Protein AF-A0A857GWU5-F1 (afdb_monomer)

Organism: Hydra vulgaris (NCBI:txid6087)

Foldseek 3Di:
DDWAAALQLLDRATQCDADPVRHGWDKDQAAPDPVLVVLQCVQLVGPPRPNVGHMHTQLQAPVSDDPDSSDHRNRNHGPVSLVVVCLQCVLVLVCLVVLVLLVVLLVLLLVLLVQLVVQAVVLLVVDDQDDPWQDPSQLRNQLSLQLSLQLNLQSLLLSLVCLLVVLPDSPPPVPDDSVVVSVVSNVVSNVRSNVLSCVQVVVLWHFIQDPSSSGTYTPLADPDPSVLVSLVCCLVSSPVVSLVSNVVSLVSSVVSLVSSLVSCCVPVNPPDPSSVVSCVSVCLSSVLSVQLSVLSCQLQVLVSVSSCCNNPHPDDDDVVSVVSNVVSSVCNSVRSVVSCCVRVPVNVVVVVVVVVVVVVVVVVVVVVVVVPDDDPDD

pLDDT: mean 78.93, std 12.95, range [39.91, 95.94]

Structure (mmCIF, N/CA/C/O backbone):
data_AF-A0A857GWU5-F1
#
_entry.id   AF-A0A857GWU5-F1
#
loop_
_atom_site.group_PDB
_atom_site.id
_atom_site.type_symbol
_atom_site.label_atom_id
_atom_site.label_alt_id
_atom_site.label_comp_id
_atom_site.label_asym_id
_atom_site.label_entity_id
_atom_site.label_seq_id
_atom_site.pdbx_PDB_ins_code
_atom_site.Cartn_x
_atom_site.Cartn_y
_atom_site.Cartn_z
_atom_site.occupancy
_atom_site.B_iso_or_equiv
_atom_site.auth_seq_id
_atom_site.auth_comp_id
_atom_site.auth_asym_id
_atom_site.auth_atom_id
_atom_site.pdbx_PDB_model_num
ATOM 1 N N . MET A 1 1 ? 3.744 -25.701 36.319 1.00 59.50 1 MET A N 1
ATOM 2 C CA . MET A 1 1 ? 2.898 -24.493 36.485 1.00 59.50 1 MET A CA 1
ATOM 3 C C . MET A 1 1 ? 2.040 -24.361 35.231 1.00 59.50 1 MET A C 1
ATOM 5 O O . MET A 1 1 ? 2.598 -24.448 34.147 1.00 59.50 1 MET A O 1
ATOM 9 N N . VAL A 1 2 ? 0.711 -24.251 35.338 1.00 73.50 2 VAL A N 1
ATOM 10 C CA . VAL A 1 2 ? -0.165 -24.189 34.150 1.00 73.50 2 VAL A CA 1
ATOM 11 C C . VAL A 1 2 ? -0.084 -22.792 33.533 1.00 73.50 2 VAL A C 1
ATOM 13 O O . VAL A 1 2 ? -0.443 -21.807 34.176 1.00 73.50 2 VAL A O 1
ATOM 16 N N . HIS A 1 3 ? 0.396 -22.701 32.292 1.00 84.56 3 HIS A N 1
ATOM 17 C CA . HIS A 1 3 ? 0.357 -21.465 31.516 1.00 84.56 3 HIS A CA 1
ATOM 18 C C . HIS A 1 3 ? -1.055 -21.269 30.961 1.00 84.56 3 HIS A C 1
ATOM 20 O O . HIS A 1 3 ? -1.522 -22.063 30.147 1.00 84.56 3 HIS A O 1
ATOM 26 N N . TRP A 1 4 ? -1.744 -20.222 31.412 1.00 86.75 4 TRP A N 1
ATOM 27 C CA . TRP A 1 4 ? -3.113 -19.920 31.003 1.00 86.75 4 TRP A CA 1
ATOM 28 C C . TRP A 1 4 ? -3.270 -18.449 30.616 1.00 86.75 4 TRP A C 1
ATOM 30 O O . TRP A 1 4 ? -2.542 -17.574 31.096 1.00 86.75 4 TRP A O 1
ATOM 40 N N . PHE A 1 5 ? -4.257 -18.203 29.760 1.00 88.75 5 PHE A N 1
ATOM 41 C CA . PHE A 1 5 ? -4.732 -16.885 29.354 1.00 88.75 5 PHE A CA 1
ATOM 42 C C . PHE A 1 5 ? -6.249 -16.869 29.509 1.00 88.75 5 PHE A C 1
ATOM 44 O O . PHE A 1 5 ? -6.903 -17.880 29.234 1.00 88.75 5 PHE A O 1
ATOM 51 N N . CYS A 1 6 ? -6.806 -15.754 29.977 1.00 87.50 6 CYS A N 1
ATOM 52 C CA . CYS A 1 6 ? -8.250 -15.612 30.063 1.00 87.50 6 CYS A CA 1
ATOM 53 C C . CYS A 1 6 ? -8.861 -15.688 28.657 1.00 87.50 6 CYS A C 1
ATOM 55 O O . CYS A 1 6 ? -8.428 -14.992 27.743 1.00 87.50 6 CYS A O 1
ATOM 57 N N . SER A 1 7 ? -9.877 -16.531 28.488 1.00 86.94 7 SER A N 1
ATOM 58 C CA . SER A 1 7 ? -10.548 -16.734 27.199 1.00 86.94 7 SER A CA 1
ATOM 59 C C . SER A 1 7 ? -11.520 -15.603 26.852 1.00 86.94 7 SER A C 1
ATOM 61 O O . SER A 1 7 ? -12.014 -15.560 25.729 1.00 86.94 7 SER A O 1
ATOM 63 N N . ALA A 1 8 ? -11.802 -14.690 27.787 1.00 83.69 8 ALA A N 1
ATOM 64 C CA . ALA A 1 8 ? -12.622 -13.515 27.528 1.00 83.69 8 ALA A CA 1
ATOM 65 C C . ALA A 1 8 ? -11.836 -12.488 26.696 1.00 83.69 8 ALA A C 1
ATOM 67 O O . ALA A 1 8 ? -10.753 -12.054 27.083 1.00 83.69 8 ALA A O 1
ATOM 68 N N . SER A 1 9 ? -12.407 -12.056 25.570 1.00 71.62 9 SER A N 1
ATOM 69 C CA . SER A 1 9 ? -11.743 -11.198 24.571 1.00 71.62 9 SER A CA 1
ATOM 70 C C . SER A 1 9 ? -11.226 -9.845 25.081 1.00 71.62 9 SER A C 1
ATOM 72 O O . SER A 1 9 ? -10.395 -9.226 24.417 1.00 71.62 9 SER A O 1
ATOM 74 N N . LEU A 1 10 ? -11.706 -9.379 26.234 1.00 71.75 10 LEU A N 1
ATOM 75 C CA . LEU A 1 10 ? -11.347 -8.092 26.838 1.00 71.75 10 LEU A CA 1
ATOM 76 C C . LEU A 1 10 ? -10.667 -8.237 28.203 1.00 71.75 10 LEU A C 1
ATOM 78 O O . LEU A 1 10 ? -10.573 -7.271 28.958 1.00 71.75 10 LEU A O 1
ATOM 82 N N . CYS A 1 11 ? -10.194 -9.440 28.520 1.00 80.56 11 CYS A N 1
ATOM 83 C CA . CYS A 1 11 ? -9.434 -9.707 29.724 1.00 80.56 11 CYS A CA 1
ATOM 84 C C . CYS A 1 11 ? -7.991 -10.047 29.350 1.00 80.56 11 CYS A C 1
ATOM 86 O O . CYS A 1 11 ? -7.730 -11.017 28.644 1.00 80.56 11 CYS A O 1
ATOM 88 N N . PHE A 1 12 ? -7.039 -9.257 29.846 1.00 83.69 12 PHE A N 1
ATOM 89 C CA . PHE A 1 12 ? -5.607 -9.478 29.610 1.00 83.69 12 PHE A CA 1
ATOM 90 C C . PHE A 1 12 ? -4.963 -10.344 30.696 1.00 83.69 12 PHE A C 1
ATOM 92 O O . PHE A 1 12 ? -3.741 -10.535 30.702 1.00 83.69 12 PHE A O 1
ATOM 99 N N . ASN A 1 13 ? -5.777 -10.867 31.619 1.00 87.69 13 ASN A N 1
ATOM 100 C CA . ASN A 1 13 ? -5.285 -11.703 32.695 1.00 87.69 13 ASN A CA 1
ATOM 101 C C . ASN A 1 13 ? -4.708 -13.006 32.153 1.00 87.69 13 ASN A C 1
ATOM 103 O O . ASN A 1 13 ? -5.270 -13.666 31.276 1.00 87.69 13 ASN A O 1
ATOM 107 N N . ASN A 1 14 ? -3.561 -13.365 32.701 1.00 89.19 14 ASN A N 1
ATOM 108 C CA . ASN A 1 14 ? -2.832 -14.574 32.378 1.00 89.19 14 ASN A CA 1
ATOM 109 C C . ASN A 1 14 ? -2.146 -15.104 33.641 1.00 89.19 14 ASN A C 1
ATOM 111 O O . ASN A 1 14 ? -2.245 -14.511 34.714 1.00 89.19 14 ASN A O 1
ATOM 115 N N . PHE A 1 15 ? -1.405 -16.201 33.507 1.00 86.50 15 PHE A N 1
ATOM 116 C CA . PHE A 1 15 ? -0.695 -16.840 34.619 1.00 86.50 15 PHE A CA 1
ATOM 117 C C . PHE A 1 15 ? 0.290 -15.938 35.391 1.00 86.50 15 PHE A C 1
ATOM 119 O O . PHE A 1 15 ? 0.686 -16.300 36.498 1.00 86.50 15 PHE A O 1
ATOM 126 N N . ARG A 1 16 ? 0.703 -14.788 34.835 1.00 88.25 16 ARG A N 1
ATOM 127 C CA . ARG A 1 16 ? 1.562 -13.790 35.501 1.00 88.25 16 ARG A CA 1
ATOM 128 C C . ARG A 1 16 ? 0.781 -12.658 36.166 1.00 88.25 16 ARG A C 1
ATOM 130 O O . ARG A 1 16 ? 1.378 -11.880 36.906 1.00 88.25 16 ARG A O 1
ATOM 137 N N . SER A 1 17 ? -0.512 -12.529 35.889 1.00 86.12 17 SER A N 1
ATOM 138 C CA . SER A 1 17 ? -1.326 -11.432 36.404 1.00 86.12 17 SER A CA 1
ATOM 139 C C . SER A 1 17 ? -1.536 -11.554 37.911 1.00 86.12 17 SER A C 1
ATOM 141 O O . SER A 1 17 ? -1.784 -12.643 38.440 1.00 86.12 17 SER A O 1
ATOM 143 N N . LYS A 1 18 ? -1.444 -10.410 38.591 1.00 86.44 18 LYS A N 1
ATOM 144 C CA . LYS A 1 18 ? -1.617 -10.277 40.036 1.00 86.44 18 LYS A CA 1
ATOM 145 C C . LYS A 1 18 ? -2.701 -9.253 40.360 1.00 86.44 18 LYS A C 1
ATOM 147 O O . LYS A 1 18 ? -2.935 -8.342 39.567 1.00 86.44 18 LYS A O 1
ATOM 152 N N . THR A 1 19 ? -3.341 -9.409 41.511 1.00 81.94 19 THR A N 1
ATOM 153 C CA . THR A 1 19 ? -4.249 -8.410 42.085 1.00 81.94 19 THR A CA 1
ATOM 154 C C . THR A 1 19 ? -3.463 -7.177 42.542 1.00 81.94 19 THR A C 1
ATOM 156 O O . THR A 1 19 ? -2.230 -7.195 42.599 1.00 81.94 19 THR A O 1
ATOM 159 N N . THR A 1 20 ? -4.162 -6.098 42.902 1.00 77.38 20 THR A N 1
ATOM 160 C CA . THR A 1 20 ? -3.553 -4.889 43.495 1.00 77.38 20 THR A CA 1
ATOM 161 C C . THR A 1 20 ? -2.738 -5.191 44.751 1.00 77.38 20 THR A C 1
ATOM 163 O O . THR A 1 20 ? -1.769 -4.496 45.028 1.00 77.38 20 THR A O 1
ATOM 166 N N . ASN A 1 21 ? -3.086 -6.269 45.456 1.00 81.44 21 ASN A N 1
ATOM 167 C CA . ASN A 1 21 ? -2.438 -6.705 46.692 1.00 81.44 21 ASN A CA 1
ATOM 168 C C . ASN A 1 21 ? -1.272 -7.681 46.426 1.00 81.44 21 ASN A C 1
ATOM 170 O O . ASN A 1 21 ? -0.685 -8.221 47.355 1.00 81.44 21 ASN A O 1
ATOM 174 N N . GLY A 1 22 ? -0.929 -7.936 45.156 1.00 82.81 22 GLY A N 1
ATOM 175 C CA . GLY A 1 22 ? 0.192 -8.795 44.762 1.00 82.81 22 GLY A CA 1
ATOM 176 C C . GLY A 1 22 ? -0.117 -10.297 44.700 1.00 82.81 22 GLY A C 1
ATOM 177 O O . GLY A 1 22 ? 0.771 -11.083 44.348 1.00 82.81 22 GLY A O 1
ATOM 178 N N . GLU A 1 23 ? -1.357 -10.704 44.973 1.00 85.50 23 GLU A N 1
ATOM 179 C CA . GLU A 1 23 ? -1.792 -12.104 44.932 1.00 85.50 23 GLU A CA 1
ATOM 180 C C . GLU A 1 23 ? -2.032 -12.587 43.501 1.00 85.50 23 GLU A C 1
ATOM 182 O O . GLU A 1 23 ? -2.379 -11.809 42.613 1.00 85.50 23 GLU A O 1
ATOM 187 N N . ARG A 1 24 ? -1.877 -13.891 43.248 1.00 85.56 24 ARG A N 1
ATOM 188 C CA . ARG A 1 24 ? -2.143 -14.459 41.918 1.00 85.56 24 ARG A CA 1
ATOM 189 C C . ARG A 1 24 ? -3.641 -14.496 41.631 1.00 85.56 24 ARG A C 1
ATOM 191 O O . ARG A 1 24 ? -4.433 -14.940 42.456 1.00 85.56 24 ARG A O 1
ATOM 198 N N . ILE A 1 25 ? -4.014 -14.107 40.415 1.00 87.75 25 ILE A N 1
ATOM 199 C CA . ILE A 1 25 ? -5.405 -14.171 39.962 1.00 87.75 25 ILE A CA 1
ATOM 200 C C . ILE A 1 25 ? -5.846 -15.637 39.844 1.00 87.75 25 ILE A C 1
ATOM 202 O O . ILE A 1 25 ? -5.239 -16.425 39.114 1.00 87.75 25 ILE A O 1
ATOM 206 N N . LYS A 1 26 ? -6.928 -15.994 40.547 1.00 89.75 26 LYS A N 1
ATOM 207 C CA . LYS A 1 26 ? -7.606 -17.291 40.415 1.00 89.75 26 LYS A CA 1
ATOM 208 C C . LYS A 1 26 ? -8.200 -17.465 39.012 1.00 89.75 26 LYS A C 1
ATOM 210 O O . LYS A 1 26 ? -8.689 -16.512 38.397 1.00 89.75 26 LYS A O 1
ATOM 215 N N . PHE A 1 27 ? -8.179 -18.693 38.514 1.00 90.88 27 PHE A N 1
ATOM 216 C CA . PHE A 1 27 ? -8.691 -19.038 37.193 1.00 90.88 27 PHE A CA 1
ATOM 217 C C . PHE A 1 27 ? -9.457 -20.356 37.235 1.00 90.88 27 PHE A C 1
ATOM 219 O O . PHE A 1 27 ? -9.202 -21.208 38.083 1.00 90.88 27 PHE A O 1
ATOM 226 N N . TYR A 1 28 ? -10.369 -20.528 36.285 1.00 90.06 28 TYR A N 1
ATOM 227 C CA . TYR A 1 28 ? -11.232 -21.696 36.178 1.00 90.06 28 TYR A CA 1
ATOM 228 C C . TYR A 1 28 ? -11.232 -22.228 34.748 1.00 90.06 28 TYR A C 1
ATOM 230 O O . TYR A 1 28 ? -11.029 -21.479 33.788 1.00 90.06 28 TYR A O 1
ATOM 238 N N . ARG A 1 29 ? -11.479 -23.530 34.591 1.00 90.00 29 ARG A N 1
ATOM 239 C CA . ARG A 1 29 ? -11.654 -24.150 33.274 1.00 90.00 29 ARG A CA 1
ATOM 240 C C . ARG A 1 29 ? -13.050 -23.842 32.736 1.00 90.00 29 ARG A C 1
ATOM 242 O O . ARG A 1 29 ? -14.025 -23.815 33.495 1.00 90.00 29 ARG A O 1
ATOM 249 N N . LEU A 1 30 ? -13.138 -23.612 31.431 1.00 88.88 30 LEU A N 1
ATOM 250 C CA . LEU A 1 30 ? -14.420 -23.420 30.761 1.00 88.88 30 LEU A CA 1
ATOM 251 C C . LEU A 1 30 ? -15.302 -24.685 30.851 1.00 88.88 30 LEU A C 1
ATOM 253 O O . LEU A 1 30 ? -14.768 -25.799 30.884 1.00 88.88 30 LEU A O 1
ATOM 257 N N . PRO A 1 31 ? -16.640 -24.532 30.895 1.00 89.00 31 PRO A N 1
ATOM 258 C CA . PRO A 1 31 ? -17.559 -25.660 30.985 1.00 89.00 31 PRO A CA 1
ATOM 259 C C . PRO A 1 31 ? -17.573 -26.490 29.693 1.00 89.00 31 PRO A C 1
ATOM 261 O O . PRO A 1 31 ? -17.489 -25.966 28.579 1.00 89.00 31 PRO A O 1
ATOM 264 N N . LYS A 1 32 ? -17.719 -27.810 29.847 1.00 88.00 32 LYS A N 1
ATOM 265 C CA . LYS A 1 32 ? -17.881 -28.745 28.720 1.00 88.00 32 LYS A CA 1
ATOM 266 C C . LYS A 1 32 ? -19.326 -28.826 28.215 1.00 88.00 32 LYS A C 1
ATOM 268 O O . LYS A 1 32 ? -19.531 -29.216 27.072 1.00 88.00 32 LYS A O 1
ATOM 273 N N . ASP A 1 33 ? -20.291 -28.449 29.048 1.00 90.38 33 ASP A N 1
ATOM 274 C CA . ASP A 1 33 ? -21.717 -28.471 28.726 1.00 90.38 33 ASP A CA 1
ATOM 275 C C . ASP A 1 33 ? -22.078 -27.408 27.677 1.00 90.38 33 ASP A C 1
ATOM 277 O O . ASP A 1 33 ? -21.822 -26.220 27.866 1.00 90.38 33 ASP A O 1
ATOM 281 N N . VAL A 1 34 ? -22.708 -27.831 26.581 1.00 88.56 34 VAL A N 1
ATOM 282 C CA . VAL A 1 34 ? -23.045 -26.983 25.427 1.00 88.56 34 VAL A CA 1
ATOM 283 C C . VAL A 1 34 ? -24.024 -25.852 25.776 1.00 88.56 34 VAL A C 1
ATOM 285 O O . VAL A 1 34 ? -23.937 -24.770 25.190 1.00 88.56 34 VAL A O 1
ATOM 288 N N . SER A 1 35 ? -24.946 -26.064 26.718 1.00 87.50 35 SER A N 1
ATOM 289 C CA . SER A 1 35 ? -25.901 -25.038 27.155 1.00 87.50 35 SER A CA 1
ATOM 290 C C . SER A 1 35 ? -25.183 -23.897 27.884 1.00 87.50 35 SER A C 1
ATOM 292 O O . SER A 1 35 ? -25.338 -22.730 27.517 1.00 87.50 35 SER A O 1
ATOM 294 N N . LEU A 1 36 ? -24.276 -24.240 28.803 1.00 88.62 36 LEU A N 1
ATOM 295 C CA . LEU A 1 36 ? -23.415 -23.290 29.508 1.00 88.62 36 LEU A CA 1
ATOM 296 C C . LEU A 1 36 ? -22.449 -22.582 28.553 1.00 88.62 36 LEU A C 1
ATOM 298 O O . LEU A 1 36 ? -22.227 -21.380 28.678 1.00 88.62 36 LEU A O 1
ATOM 302 N N . GLN A 1 37 ? -21.912 -23.279 27.548 1.00 89.38 37 GLN A N 1
ATOM 303 C CA . GLN A 1 37 ? -21.046 -22.660 26.537 1.00 89.38 37 GLN A CA 1
ATOM 304 C C . GLN A 1 37 ? -21.744 -21.524 25.785 1.00 89.38 37 GLN A C 1
ATOM 306 O O . GLN A 1 37 ? -21.130 -20.479 25.553 1.00 89.38 37 GLN A O 1
ATOM 311 N N . LYS A 1 38 ? -23.023 -21.701 25.419 1.00 87.81 38 LYS A N 1
ATOM 312 C CA . LYS A 1 38 ? -23.810 -20.649 24.755 1.00 87.81 38 LYS A CA 1
ATOM 313 C C . LYS A 1 38 ? -23.941 -19.418 25.644 1.00 87.81 38 LYS A C 1
ATOM 315 O O . LYS A 1 38 ? -23.743 -18.308 25.153 1.00 87.81 38 LYS A O 1
ATOM 320 N N . GLU A 1 39 ? -24.194 -19.613 26.933 1.00 88.31 39 GLU A N 1
ATOM 321 C CA . GLU A 1 39 ? -24.368 -18.504 27.868 1.00 88.31 39 GLU A CA 1
ATOM 322 C C . GLU A 1 39 ? -23.047 -17.781 28.166 1.00 88.31 39 GLU A C 1
ATOM 324 O O . GLU A 1 39 ? -22.985 -16.553 28.133 1.00 88.31 39 GLU A O 1
ATOM 329 N N . TYR A 1 40 ? -21.942 -18.523 28.287 1.00 88.19 40 TYR A N 1
ATOM 330 C CA . TYR A 1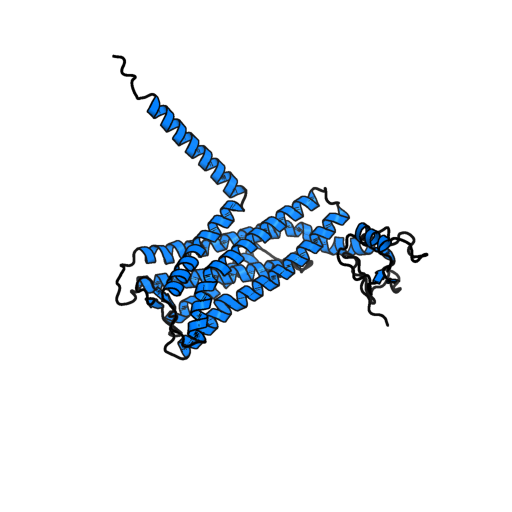 40 ? -20.596 -17.948 28.361 1.00 88.19 40 TYR A CA 1
ATOM 331 C C . TYR A 1 40 ? -20.260 -17.102 27.125 1.00 88.19 40 TYR A C 1
ATOM 333 O O . TYR A 1 40 ? -19.722 -16.002 27.255 1.00 88.19 40 TYR A O 1
ATOM 341 N N . ILE A 1 41 ? -20.576 -17.578 25.912 1.00 85.81 41 ILE A N 1
ATOM 342 C CA . ILE A 1 41 ? -20.394 -16.792 24.677 1.00 85.81 41 ILE A CA 1
ATOM 343 C C . ILE A 1 41 ? -21.278 -15.544 24.699 1.00 85.81 41 ILE A C 1
ATOM 345 O O . ILE A 1 41 ? -20.832 -14.483 24.249 1.00 85.81 41 ILE A O 1
ATOM 349 N N . ARG A 1 42 ? -22.516 -15.668 25.196 1.00 84.62 42 ARG A N 1
ATOM 350 C CA . ARG A 1 42 ? -23.486 -14.573 25.269 1.00 84.62 42 ARG A CA 1
ATOM 351 C C . ARG A 1 42 ? -22.982 -13.454 26.171 1.00 84.62 42 ARG A C 1
ATOM 353 O O . ARG A 1 42 ? -22.961 -12.312 25.722 1.00 84.62 42 ARG A O 1
ATOM 360 N N . ILE A 1 43 ? -22.531 -13.787 27.379 1.00 84.00 43 ILE A N 1
ATOM 361 C CA . ILE A 1 43 ? -22.141 -12.801 28.393 1.00 84.00 43 ILE A CA 1
ATOM 362 C C . ILE A 1 43 ? -20.739 -12.253 28.133 1.00 84.00 43 ILE A C 1
ATOM 364 O O . ILE A 1 43 ? -20.545 -11.042 28.091 1.00 84.00 43 ILE A O 1
ATOM 368 N N . LEU A 1 44 ? -19.753 -13.112 27.855 1.00 81.06 44 LEU A N 1
ATOM 369 C CA . LEU A 1 44 ? -18.379 -12.665 27.583 1.00 81.06 44 LEU A CA 1
ATOM 370 C C . LEU A 1 44 ? -18.205 -12.082 26.171 1.00 81.06 44 LEU A C 1
ATOM 372 O O . LEU A 1 44 ? -17.096 -11.688 25.799 1.00 81.06 44 LEU A O 1
ATOM 376 N N . HIS A 1 45 ? -19.259 -12.093 25.347 1.00 74.94 45 HIS A N 1
ATOM 377 C CA . HIS A 1 45 ? -19.277 -11.624 23.957 1.00 74.94 45 HIS A CA 1
ATOM 378 C C . HIS A 1 45 ? -18.115 -12.149 23.087 1.00 74.94 45 HIS A C 1
ATOM 380 O O . HIS A 1 45 ? -17.702 -11.511 22.113 1.00 74.94 45 HIS A O 1
ATOM 386 N N . THR A 1 46 ? -17.578 -13.328 23.412 1.00 74.00 46 THR A N 1
ATOM 387 C CA . THR A 1 46 ? -16.382 -13.879 22.765 1.00 74.00 46 THR A CA 1
ATOM 388 C C . THR A 1 46 ? -16.752 -15.081 21.905 1.00 74.00 46 THR A C 1
ATOM 390 O O . THR A 1 46 ? -17.114 -16.141 22.407 1.00 74.00 46 THR A O 1
ATOM 393 N N . LYS A 1 47 ? -16.667 -14.922 20.579 1.00 73.25 47 LYS A N 1
ATOM 394 C CA . LYS A 1 47 ? -16.911 -16.014 19.624 1.00 73.25 47 LYS A CA 1
ATOM 395 C C . LYS A 1 47 ? -15.669 -16.897 19.488 1.00 73.25 47 LYS A C 1
ATOM 397 O O . LYS A 1 47 ? -14.565 -16.370 19.398 1.00 73.25 47 LYS A O 1
ATOM 402 N N . GLY A 1 48 ? -15.865 -18.214 19.399 1.00 73.56 48 GLY A N 1
ATOM 403 C CA . GLY A 1 48 ? -14.784 -19.172 19.127 1.00 73.56 48 GLY A CA 1
ATOM 404 C C . GLY A 1 48 ? -13.885 -19.485 20.326 1.00 73.56 48 GLY A C 1
ATOM 405 O O . GLY A 1 48 ? -12.709 -19.783 20.138 1.00 73.56 48 GLY A O 1
ATOM 406 N N . MET A 1 49 ? -14.408 -19.401 21.554 1.00 80.81 49 MET A N 1
ATOM 407 C CA . MET A 1 49 ? -13.661 -19.821 22.743 1.00 80.81 49 MET A CA 1
ATOM 408 C C . MET A 1 49 ? -13.288 -21.307 22.656 1.00 80.81 49 MET A C 1
ATOM 410 O O . MET A 1 49 ? -14.094 -22.149 22.260 1.00 80.81 49 MET A O 1
ATOM 414 N N . ASN A 1 50 ? -12.056 -21.637 23.045 1.00 83.75 50 ASN A N 1
ATOM 415 C CA . ASN A 1 50 ? -11.602 -23.021 23.095 1.00 83.75 50 ASN A CA 1
ATOM 416 C C . ASN A 1 50 ? -12.149 -23.700 24.357 1.00 83.75 50 ASN A C 1
ATOM 418 O O . ASN A 1 50 ? -11.484 -23.733 25.386 1.00 83.75 50 ASN A O 1
ATOM 422 N N . PHE A 1 51 ? -13.346 -24.273 24.286 1.00 85.44 51 PHE A N 1
ATOM 423 C CA . PHE A 1 51 ? -13.969 -24.944 25.432 1.00 85.44 51 PHE A CA 1
ATOM 424 C C . PHE A 1 51 ? -13.305 -26.268 25.842 1.00 85.44 51 PHE A C 1
ATOM 426 O O . PHE A 1 51 ? -13.583 -26.774 26.925 1.00 85.44 51 PHE A O 1
ATOM 433 N N . LYS A 1 52 ? -12.391 -26.828 25.031 1.00 82.94 52 LYS A N 1
ATOM 434 C CA . LYS A 1 52 ? -11.653 -28.047 25.409 1.00 82.94 52 LYS A CA 1
ATOM 435 C C . LYS A 1 52 ? -10.615 -27.758 26.501 1.00 82.94 52 LYS A C 1
ATOM 437 O O . LYS A 1 52 ? -10.551 -28.472 27.501 1.00 82.94 52 LYS A O 1
ATOM 442 N N . ASN A 1 53 ? -9.816 -26.704 26.318 1.00 83.19 53 ASN A N 1
ATOM 443 C CA . ASN A 1 53 ? -8.662 -26.389 27.179 1.00 83.19 53 ASN A CA 1
ATOM 444 C C . ASN A 1 53 ? -8.590 -24.923 27.634 1.00 83.19 53 ASN A C 1
ATOM 446 O O . ASN A 1 53 ? -7.595 -24.504 28.223 1.00 83.19 53 ASN A O 1
ATOM 450 N N . GLY A 1 54 ? -9.613 -24.126 27.346 1.00 85.25 54 GLY A N 1
ATOM 451 C CA . GLY A 1 54 ? -9.657 -22.716 27.701 1.00 85.25 54 GLY A CA 1
ATOM 452 C C . GLY A 1 54 ? -9.893 -22.497 29.189 1.00 85.25 54 GLY A C 1
ATOM 453 O O . GLY A 1 54 ? -10.572 -23.271 29.871 1.00 85.25 54 GLY A O 1
ATOM 454 N N . HIS A 1 55 ? -9.324 -21.399 29.671 1.00 89.88 55 HIS A N 1
ATOM 455 C CA . HIS A 1 55 ? -9.441 -20.941 31.047 1.00 89.88 55 HIS A CA 1
ATOM 456 C C . HIS A 1 55 ? -10.013 -19.527 31.072 1.00 89.88 55 HIS A C 1
ATOM 458 O O . HIS A 1 55 ? -9.938 -18.805 30.077 1.00 89.88 55 HIS A O 1
ATOM 464 N N . PHE A 1 56 ? -10.566 -19.107 32.200 1.00 89.88 56 PHE A N 1
ATOM 465 C CA . PHE A 1 56 ? -11.026 -17.738 32.410 1.00 89.88 56 PHE A CA 1
ATOM 466 C C . PHE A 1 56 ? -10.777 -17.303 33.858 1.00 89.88 56 PHE A C 1
ATOM 468 O O . PHE A 1 56 ? -10.623 -18.147 34.739 1.00 89.88 56 PHE A O 1
ATOM 475 N N . CYS A 1 57 ? -10.662 -15.996 34.092 1.00 90.62 57 CYS A N 1
ATOM 476 C CA . CYS A 1 57 ? -10.309 -15.456 35.406 1.00 90.62 57 CYS A CA 1
ATOM 477 C C . CYS A 1 57 ? -11.536 -15.190 36.289 1.00 90.62 57 CYS A C 1
ATOM 479 O O . CYS A 1 57 ? -12.641 -15.001 35.781 1.00 90.62 57 CYS A O 1
ATOM 481 N N . TRP A 1 58 ? -11.323 -15.151 37.607 1.00 89.12 58 TRP A N 1
ATOM 482 C CA . TRP A 1 58 ? -12.390 -14.948 38.591 1.00 89.12 58 TRP A CA 1
ATOM 483 C C . TRP A 1 58 ? -13.062 -13.575 38.531 1.00 89.12 58 TRP A C 1
ATOM 485 O O . TRP A 1 58 ? -14.218 -13.473 38.915 1.00 89.12 58 TRP A O 1
ATOM 495 N N . GLU A 1 59 ? -12.390 -12.545 38.004 1.00 89.31 59 GLU A N 1
ATOM 496 C CA . GLU A 1 59 ? -12.935 -11.178 37.940 1.00 89.31 59 GLU A CA 1
ATOM 497 C C . GLU A 1 59 ? -14.211 -11.059 37.072 1.00 89.31 59 GLU A C 1
ATOM 499 O O . GLU A 1 59 ? -14.820 -9.994 36.998 1.00 89.31 59 GLU A O 1
ATOM 504 N N . HIS A 1 60 ? -14.595 -12.137 36.383 1.00 89.06 60 HIS A N 1
ATOM 505 C CA . HIS A 1 60 ? -15.845 -12.253 35.637 1.00 89.06 60 HIS A CA 1
ATOM 506 C C . HIS A 1 60 ? -17.054 -12.671 36.498 1.00 89.06 60 HIS A C 1
ATOM 508 O O . HIS A 1 60 ? -18.151 -12.768 35.953 1.00 89.06 60 HIS A O 1
ATOM 514 N N . PHE A 1 61 ? -16.858 -12.908 37.801 1.00 89.38 61 PHE A N 1
ATOM 515 C CA . PHE A 1 61 ? -17.912 -13.163 38.785 1.00 89.38 61 PHE A CA 1
ATOM 516 C C . PHE A 1 61 ? -17.993 -12.013 39.792 1.00 89.38 61 PHE A C 1
ATOM 518 O O . PHE A 1 61 ? -16.985 -11.693 40.427 1.00 89.38 61 PHE A O 1
ATOM 525 N N . SER A 1 62 ? -19.171 -11.421 39.989 1.00 84.50 62 SER A N 1
ATOM 526 C CA . SER A 1 62 ? -19.384 -10.382 41.014 1.00 84.50 62 SER A CA 1
ATOM 527 C C . SER A 1 62 ? -19.133 -10.872 42.439 1.00 84.50 62 SER A C 1
ATOM 529 O O . SER A 1 62 ? -18.620 -10.111 43.256 1.00 84.50 62 SER A O 1
ATOM 531 N N . SER A 1 63 ? -19.412 -12.148 42.717 1.00 82.62 63 SER A N 1
ATOM 532 C CA . SER A 1 63 ? -19.112 -12.821 43.992 1.00 82.62 63 SER A CA 1
ATOM 533 C C . SER A 1 63 ? -17.612 -12.972 44.263 1.00 82.62 63 SER A C 1
ATOM 535 O O . SER A 1 63 ? -17.190 -13.251 45.382 1.00 82.62 63 SER A O 1
ATOM 537 N N . GLY A 1 64 ? -16.782 -12.820 43.234 1.00 81.44 64 GLY A N 1
ATOM 538 C CA . GLY A 1 64 ? -15.337 -12.955 43.318 1.00 81.44 64 GLY A CA 1
ATOM 539 C C . GLY A 1 64 ? -14.806 -14.396 43.278 1.00 81.44 64 GLY A C 1
ATOM 540 O O . GLY A 1 64 ? -13.596 -14.631 43.200 1.00 81.44 64 GLY A O 1
ATOM 541 N N . ILE A 1 65 ? -15.695 -15.385 43.285 1.00 82.94 65 ILE A N 1
ATOM 542 C CA . ILE A 1 65 ? -15.366 -16.807 43.217 1.00 82.94 65 ILE A CA 1
ATOM 543 C C . ILE A 1 65 ? -16.407 -17.555 42.390 1.00 82.94 65 ILE A C 1
ATOM 545 O O . ILE A 1 65 ? -17.542 -17.117 42.245 1.00 82.94 65 ILE A O 1
ATOM 549 N N . ARG A 1 66 ? -16.002 -18.699 41.843 1.00 86.38 66 ARG A N 1
ATOM 550 C CA . ARG A 1 66 ? -16.923 -19.654 41.233 1.00 86.38 66 ARG A CA 1
ATOM 551 C C . ARG A 1 66 ? -17.203 -20.740 42.261 1.00 86.38 66 ARG A C 1
ATOM 553 O O . ARG A 1 66 ? -16.266 -21.452 42.623 1.00 86.38 66 ARG A O 1
ATOM 560 N N . GLU A 1 67 ? -18.441 -20.853 42.714 1.00 83.00 67 GLU A N 1
ATOM 561 C CA . GLU A 1 67 ? -18.826 -21.825 43.740 1.00 83.00 67 GLU A CA 1
ATOM 562 C C . GLU A 1 67 ? -19.162 -23.168 43.092 1.00 83.00 67 GLU A C 1
ATOM 564 O O . GLU A 1 67 ? -18.653 -24.212 43.500 1.00 83.00 67 GLU A O 1
ATOM 569 N N . LEU A 1 68 ? -19.936 -23.134 42.006 1.00 84.62 68 LEU A N 1
ATOM 570 C CA . LEU A 1 68 ? -20.374 -24.308 41.265 1.00 84.62 68 LEU A CA 1
ATOM 571 C C . LEU A 1 68 ? -19.816 -24.328 39.841 1.00 84.62 68 LEU A C 1
ATOM 573 O O . LEU A 1 68 ? -19.626 -23.322 39.153 1.00 84.62 68 LEU A O 1
ATOM 577 N N . CYS A 1 69 ? -19.614 -25.539 39.323 1.00 80.69 69 CYS A N 1
ATOM 578 C CA . CYS A 1 69 ? -19.226 -25.729 37.925 1.00 80.69 69 CYS A CA 1
ATOM 579 C C . CYS A 1 69 ? -20.339 -25.329 36.932 1.00 80.69 69 CYS A C 1
ATOM 581 O O . CYS A 1 69 ? -20.071 -25.203 35.737 1.00 80.69 69 CYS A O 1
ATOM 583 N N . THR A 1 70 ? -21.557 -25.093 37.406 1.00 84.19 70 THR A N 1
ATOM 584 C CA . THR A 1 70 ? -22.688 -24.572 36.629 1.00 84.19 70 THR A CA 1
ATOM 585 C C . THR A 1 70 ? -22.808 -23.053 36.682 1.00 84.19 70 THR A C 1
ATOM 587 O O . THR A 1 70 ? -23.592 -22.502 35.917 1.00 84.19 70 THR A O 1
ATOM 590 N N . ASP A 1 71 ? -22.037 -22.375 37.537 1.00 85.38 71 ASP A N 1
ATOM 591 C CA . ASP A 1 71 ? -22.104 -20.921 37.648 1.00 85.38 71 ASP A CA 1
ATOM 592 C C . ASP A 1 71 ? -21.673 -20.254 36.351 1.00 85.38 71 ASP A C 1
ATOM 594 O O . ASP A 1 71 ? -20.714 -20.662 35.682 1.00 85.38 71 ASP A O 1
ATOM 598 N N . ILE A 1 72 ? -22.391 -19.188 36.029 1.00 87.75 72 ILE A N 1
ATOM 599 C CA . ILE A 1 72 ? -22.228 -18.420 34.809 1.00 87.75 72 ILE A CA 1
ATOM 600 C C . ILE A 1 72 ? -21.608 -17.070 35.193 1.00 87.75 72 ILE A C 1
ATOM 602 O O . ILE A 1 72 ? -22.056 -16.458 36.161 1.00 87.75 72 ILE A O 1
ATOM 606 N N . PRO A 1 73 ? -20.579 -16.593 34.472 1.00 88.31 73 PRO A N 1
ATOM 607 C CA . PRO A 1 73 ? -20.017 -15.271 34.713 1.00 88.31 73 PRO A CA 1
ATOM 608 C C . PRO A 1 73 ? -21.077 -14.206 34.450 1.00 88.31 73 PRO A C 1
ATOM 610 O O . PRO A 1 73 ? -21.797 -14.295 33.463 1.00 88.31 73 PRO A O 1
ATOM 613 N N . ASP A 1 74 ? -21.126 -13.175 35.277 1.00 87.38 74 ASP A N 1
ATOM 614 C CA . ASP A 1 74 ? -22.066 -12.057 35.182 1.00 87.38 74 ASP A CA 1
ATOM 615 C C . ASP A 1 74 ? -21.374 -10.745 34.775 1.00 87.38 74 ASP A C 1
ATOM 617 O O . ASP A 1 74 ? -22.007 -9.826 34.253 1.00 87.38 74 ASP A O 1
ATOM 621 N N . ILE A 1 75 ? -20.046 -10.677 34.913 1.00 85.50 75 ILE A N 1
ATOM 622 C CA . ILE A 1 75 ? -19.240 -9.528 34.506 1.00 85.50 75 ILE A CA 1
ATOM 623 C C . ILE A 1 75 ? -18.544 -9.831 33.180 1.00 85.50 75 ILE A C 1
ATOM 625 O O . ILE A 1 75 ? -17.576 -10.586 33.098 1.00 85.50 75 ILE A O 1
ATOM 629 N N . ALA A 1 76 ? -18.983 -9.175 32.109 1.00 81.31 76 ALA A N 1
ATOM 630 C CA . ALA A 1 76 ? -18.386 -9.356 30.788 1.00 81.31 76 ALA A CA 1
ATOM 631 C C . ALA A 1 76 ? -16.976 -8.741 30.661 1.00 81.31 76 ALA A C 1
ATOM 633 O O . ALA A 1 76 ? -16.090 -9.311 30.021 1.00 81.31 76 ALA A O 1
ATOM 634 N N . ALA A 1 77 ? -16.757 -7.577 31.279 1.00 80.44 77 ALA A N 1
ATOM 635 C CA . ALA A 1 77 ? -15.483 -6.864 31.296 1.00 80.44 77 ALA A CA 1
ATOM 636 C C . ALA A 1 77 ? -15.203 -6.360 32.723 1.00 80.44 77 ALA A C 1
ATOM 638 O O . ALA A 1 77 ? -15.900 -5.455 33.181 1.00 80.44 77 ALA A O 1
ATOM 639 N N . PRO A 1 78 ? -14.211 -6.920 33.434 1.00 84.69 78 PRO A N 1
ATOM 640 C CA . PRO A 1 78 ? -13.947 -6.533 34.813 1.00 84.69 78 PRO A CA 1
ATOM 641 C C . PRO A 1 78 ? -13.521 -5.067 34.958 1.00 84.69 78 PRO A C 1
ATOM 643 O O . PRO A 1 78 ? -12.795 -4.573 34.090 1.00 84.69 78 PRO A O 1
ATOM 646 N N . PRO A 1 79 ? -13.873 -4.367 36.054 1.00 81.25 79 PRO A N 1
ATOM 647 C CA . PRO A 1 79 ? -13.506 -2.963 36.266 1.00 81.25 79 PRO A CA 1
ATOM 648 C C . PRO A 1 79 ? -11.998 -2.681 36.174 1.00 81.25 79 PRO A C 1
ATOM 650 O O . PRO A 1 79 ? -11.594 -1.667 35.602 1.00 81.25 79 PRO A O 1
ATOM 653 N N . SER A 1 80 ? -11.155 -3.596 36.666 1.00 79.69 80 SER A N 1
ATOM 654 C CA . SER A 1 80 ? -9.689 -3.524 36.561 1.00 79.69 80 SER A CA 1
ATOM 655 C C . SER A 1 80 ? -9.229 -3.523 35.095 1.00 79.69 80 SER A C 1
ATOM 657 O O . SER A 1 80 ? -8.438 -2.673 34.674 1.00 79.69 80 SER A O 1
ATOM 659 N N . GLN A 1 81 ? -9.800 -4.412 34.278 1.00 82.69 81 GLN A N 1
ATOM 660 C CA . GLN A 1 81 ? -9.554 -4.474 32.838 1.00 82.69 81 GLN A CA 1
ATOM 661 C C . GLN A 1 81 ? -10.113 -3.239 32.132 1.00 82.69 81 GLN A C 1
ATOM 663 O O . GLN A 1 81 ? -9.447 -2.681 31.263 1.00 82.69 81 GLN A O 1
ATOM 668 N N . ILE A 1 82 ? -11.301 -2.766 32.524 1.00 76.31 82 ILE A N 1
ATOM 669 C CA . ILE A 1 82 ? -11.896 -1.529 32.010 1.00 76.31 82 ILE A CA 1
ATOM 670 C C . ILE A 1 82 ? -10.983 -0.340 32.290 1.00 76.31 82 ILE A C 1
ATOM 672 O O . ILE A 1 82 ? -10.787 0.461 31.387 1.00 76.31 82 ILE A O 1
ATOM 676 N N . ALA A 1 83 ? -10.377 -0.223 33.471 1.00 76.31 83 ALA A N 1
ATOM 677 C CA . ALA A 1 83 ? -9.449 0.861 33.784 1.00 76.31 83 ALA A CA 1
ATOM 678 C C . ALA A 1 83 ? -8.186 0.808 32.905 1.00 76.31 83 ALA A C 1
ATOM 680 O O . ALA A 1 83 ? -7.795 1.823 32.319 1.00 76.31 83 ALA A O 1
ATOM 681 N N . ILE A 1 84 ? -7.591 -0.380 32.734 1.00 74.44 84 ILE A N 1
ATOM 682 C CA . ILE A 1 84 ? -6.442 -0.603 31.836 1.00 74.44 84 ILE A CA 1
ATOM 683 C C . ILE A 1 84 ? -6.813 -0.237 30.394 1.00 74.44 84 ILE A C 1
ATOM 685 O O . ILE A 1 84 ? -6.085 0.490 29.712 1.00 74.44 84 ILE A O 1
ATOM 689 N N . MET A 1 85 ? -7.973 -0.700 29.932 1.00 72.25 85 MET A N 1
ATOM 690 C CA . MET A 1 85 ? -8.497 -0.417 28.603 1.00 72.25 85 MET A CA 1
ATOM 691 C C . MET A 1 85 ? -8.828 1.063 28.426 1.00 72.25 85 MET A C 1
ATOM 693 O O . MET A 1 85 ? -8.431 1.650 27.430 1.00 72.25 85 MET A O 1
ATOM 697 N N . LYS A 1 86 ? -9.474 1.711 29.394 1.00 69.81 86 LYS A N 1
ATOM 698 C CA . LYS A 1 86 ? -9.805 3.138 29.369 1.00 69.81 86 LYS A CA 1
ATOM 699 C C . LYS A 1 86 ? -8.535 3.971 29.306 1.00 69.81 86 LYS A C 1
ATOM 701 O O . LYS A 1 86 ? -8.453 4.864 28.468 1.00 69.81 86 LYS A O 1
ATOM 706 N N . ARG A 1 87 ? -7.489 3.624 30.059 1.00 67.94 87 ARG A N 1
ATOM 707 C CA . ARG A 1 87 ? -6.169 4.262 29.931 1.00 67.94 87 ARG A CA 1
ATOM 708 C C . ARG A 1 87 ? -5.562 4.059 28.535 1.00 67.94 87 ARG A C 1
ATOM 710 O O . ARG A 1 87 ? -5.000 4.991 27.968 1.00 67.94 87 ARG A O 1
ATOM 717 N N . LYS A 1 88 ? -5.724 2.872 27.944 1.00 64.06 88 LYS A N 1
ATOM 718 C CA . LYS A 1 88 ? -5.233 2.539 26.594 1.00 64.06 88 LYS A CA 1
ATOM 719 C C . LYS A 1 88 ? -6.039 3.215 25.467 1.00 64.06 88 LYS A C 1
ATOM 721 O O . LYS A 1 88 ? -5.464 3.608 24.456 1.00 64.06 88 LYS A O 1
ATOM 726 N N . TYR A 1 89 ? -7.352 3.382 25.631 1.00 62.94 89 TYR A N 1
ATOM 727 C CA . TYR A 1 89 ? -8.288 3.763 24.565 1.00 62.94 89 TYR A CA 1
ATOM 728 C C . TYR A 1 89 ? -8.878 5.174 24.686 1.00 62.94 89 TYR A C 1
ATOM 730 O O . TYR A 1 89 ? -9.305 5.721 23.672 1.00 62.94 89 TYR A O 1
ATOM 738 N N . THR A 1 90 ? -8.842 5.827 25.851 1.00 58.03 90 THR A N 1
ATOM 739 C CA . THR A 1 90 ? -9.158 7.271 25.953 1.00 58.03 90 THR A CA 1
ATOM 740 C C . THR A 1 90 ? -8.141 8.078 25.141 1.00 58.03 90 THR A C 1
ATOM 742 O O . THR A 1 90 ? -8.516 8.952 24.367 1.00 58.03 90 THR A O 1
ATOM 745 N N . ASN A 1 91 ? -6.875 7.646 25.159 1.00 52.03 91 ASN A N 1
ATOM 746 C CA . ASN A 1 91 ? -5.823 8.137 24.264 1.00 52.03 91 ASN A CA 1
ATOM 747 C C . ASN A 1 91 ? -6.068 7.797 22.785 1.00 52.03 91 ASN A C 1
ATOM 749 O O . ASN A 1 91 ? -5.384 8.342 21.927 1.00 52.03 91 ASN A O 1
ATOM 753 N N . ALA A 1 92 ? -6.987 6.874 22.470 1.00 49.84 92 ALA A N 1
ATOM 754 C CA . ALA A 1 92 ? -7.365 6.505 21.107 1.00 49.84 92 ALA A CA 1
ATOM 755 C C . ALA A 1 92 ? -8.537 7.331 20.556 1.00 49.84 92 ALA A C 1
ATOM 757 O O . ALA A 1 92 ? -8.611 7.523 19.348 1.00 49.84 92 ALA A O 1
ATOM 758 N N . LEU A 1 93 ? -9.411 7.881 21.405 1.00 49.59 93 LEU A N 1
ATOM 759 C CA . LEU A 1 93 ? -10.500 8.757 20.957 1.00 49.59 93 LEU A CA 1
ATOM 760 C C . LEU A 1 93 ? -9.953 10.084 20.393 1.00 49.59 93 LEU A C 1
ATOM 762 O O . LEU A 1 93 ? -10.399 10.547 19.344 1.00 49.59 93 LEU A O 1
ATOM 766 N N . THR A 1 94 ? -8.887 10.617 21.000 1.00 50.12 94 THR A N 1
ATOM 767 C CA . THR A 1 94 ? -8.087 11.730 20.459 1.00 50.12 94 THR A CA 1
ATOM 768 C C . THR A 1 94 ? -7.420 11.388 19.119 1.00 50.12 94 THR A C 1
ATOM 770 O O . THR A 1 94 ? -7.107 12.302 18.366 1.00 50.12 94 THR A O 1
ATOM 773 N N . LYS A 1 95 ? -7.256 10.099 18.765 1.00 49.03 95 LYS A N 1
ATOM 774 C CA . LYS A 1 95 ? -6.689 9.630 17.479 1.00 49.03 95 LYS A CA 1
ATOM 775 C C . LYS A 1 95 ? -7.68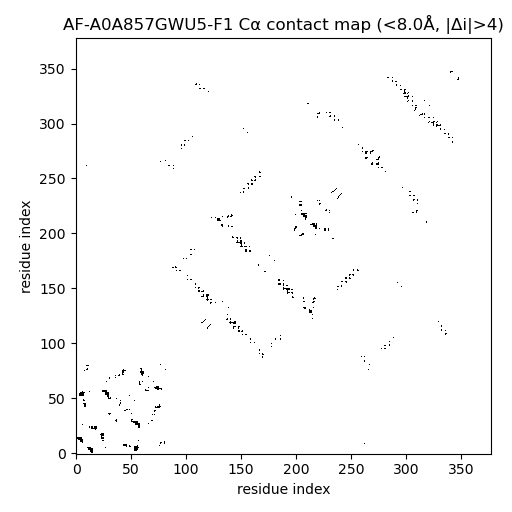0 9.673 16.309 1.00 49.03 95 LYS A C 1
ATOM 777 O O . LYS A 1 95 ? -7.267 9.464 15.172 1.00 49.03 95 LYS A O 1
ATOM 782 N N . MET A 1 96 ? -8.965 9.986 16.518 1.00 45.69 96 MET A N 1
ATOM 783 C CA . MET A 1 96 ? -9.912 10.158 15.398 1.00 45.69 96 MET A CA 1
ATOM 784 C C . MET A 1 96 ? -9.516 11.302 14.446 1.00 45.69 96 MET A C 1
ATOM 786 O O . MET A 1 96 ? -9.821 11.251 13.253 1.00 45.69 96 MET A O 1
ATOM 790 N N . THR A 1 97 ? -8.810 12.326 14.936 1.00 50.66 97 THR A N 1
ATOM 791 C CA . THR A 1 97 ? -8.225 13.385 14.092 1.00 50.66 97 THR A CA 1
ATOM 792 C C . THR A 1 97 ? -7.086 12.862 13.213 1.00 50.66 97 THR A C 1
ATOM 794 O O . THR A 1 97 ? -6.832 13.408 12.139 1.00 50.66 97 THR A O 1
ATOM 797 N N . THR A 1 98 ? -6.422 11.770 13.596 1.00 51.50 98 THR A N 1
ATOM 798 C CA . THR A 1 98 ? -5.357 11.130 12.813 1.00 51.50 98 THR A CA 1
ATOM 799 C C . THR A 1 98 ? -5.886 10.500 11.531 1.00 51.50 98 THR A C 1
ATOM 801 O O . THR A 1 98 ? -5.260 10.628 10.482 1.00 51.50 98 THR A O 1
ATOM 804 N N . SER A 1 99 ? -7.069 9.880 11.577 1.00 53.34 99 SER A N 1
ATOM 805 C CA . SER A 1 99 ? -7.714 9.329 10.381 1.00 53.34 99 SER A CA 1
ATOM 806 C C . SER A 1 99 ? -8.090 10.426 9.369 1.00 53.34 99 SER A C 1
ATOM 808 O O . SER A 1 99 ? -7.982 10.218 8.158 1.00 53.34 99 SER A O 1
ATOM 810 N N . GLN A 1 100 ? -8.453 11.627 9.839 1.00 57.28 100 GLN A N 1
ATOM 811 C CA . GLN A 1 100 ? -8.650 12.792 8.965 1.00 57.28 100 GLN A CA 1
ATOM 812 C C . GLN A 1 100 ? -7.336 13.230 8.297 1.00 57.28 100 GLN A C 1
ATOM 814 O O . GLN A 1 100 ? -7.311 13.440 7.088 1.00 57.28 100 GLN A O 1
ATOM 819 N N . LYS A 1 101 ? -6.222 13.273 9.036 1.00 62.16 101 LYS A N 1
ATOM 820 C CA . LYS A 1 101 ? -4.902 13.633 8.479 1.00 62.16 101 LYS A CA 1
ATOM 821 C C . LYS A 1 101 ? -4.328 12.561 7.544 1.00 62.16 101 LYS A C 1
ATOM 823 O O . LYS A 1 101 ? -3.662 12.886 6.568 1.00 62.16 101 LYS A O 1
ATOM 828 N N . ALA A 1 102 ? -4.647 11.287 7.773 1.00 57.31 102 ALA A N 1
ATOM 829 C CA . ALA A 1 102 ? -4.339 10.219 6.824 1.00 57.31 102 ALA A CA 1
ATOM 830 C C . ALA A 1 102 ? -5.110 10.393 5.502 1.00 57.31 102 ALA A C 1
ATOM 832 O O . ALA A 1 102 ? -4.553 10.145 4.439 1.00 57.31 102 ALA A O 1
ATOM 833 N N . THR A 1 103 ? -6.341 10.917 5.551 1.00 62.94 103 THR A N 1
ATOM 834 C CA . THR A 1 103 ? -7.106 11.280 4.343 1.00 62.94 103 THR A CA 1
ATOM 835 C C . THR A 1 103 ? -6.433 12.434 3.578 1.00 62.94 103 THR A C 1
ATOM 837 O O . THR A 1 103 ? -6.445 12.462 2.352 1.00 62.94 103 THR A O 1
ATOM 840 N N . GLU A 1 104 ? -5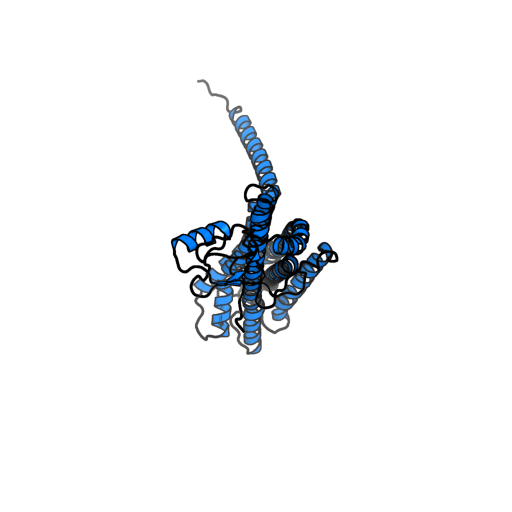.789 13.384 4.268 1.00 65.88 104 GLU A N 1
ATOM 841 C CA . GLU A 1 104 ? -4.981 14.432 3.616 1.00 65.88 104 GLU A CA 1
ATOM 842 C C . GLU A 1 104 ? -3.709 13.876 2.963 1.00 65.88 104 GLU A C 1
ATOM 844 O O . GLU A 1 104 ? -3.319 14.327 1.887 1.00 65.88 104 GLU A O 1
ATOM 849 N N . ALA A 1 105 ? -3.057 12.892 3.587 1.00 63.16 105 ALA A N 1
ATOM 850 C CA . ALA A 1 105 ? -1.904 12.211 3.001 1.00 63.16 105 ALA A CA 1
ATOM 851 C C . ALA A 1 105 ? -2.297 11.410 1.756 1.00 63.16 105 ALA A C 1
ATOM 853 O O . ALA A 1 105 ? -1.609 11.470 0.741 1.00 63.16 105 ALA A O 1
ATOM 854 N N . GLU A 1 106 ? -3.450 10.744 1.799 1.00 68.69 106 GLU A N 1
ATOM 855 C CA . GLU A 1 106 ? -4.064 10.126 0.629 1.00 68.69 106 GLU A CA 1
ATOM 856 C C . GLU A 1 106 ? -4.288 11.179 -0.480 1.00 68.69 106 GLU A C 1
ATOM 858 O O . GLU A 1 106 ? -3.836 10.983 -1.603 1.00 68.69 106 GLU A O 1
ATOM 863 N N . LYS A 1 107 ? -4.810 12.378 -0.176 1.00 67.38 107 LYS A N 1
ATOM 864 C CA . LYS A 1 107 ? -4.911 13.475 -1.168 1.00 67.38 107 LYS A CA 1
ATOM 865 C C . LYS A 1 107 ? -3.562 13.901 -1.773 1.00 67.38 107 LYS A C 1
ATOM 867 O O . LYS A 1 107 ? -3.550 14.451 -2.870 1.00 67.38 107 LYS A O 1
ATOM 872 N N . LYS A 1 108 ? -2.419 13.654 -1.121 1.00 70.88 108 LYS A N 1
ATOM 873 C CA . LYS A 1 108 ? -1.100 13.894 -1.737 1.00 70.88 108 LYS A CA 1
ATOM 874 C C . LYS A 1 108 ? -0.754 12.858 -2.812 1.00 70.88 108 LYS A C 1
ATOM 876 O O . LYS A 1 108 ? -0.061 13.232 -3.753 1.00 70.88 108 LYS A O 1
ATOM 881 N N . ASN A 1 109 ? -1.270 11.627 -2.734 1.00 68.56 109 ASN A N 1
ATOM 882 C CA . ASN A 1 109 ? -1.146 10.638 -3.819 1.00 68.56 109 ASN A CA 1
ATOM 883 C C . ASN A 1 109 ? -1.831 11.109 -5.099 1.00 68.56 109 ASN A C 1
ATOM 885 O O . ASN A 1 109 ? -1.323 10.890 -6.191 1.00 68.56 109 ASN A O 1
ATOM 889 N N . LEU A 1 110 ? -2.917 11.875 -4.977 1.00 73.38 110 LEU A N 1
ATOM 890 C CA . LEU A 1 110 ? -3.556 12.483 -6.142 1.00 73.38 110 LEU A CA 1
ATOM 891 C C . LEU A 1 110 ? -2.593 13.387 -6.935 1.00 73.38 110 LEU A C 1
ATOM 893 O O . LEU A 1 110 ? -2.726 13.499 -8.149 1.00 73.38 110 LEU A O 1
ATOM 897 N N . LYS A 1 111 ? -1.600 14.012 -6.281 1.00 75.25 111 LYS A N 1
ATOM 898 C CA . LYS A 1 111 ? -0.602 14.843 -6.972 1.00 75.25 111 LYS A CA 1
ATOM 899 C C . LYS A 1 111 ? 0.370 14.011 -7.812 1.00 75.25 111 LYS A C 1
ATOM 901 O O . LYS A 1 111 ? 0.700 14.441 -8.913 1.00 75.25 111 LYS A O 1
ATOM 906 N N . SER A 1 112 ? 0.816 12.844 -7.330 1.00 75.31 112 SER A N 1
ATOM 907 C CA . SER A 1 112 ? 1.659 11.949 -8.139 1.00 75.31 112 SER A CA 1
ATOM 908 C C . SER A 1 112 ? 0.872 11.357 -9.309 1.00 75.31 112 SER A C 1
ATOM 910 O O . SER A 1 112 ? 1.401 11.274 -10.414 1.00 75.31 112 SER A O 1
ATOM 912 N N . ASP A 1 113 ? -0.409 11.034 -9.113 1.00 76.06 113 ASP A N 1
ATOM 913 C CA . ASP A 1 113 ? -1.288 10.565 -10.193 1.00 76.06 113 ASP A CA 1
ATOM 914 C C . ASP A 1 113 ? -1.589 11.646 -11.240 1.00 76.06 113 ASP A C 1
ATOM 916 O O . ASP A 1 113 ? -1.656 11.357 -12.439 1.00 76.06 113 ASP A O 1
ATOM 920 N N . LEU A 1 114 ? -1.736 12.900 -10.807 1.00 77.69 114 LEU A N 1
ATOM 921 C CA . LEU A 1 114 ? -1.891 14.036 -11.711 1.00 77.69 114 LEU A CA 1
ATOM 922 C C . LEU A 1 114 ? -0.625 14.236 -12.549 1.00 77.69 114 LEU A C 1
ATOM 924 O O . LEU A 1 114 ? -0.718 14.379 -13.766 1.00 77.69 114 LEU A O 1
ATOM 928 N N . LEU A 1 115 ? 0.551 14.172 -11.915 1.00 76.75 115 LEU A N 1
ATOM 929 C CA . LEU A 1 115 ? 1.831 14.235 -12.618 1.00 76.75 115 LEU A CA 1
ATOM 930 C C . LEU A 1 115 ? 1.961 13.098 -13.641 1.00 76.75 115 LEU A C 1
ATOM 932 O O . LEU A 1 115 ? 2.336 13.348 -14.782 1.00 76.75 115 LEU A O 1
ATOM 936 N N . ARG A 1 116 ? 1.581 11.869 -13.268 1.00 74.31 116 ARG A N 1
ATOM 937 C CA . ARG A 1 116 ? 1.550 10.714 -14.179 1.00 74.31 116 ARG A CA 1
ATOM 938 C C . ARG A 1 116 ? 0.683 10.962 -15.406 1.00 74.31 116 ARG A C 1
ATOM 940 O O . ARG A 1 116 ? 1.066 10.621 -16.521 1.00 74.31 116 ARG A O 1
ATOM 947 N N . SER A 1 117 ? -0.493 11.538 -15.193 1.00 74.12 117 SER A N 1
ATOM 948 C CA . SER A 1 117 ? -1.454 11.786 -16.263 1.00 74.12 117 SER A CA 1
ATOM 949 C C . SER A 1 117 ? -0.948 12.880 -17.203 1.00 74.12 117 SER A C 1
ATOM 951 O O . SER A 1 117 ? -0.900 12.661 -18.409 1.00 74.12 117 SER A O 1
ATOM 953 N N . ILE A 1 118 ? -0.496 14.015 -16.655 1.00 76.00 118 ILE A N 1
ATOM 954 C CA . ILE A 1 118 ? -0.086 15.190 -17.436 1.00 76.00 118 ILE A CA 1
ATOM 955 C C . ILE A 1 118 ? 1.277 15.004 -18.105 1.00 76.00 118 ILE A C 1
ATOM 957 O O . ILE A 1 118 ? 1.416 15.310 -19.280 1.00 76.00 118 ILE A O 1
ATOM 961 N N . ALA A 1 119 ? 2.283 14.519 -17.379 1.00 74.19 119 ALA A N 1
ATOM 962 C CA . ALA A 1 119 ? 3.657 14.424 -17.881 1.00 74.19 119 ALA A CA 1
ATOM 963 C C . ALA A 1 119 ? 4.006 13.032 -18.440 1.00 74.19 119 ALA A C 1
ATOM 965 O O . ALA A 1 119 ? 4.991 12.883 -19.156 1.00 74.19 119 ALA A O 1
ATOM 966 N N . GLY A 1 120 ? 3.207 12.010 -18.120 1.00 74.19 120 GLY A N 1
ATOM 967 C CA . GLY A 1 120 ? 3.377 10.647 -18.619 1.00 74.19 120 GLY A CA 1
ATOM 968 C C . GLY A 1 120 ? 2.441 10.339 -19.784 1.00 74.19 120 GLY A C 1
ATOM 969 O O . GLY A 1 120 ? 2.882 10.240 -20.929 1.00 74.19 120 GLY A O 1
ATOM 970 N N . TYR A 1 121 ? 1.143 10.182 -19.502 1.00 73.94 121 TYR A N 1
ATOM 971 C CA . TYR A 1 121 ? 0.184 9.668 -20.487 1.00 73.94 121 TYR A CA 1
ATOM 972 C C . TYR A 1 121 ? -0.195 10.658 -21.586 1.00 73.94 121 TYR A C 1
ATOM 974 O O . TYR A 1 121 ? -0.313 10.227 -22.727 1.00 73.94 121 TYR A O 1
ATOM 982 N N . ILE A 1 122 ? -0.359 11.953 -21.290 1.00 73.94 122 ILE A N 1
ATOM 983 C CA . ILE A 1 122 ? -0.698 12.946 -22.324 1.00 73.94 122 ILE A CA 1
ATOM 984 C C . ILE A 1 122 ? 0.386 12.997 -23.418 1.00 73.94 122 ILE A C 1
ATOM 986 O O . ILE A 1 122 ? 0.037 12.788 -24.577 1.00 73.94 122 ILE A O 1
ATOM 990 N N . PRO A 1 123 ? 1.691 13.144 -23.106 1.00 70.31 123 PRO A N 1
ATOM 991 C CA . PRO A 1 123 ? 2.743 13.055 -24.117 1.00 70.31 123 PRO A CA 1
ATOM 992 C C . PRO A 1 123 ? 2.756 11.720 -24.864 1.00 70.31 123 PRO A C 1
ATOM 994 O O . PRO A 1 123 ? 3.047 11.704 -26.053 1.00 70.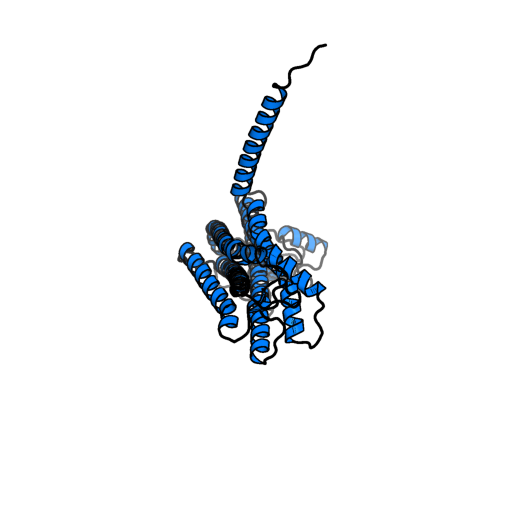31 123 PRO A O 1
ATOM 997 N N . ALA A 1 124 ? 2.397 10.612 -24.202 1.00 65.38 124 ALA A N 1
ATOM 998 C CA . ALA A 1 124 ? 2.323 9.300 -24.843 1.00 65.38 124 ALA A CA 1
ATOM 999 C C . ALA A 1 124 ? 1.192 9.176 -25.880 1.00 65.38 124 ALA A C 1
ATOM 1001 O O . ALA A 1 124 ? 1.291 8.330 -26.763 1.00 65.38 124 ALA A O 1
ATOM 1002 N N . LEU A 1 125 ? 0.125 9.979 -25.773 1.00 65.25 125 LEU A N 1
ATOM 1003 C CA . LEU A 1 125 ? -0.975 10.012 -26.748 1.00 65.25 125 LEU A CA 1
ATOM 1004 C C . LEU A 1 125 ? -0.607 10.779 -28.023 1.00 65.25 125 LEU A C 1
ATOM 1006 O O . LEU A 1 125 ? -1.173 10.504 -29.073 1.00 65.25 125 LEU A O 1
ATOM 1010 N N . PHE A 1 126 ? 0.335 11.720 -27.924 1.00 65.00 126 PHE A N 1
ATOM 1011 C CA . PHE A 1 126 ? 0.836 12.511 -29.051 1.00 65.00 126 PHE A CA 1
ATOM 1012 C C . PHE A 1 126 ? 2.077 11.896 -29.715 1.00 65.00 126 PHE A C 1
ATOM 1014 O O . PHE A 1 126 ? 2.672 12.512 -30.595 1.00 65.00 126 PHE A O 1
ATOM 1021 N N . LEU A 1 127 ? 2.492 10.695 -29.297 1.00 65.12 127 LEU A N 1
ATOM 1022 C CA . LEU A 1 127 ? 3.532 9.945 -29.995 1.00 65.12 127 LEU A CA 1
ATOM 1023 C C . LEU A 1 127 ? 2.943 9.328 -31.265 1.00 65.12 127 LEU A C 1
ATOM 1025 O O . LEU A 1 127 ? 1.949 8.606 -31.204 1.00 65.12 127 LEU A O 1
ATOM 1029 N N . GLU A 1 128 ? 3.586 9.579 -32.401 1.00 54.06 128 GLU A N 1
ATOM 1030 C CA . GLU A 1 128 ? 3.255 8.919 -33.662 1.00 54.06 128 GLU A CA 1
ATOM 1031 C C . GLU A 1 128 ? 3.392 7.395 -33.523 1.00 54.06 128 GLU A C 1
ATOM 1033 O O . GLU A 1 128 ? 4.409 6.864 -33.064 1.00 54.06 128 GLU A O 1
ATOM 1038 N N . THR A 1 129 ? 2.349 6.669 -33.919 1.00 56.84 129 THR A N 1
ATOM 1039 C CA . THR A 1 129 ? 2.405 5.216 -34.094 1.00 56.84 129 THR A CA 1
ATOM 1040 C C . THR A 1 129 ? 3.338 4.894 -35.266 1.00 56.84 129 THR A C 1
ATOM 1042 O O . THR A 1 129 ? 3.184 5.507 -36.318 1.00 56.84 129 THR A O 1
ATOM 1045 N N . ASN A 1 130 ? 4.241 3.914 -35.106 1.00 56.44 130 ASN A N 1
ATOM 1046 C CA . ASN A 1 130 ? 5.308 3.505 -36.052 1.00 56.44 130 ASN A CA 1
ATOM 1047 C C . ASN A 1 130 ? 6.679 4.193 -35.892 1.00 56.44 130 ASN A C 1
ATOM 1049 O O . ASN A 1 130 ? 7.418 4.370 -36.859 1.00 56.44 130 ASN A O 1
ATOM 1053 N N . LEU A 1 131 ? 7.082 4.524 -34.665 1.00 62.53 131 LEU A N 1
ATOM 1054 C CA . LEU A 1 131 ? 8.479 4.871 -34.387 1.00 62.53 131 LEU A CA 1
ATOM 1055 C C . LEU A 1 131 ? 9.371 3.615 -34.436 1.00 62.53 131 LEU A C 1
ATOM 1057 O O . LEU A 1 131 ? 9.206 2.703 -33.632 1.00 62.53 131 LEU A O 1
ATOM 1061 N N . ASN A 1 132 ? 10.376 3.607 -35.319 1.00 65.25 132 ASN A N 1
ATOM 1062 C CA . ASN A 1 132 ? 11.419 2.565 -35.361 1.00 65.25 132 ASN A CA 1
ATOM 1063 C C . ASN A 1 132 ? 12.424 2.670 -34.192 1.00 65.25 132 ASN A C 1
ATOM 1065 O O . ASN A 1 132 ? 13.206 1.752 -33.950 1.00 65.25 132 ASN A O 1
ATOM 1069 N N . ARG A 1 133 ? 12.441 3.799 -33.467 1.00 72.44 133 ARG A N 1
ATOM 1070 C CA . ARG A 1 133 ? 13.344 4.052 -32.333 1.00 72.44 133 ARG A CA 1
ATOM 1071 C C . ARG A 1 133 ? 12.682 4.943 -31.284 1.00 72.44 133 ARG A C 1
ATOM 1073 O O . ARG A 1 133 ? 11.952 5.868 -31.618 1.00 72.44 133 ARG A O 1
ATOM 1080 N N . ALA A 1 134 ? 12.973 4.692 -30.007 1.00 78.44 134 ALA A N 1
ATOM 1081 C CA . ALA A 1 134 ? 12.412 5.458 -28.897 1.00 78.44 134 ALA A CA 1
ATOM 1082 C C . ALA A 1 134 ? 12.913 6.914 -28.920 1.00 78.44 134 ALA A C 1
ATOM 1084 O O . ALA A 1 134 ? 14.098 7.166 -28.673 1.00 78.44 134 ALA A O 1
ATOM 1085 N N . SER A 1 135 ? 12.008 7.860 -29.186 1.00 83.62 135 SER A N 1
ATOM 1086 C CA . SER A 1 135 ? 12.290 9.299 -29.141 1.00 83.62 135 SER A CA 1
ATOM 1087 C C . SER A 1 135 ? 12.562 9.779 -27.710 1.00 83.62 135 SER A C 1
ATOM 1089 O O . SER A 1 135 ? 12.160 9.143 -26.731 1.00 83.62 135 SER A O 1
ATOM 1091 N N . THR A 1 136 ? 13.224 10.929 -27.561 1.00 84.50 136 THR A N 1
ATOM 1092 C CA . THR A 1 136 ? 13.492 11.533 -26.243 1.00 84.50 136 THR A CA 1
ATOM 1093 C C . THR A 1 136 ? 12.200 11.782 -25.461 1.00 84.50 136 THR A C 1
ATOM 1095 O O . THR A 1 136 ? 12.128 11.460 -24.277 1.00 84.50 136 THR A O 1
ATOM 1098 N N . LEU A 1 137 ? 11.149 12.261 -26.134 1.00 83.06 137 LEU A N 1
ATOM 1099 C CA . LEU A 1 137 ? 9.824 12.461 -25.536 1.00 83.06 137 LEU A CA 1
ATOM 1100 C C . LEU A 1 137 ? 9.207 11.144 -25.044 1.00 83.06 137 LEU A C 1
ATOM 1102 O O . LEU A 1 137 ? 8.643 11.097 -23.954 1.00 83.06 137 LEU A O 1
ATOM 1106 N N . CYS A 1 138 ? 9.375 10.059 -25.801 1.00 85.31 138 CYS A N 1
ATOM 1107 C CA . CYS A 1 138 ? 8.892 8.730 -25.430 1.00 85.31 138 CYS A CA 1
ATOM 1108 C C . CYS A 1 138 ? 9.597 8.206 -24.167 1.00 85.31 138 CYS A C 1
ATOM 1110 O O . CYS A 1 138 ? 8.946 7.738 -23.232 1.00 85.31 138 CYS A O 1
ATOM 1112 N N . LYS A 1 139 ? 10.923 8.368 -24.081 1.00 88.69 139 LYS A N 1
ATOM 1113 C CA . LYS A 1 139 ? 11.701 7.991 -22.889 1.00 88.69 139 LYS A CA 1
ATOM 1114 C C . LYS A 1 139 ? 11.333 8.828 -21.661 1.00 88.69 139 LYS A C 1
ATOM 1116 O O . LYS A 1 139 ? 11.191 8.274 -20.574 1.00 88.69 139 LYS A O 1
ATOM 1121 N N . LEU A 1 140 ? 11.141 10.139 -21.824 1.00 88.56 140 LEU A N 1
ATOM 1122 C CA . LEU A 1 140 ? 10.705 11.026 -20.738 1.00 88.56 140 LEU A CA 1
ATOM 1123 C C . LEU A 1 140 ? 9.289 10.686 -20.254 1.00 88.56 140 LEU A C 1
ATOM 1125 O O . LEU A 1 140 ? 9.046 10.647 -19.051 1.00 88.56 140 LEU A O 1
ATOM 1129 N N . SER A 1 141 ? 8.370 10.369 -21.168 1.00 87.12 141 SER A N 1
ATOM 1130 C CA . SER A 1 141 ? 7.029 9.889 -20.819 1.00 87.12 141 SER A CA 1
ATOM 1131 C C . SER A 1 141 ? 7.093 8.605 -19.982 1.00 87.12 141 SER A C 1
ATOM 1133 O O . SER A 1 141 ? 6.490 8.537 -18.907 1.00 87.12 141 SER A O 1
ATOM 1135 N N . ALA A 1 142 ? 7.886 7.618 -20.417 1.00 88.81 142 ALA A N 1
ATOM 1136 C CA . ALA A 1 142 ? 8.092 6.374 -19.678 1.00 88.81 142 ALA A CA 1
ATOM 1137 C C . ALA A 1 142 ? 8.686 6.623 -18.282 1.00 88.81 142 ALA A C 1
ATOM 1139 O O . ALA A 1 142 ? 8.230 6.028 -17.303 1.00 88.81 142 ALA A O 1
ATOM 1140 N N . PHE A 1 143 ? 9.628 7.564 -18.170 1.00 91.88 143 PHE A N 1
ATOM 1141 C CA . PHE A 1 143 ? 10.171 8.008 -16.891 1.00 91.88 143 PHE A CA 1
ATOM 1142 C C . PHE A 1 143 ? 9.095 8.572 -15.961 1.00 91.88 143 PHE A C 1
ATOM 1144 O O . PHE A 1 143 ? 9.000 8.131 -14.819 1.00 91.88 143 PHE A O 1
ATOM 1151 N N . PHE A 1 144 ? 8.252 9.502 -16.420 1.00 89.19 144 PHE A N 1
ATOM 1152 C CA . PHE A 1 144 ? 7.206 10.080 -15.567 1.00 89.19 144 PHE A CA 1
ATOM 1153 C C . PHE A 1 144 ? 6.162 9.043 -15.138 1.00 89.19 144 PHE A C 1
ATOM 1155 O O . PHE A 1 144 ? 5.667 9.099 -14.007 1.00 89.19 144 PHE A O 1
ATOM 1162 N N . ILE A 1 145 ? 5.859 8.065 -15.999 1.00 87.62 145 ILE A N 1
ATOM 1163 C CA . ILE A 1 145 ? 4.991 6.931 -15.657 1.00 87.62 145 ILE A CA 1
ATOM 1164 C C . ILE A 1 145 ? 5.641 6.062 -14.574 1.00 87.62 145 ILE A C 1
ATOM 1166 O O . ILE A 1 145 ? 4.992 5.763 -13.570 1.00 87.62 145 ILE A O 1
ATOM 1170 N N . ALA A 1 146 ? 6.911 5.685 -14.732 1.00 90.81 146 ALA A N 1
ATOM 1171 C CA . ALA A 1 146 ? 7.635 4.879 -13.750 1.00 90.81 146 ALA A CA 1
ATOM 1172 C C . ALA A 1 146 ? 7.787 5.620 -12.411 1.00 90.81 146 ALA A C 1
ATOM 1174 O O . ALA A 1 146 ? 7.415 5.096 -11.361 1.00 90.81 146 ALA A O 1
ATOM 1175 N N . PHE A 1 147 ? 8.244 6.873 -12.461 1.00 91.69 147 PHE A N 1
ATOM 1176 C CA . PHE A 1 147 ? 8.460 7.749 -11.312 1.00 91.69 147 PHE A CA 1
ATOM 1177 C C . PHE A 1 147 ? 7.222 7.844 -10.426 1.00 91.69 147 PHE A C 1
ATOM 1179 O O . PHE A 1 147 ? 7.252 7.495 -9.245 1.00 91.69 147 PHE A O 1
ATOM 1186 N N . SER A 1 148 ? 6.110 8.267 -11.019 1.00 88.75 148 SER A N 1
ATOM 1187 C CA . SER A 1 148 ? 4.846 8.418 -10.304 1.00 88.75 148 SER A CA 1
ATOM 1188 C C . SER A 1 148 ? 4.340 7.096 -9.726 1.00 88.75 148 SER A C 1
ATOM 1190 O O . SER A 1 148 ? 3.820 7.081 -8.611 1.00 88.75 148 SER A O 1
ATOM 1192 N N . SER A 1 149 ? 4.533 5.982 -10.433 1.00 89.19 149 SER A N 1
ATOM 1193 C CA . SER A 1 149 ? 4.088 4.660 -9.983 1.00 89.19 149 SER A CA 1
ATOM 1194 C C . SER A 1 149 ? 4.883 4.179 -8.767 1.00 89.19 149 SER A C 1
ATOM 1196 O O . SER A 1 149 ? 4.279 3.756 -7.777 1.00 89.19 149 SER A O 1
ATOM 1198 N N . PHE A 1 150 ? 6.212 4.341 -8.780 1.00 92.88 150 PHE A N 1
ATOM 1199 C CA . PHE A 1 150 ? 7.065 4.047 -7.623 1.00 92.88 150 PHE A CA 1
ATOM 1200 C C . PHE A 1 150 ? 6.791 4.980 -6.437 1.00 92.88 150 PHE A C 1
ATOM 1202 O O . PHE A 1 150 ? 6.755 4.534 -5.289 1.00 92.88 150 PHE A O 1
ATOM 1209 N N . THR A 1 151 ? 6.532 6.265 -6.686 1.00 91.69 151 THR A N 1
ATOM 1210 C CA . THR A 1 151 ? 6.137 7.202 -5.626 1.00 91.69 151 THR A CA 1
ATOM 1211 C C . THR A 1 151 ? 4.796 6.820 -4.999 1.00 91.69 151 THR A C 1
ATOM 1213 O O . THR A 1 151 ? 4.666 6.858 -3.773 1.00 91.69 151 THR A O 1
ATOM 1216 N N . THR A 1 152 ? 3.809 6.408 -5.800 1.00 89.94 152 THR A N 1
ATOM 1217 C CA . THR A 1 152 ? 2.488 6.001 -5.297 1.00 89.94 152 THR A CA 1
ATOM 1218 C C . THR A 1 152 ? 2.583 4.769 -4.394 1.00 89.94 152 THR A C 1
ATOM 1220 O O . THR A 1 152 ? 2.019 4.780 -3.297 1.00 89.94 152 THR A O 1
ATOM 1223 N N . ILE A 1 153 ? 3.330 3.728 -4.783 1.00 92.00 153 ILE A N 1
ATOM 1224 C CA . ILE A 1 153 ? 3.487 2.534 -3.934 1.00 92.00 153 ILE A CA 1
ATOM 1225 C C . ILE A 1 153 ? 4.293 2.818 -2.660 1.00 92.00 153 ILE A C 1
ATOM 1227 O O . ILE A 1 153 ? 3.935 2.328 -1.583 1.00 92.00 153 ILE A O 1
ATOM 1231 N N . ALA A 1 154 ? 5.319 3.670 -2.737 1.00 94.00 154 ALA A N 1
ATOM 1232 C CA . ALA A 1 154 ? 6.075 4.106 -1.567 1.00 94.00 154 ALA A CA 1
ATOM 1233 C C . ALA A 1 154 ? 5.186 4.861 -0.570 1.00 94.00 154 ALA A C 1
ATOM 1235 O O . ALA A 1 154 ? 5.200 4.556 0.626 1.00 94.00 154 ALA A O 1
ATOM 1236 N N . MET A 1 155 ? 4.337 5.774 -1.052 1.00 90.19 155 MET A N 1
ATOM 1237 C CA . MET A 1 155 ? 3.426 6.497 -0.170 1.00 90.19 155 MET A CA 1
ATOM 1238 C C . MET A 1 155 ? 2.362 5.572 0.429 1.00 90.19 155 MET A C 1
ATOM 1240 O O . MET A 1 155 ? 2.091 5.662 1.625 1.00 90.19 155 MET A O 1
ATOM 1244 N N . LEU A 1 156 ? 1.772 4.662 -0.355 1.00 90.69 156 LEU A N 1
ATOM 1245 C CA . LEU A 1 156 ? 0.826 3.668 0.171 1.00 90.69 156 LEU A CA 1
ATOM 1246 C C . LEU A 1 156 ? 1.458 2.833 1.292 1.00 90.69 156 LEU A C 1
ATOM 1248 O O . LEU A 1 156 ? 0.841 2.644 2.343 1.00 90.69 156 LEU A O 1
ATOM 1252 N N . THR A 1 157 ? 2.710 2.412 1.108 1.00 93.62 157 THR A N 1
ATOM 1253 C CA . THR A 1 157 ? 3.479 1.664 2.113 1.00 93.62 157 THR A CA 1
ATOM 1254 C C . THR A 1 157 ? 3.711 2.490 3.372 1.00 93.62 157 THR A C 1
ATOM 1256 O O . THR A 1 157 ? 3.417 2.041 4.481 1.00 93.62 157 THR A O 1
ATOM 1259 N N . ALA A 1 158 ? 4.168 3.732 3.220 1.00 90.88 158 ALA A N 1
ATOM 1260 C CA . ALA A 1 158 ? 4.418 4.622 4.344 1.00 90.88 158 ALA A CA 1
ATOM 1261 C C . ALA A 1 158 ? 3.132 4.981 5.110 1.00 90.88 158 ALA A C 1
ATOM 1263 O O . ALA A 1 158 ? 3.138 5.044 6.340 1.00 90.88 158 ALA A O 1
ATOM 1264 N N . ILE A 1 159 ? 2.006 5.163 4.411 1.00 86.62 159 ILE A N 1
ATOM 1265 C CA . ILE A 1 159 ? 0.695 5.387 5.033 1.00 86.62 159 ILE A CA 1
ATOM 1266 C C . ILE A 1 159 ? 0.271 4.146 5.827 1.00 86.62 159 ILE A C 1
ATOM 1268 O O . ILE A 1 159 ? -0.134 4.300 6.982 1.00 86.62 159 ILE A O 1
ATOM 1272 N N . ALA A 1 160 ? 0.418 2.937 5.272 1.00 89.19 160 ALA A N 1
ATOM 1273 C CA . ALA A 1 160 ? 0.113 1.686 5.974 1.00 89.19 160 ALA A CA 1
ATOM 1274 C C . ALA A 1 160 ? 0.921 1.557 7.274 1.00 89.19 160 ALA A C 1
ATOM 1276 O O . ALA A 1 160 ? 0.347 1.350 8.345 1.00 89.19 160 ALA A O 1
ATOM 1277 N N . LEU A 1 161 ? 2.238 1.775 7.196 1.00 88.88 161 LEU A N 1
ATOM 1278 C CA . LEU A 1 161 ? 3.136 1.738 8.350 1.00 88.88 161 LEU A CA 1
ATOM 1279 C C . LEU A 1 161 ? 2.794 2.818 9.379 1.00 88.88 161 LEU A C 1
ATOM 1281 O O . LEU A 1 161 ? 2.729 2.532 10.574 1.00 88.88 161 LEU A O 1
ATOM 1285 N N . SER A 1 162 ? 2.506 4.047 8.939 1.00 83.81 162 SER A N 1
ATOM 1286 C CA . SER A 1 162 ? 2.106 5.117 9.856 1.00 83.81 162 SER A CA 1
ATOM 1287 C C . SER A 1 162 ? 0.819 4.757 10.598 1.00 83.81 162 SER A C 1
ATOM 1289 O O . SER A 1 162 ? 0.747 4.930 11.812 1.00 83.81 162 SER A O 1
ATOM 1291 N N . ARG A 1 163 ? -0.179 4.181 9.909 1.00 80.31 163 ARG A N 1
ATOM 1292 C CA . ARG A 1 163 ? -1.441 3.752 10.524 1.00 80.31 163 ARG A CA 1
ATOM 1293 C C . ARG A 1 163 ? -1.183 2.637 11.529 1.00 80.31 163 ARG A C 1
ATOM 1295 O O . ARG A 1 163 ? -1.720 2.693 12.632 1.00 80.31 163 ARG A O 1
ATOM 1302 N N . MET A 1 164 ? -0.331 1.672 11.188 1.00 83.62 164 MET A N 1
ATOM 1303 C CA . MET A 1 164 ? 0.069 0.596 12.092 1.00 83.62 164 MET A CA 1
ATOM 1304 C C . MET A 1 164 ? 0.707 1.147 13.375 1.00 83.62 164 MET A C 1
ATOM 1306 O O . MET A 1 164 ? 0.231 0.832 14.464 1.00 83.62 164 MET A O 1
ATOM 1310 N N . VAL A 1 165 ? 1.727 2.006 13.265 1.00 80.56 165 VAL A N 1
ATOM 1311 C CA . VAL A 1 165 ? 2.467 2.563 14.414 1.00 80.56 165 VAL A CA 1
ATOM 1312 C C . VAL A 1 165 ? 1.601 3.498 15.262 1.00 80.56 165 VAL A C 1
ATOM 1314 O O . VAL A 1 165 ? 1.602 3.411 16.491 1.00 80.56 165 VAL A O 1
ATOM 1317 N N . LEU A 1 166 ? 0.834 4.387 14.632 1.00 75.38 166 LEU A N 1
ATOM 1318 C CA . LEU A 1 166 ? 0.016 5.380 15.337 1.00 75.38 166 LEU A CA 1
ATOM 1319 C C . LEU A 1 166 ? -1.181 4.739 16.057 1.00 75.38 166 LEU A C 1
ATOM 1321 O O . LEU A 1 166 ? -1.569 5.169 17.149 1.00 75.38 166 LEU A O 1
ATOM 1325 N N . LEU A 1 167 ? -1.766 3.685 15.478 1.00 73.19 167 LEU A N 1
ATOM 1326 C CA . LEU A 1 167 ? -2.856 2.951 16.122 1.00 73.19 167 LEU A CA 1
ATOM 1327 C C . LEU A 1 167 ? -2.341 2.005 17.213 1.00 73.19 167 LEU A C 1
ATOM 1329 O O . LEU A 1 167 ? -3.009 1.876 18.242 1.00 73.19 167 LEU A O 1
ATOM 1333 N N . SER A 1 168 ? -1.159 1.400 17.033 1.00 68.44 168 SER A N 1
ATOM 1334 C CA . SER A 1 168 ? -0.556 0.479 18.005 1.00 68.44 168 SER A CA 1
ATOM 1335 C C . SER A 1 168 ? -0.033 1.185 19.254 1.00 68.44 168 SER A C 1
ATOM 1337 O O . SER A 1 168 ? -0.270 0.730 20.375 1.00 68.44 168 SER A O 1
ATOM 1339 N N . THR A 1 169 ? 0.643 2.319 19.085 1.00 63.34 169 THR A N 1
ATOM 1340 C CA . THR A 1 169 ? 1.281 3.028 20.193 1.00 63.34 169 THR A CA 1
ATOM 1341 C C . THR A 1 169 ? 0.297 4.009 20.831 1.00 63.34 169 THR A C 1
ATOM 1343 O O . THR A 1 169 ? -0.275 4.892 20.195 1.00 63.34 169 THR A O 1
ATOM 1346 N N . CYS A 1 170 ? 0.022 3.825 22.124 1.00 51.56 170 CYS A N 1
ATOM 1347 C CA . CYS A 1 170 ? -0.862 4.714 22.892 1.00 51.56 170 CYS A CA 1
ATOM 1348 C C . CYS A 1 170 ? -0.138 5.933 23.479 1.00 51.56 170 CYS A C 1
ATOM 1350 O O . CYS A 1 170 ? -0.810 6.858 23.921 1.00 51.56 170 CYS A O 1
ATOM 1352 N N . PHE A 1 171 ? 1.200 5.936 23.464 1.00 39.91 171 PHE A N 1
ATOM 1353 C CA . PHE A 1 171 ? 2.030 6.909 24.180 1.00 39.91 171 PHE A CA 1
ATOM 1354 C C . PHE A 1 171 ? 2.792 7.888 23.280 1.00 39.91 171 PHE A C 1
ATOM 1356 O O . PHE A 1 171 ? 3.042 9.010 23.700 1.00 39.91 171 PHE A O 1
ATOM 1363 N N . LEU A 1 172 ? 3.112 7.531 22.033 1.00 44.25 172 LEU A N 1
ATOM 1364 C CA . LEU A 1 172 ? 3.958 8.380 21.180 1.00 44.25 172 LEU A CA 1
ATOM 1365 C C . LEU A 1 172 ? 3.220 9.571 20.559 1.00 44.25 172 LEU A C 1
ATOM 1367 O O . LEU A 1 172 ? 3.848 10.437 19.964 1.00 44.25 172 LEU A O 1
ATOM 1371 N N . HIS A 1 173 ? 1.892 9.642 20.665 1.00 48.59 173 HIS A N 1
ATOM 1372 C CA . HIS A 1 173 ? 1.143 10.610 19.878 1.00 48.59 173 HIS A CA 1
ATOM 1373 C C . HIS A 1 173 ? 1.202 12.052 20.435 1.00 48.59 173 HIS A C 1
ATOM 1375 O O . HIS A 1 173 ? 1.219 12.985 19.630 1.00 48.59 173 HIS A O 1
ATOM 1381 N N . SER A 1 174 ? 1.315 12.279 21.753 1.00 47.53 174 SER A N 1
ATOM 1382 C CA . SER A 1 174 ? 1.273 13.657 22.293 1.00 47.53 174 SER A CA 1
ATOM 1383 C C . SER A 1 174 ? 2.423 14.563 21.820 1.00 47.53 174 SER A C 1
ATOM 1385 O O . SER A 1 174 ? 2.335 15.774 21.980 1.00 47.53 174 SER A O 1
ATOM 1387 N N . GLN A 1 175 ? 3.448 13.997 21.171 1.00 55.50 175 GLN A N 1
ATOM 1388 C CA . GLN A 1 175 ? 4.629 14.702 20.660 1.00 55.50 175 GLN A CA 1
ATOM 1389 C C . GLN A 1 175 ? 4.732 14.712 19.118 1.00 55.50 175 GLN A C 1
ATOM 1391 O O . GLN A 1 175 ? 5.632 15.334 18.555 1.00 55.50 175 GLN A O 1
ATOM 1396 N N . VAL A 1 176 ? 3.846 14.017 18.387 1.00 63.19 176 VAL A N 1
ATOM 1397 C CA . VAL A 1 176 ? 4.002 13.844 16.928 1.00 63.19 176 VAL A CA 1
ATOM 1398 C C . VAL A 1 176 ? 3.281 14.943 16.153 1.00 63.19 176 VAL A C 1
ATOM 1400 O O . VAL A 1 176 ? 2.053 14.960 16.028 1.00 63.19 176 VAL A O 1
ATOM 1403 N N . ASN A 1 177 ? 4.065 15.823 15.527 1.00 74.00 177 ASN A N 1
ATOM 1404 C CA . ASN A 1 177 ? 3.558 16.772 14.544 1.00 74.00 177 ASN A CA 1
ATOM 1405 C C . ASN A 1 177 ? 3.234 16.058 13.221 1.00 74.00 177 ASN A C 1
ATOM 1407 O O . ASN A 1 177 ? 4.096 15.827 12.371 1.00 74.00 177 ASN A O 1
ATOM 1411 N N . TYR A 1 178 ? 1.957 15.731 13.029 1.00 70.38 178 TYR A N 1
ATOM 1412 C CA . TYR A 1 178 ? 1.483 15.046 11.827 1.00 70.38 178 TYR A CA 1
ATOM 1413 C C . TYR A 1 178 ? 1.710 15.797 10.523 1.00 70.38 178 TYR A C 1
ATOM 1415 O O . TYR A 1 178 ? 1.926 15.153 9.499 1.00 70.38 178 TYR A O 1
ATOM 1423 N N . LYS A 1 179 ? 1.654 17.135 10.533 1.00 72.19 179 LYS A N 1
ATOM 1424 C CA . LYS A 1 179 ? 1.917 17.907 9.312 1.00 72.19 179 LYS A CA 1
ATOM 1425 C C . LYS A 1 179 ? 3.342 17.622 8.848 1.00 72.19 179 LYS A C 1
ATOM 1427 O O . LYS A 1 179 ? 3.544 17.217 7.706 1.00 72.19 179 LYS A O 1
ATOM 1432 N N . THR A 1 180 ? 4.299 17.715 9.770 1.00 79.00 180 THR A N 1
ATOM 1433 C CA . THR A 1 180 ? 5.707 17.394 9.519 1.00 79.00 180 THR A CA 1
ATOM 1434 C C . THR A 1 180 ? 5.899 15.929 9.129 1.00 79.00 180 THR A C 1
ATOM 1436 O O . THR A 1 180 ? 6.601 15.652 8.161 1.00 79.00 180 THR A O 1
ATOM 1439 N N . LEU A 1 181 ? 5.239 14.986 9.813 1.00 80.00 181 LEU A N 1
ATOM 1440 C CA . LEU A 1 181 ? 5.315 13.558 9.485 1.00 80.00 181 LEU A CA 1
ATOM 1441 C C . LEU A 1 181 ? 4.865 13.277 8.043 1.00 80.00 181 LEU A C 1
ATOM 1443 O O . LEU A 1 181 ? 5.598 12.653 7.282 1.00 80.00 181 LEU A O 1
ATOM 1447 N N . PHE A 1 182 ? 3.694 13.771 7.635 1.00 78.19 182 PHE A N 1
ATOM 1448 C CA . PHE A 1 182 ? 3.177 13.545 6.283 1.00 78.19 182 PHE A CA 1
ATOM 1449 C C . PHE A 1 182 ? 3.910 14.350 5.206 1.00 78.19 182 PHE A C 1
ATOM 1451 O O . PHE A 1 182 ? 3.814 14.020 4.025 1.00 78.19 182 PHE A O 1
ATOM 1458 N N . ILE A 1 183 ? 4.602 15.437 5.559 1.00 79.94 183 ILE A N 1
ATOM 1459 C CA . ILE A 1 183 ? 5.537 16.110 4.644 1.00 79.94 183 ILE A CA 1
ATOM 1460 C C . ILE A 1 183 ? 6.761 15.222 4.424 1.00 79.94 183 ILE A C 1
ATOM 1462 O O . ILE A 1 183 ? 7.087 14.940 3.275 1.00 79.94 183 ILE A O 1
ATOM 1466 N N . LYS A 1 184 ? 7.370 14.707 5.499 1.00 84.44 184 LYS A N 1
ATOM 1467 C CA . LYS A 1 184 ? 8.521 13.795 5.421 1.00 84.44 184 LYS A CA 1
ATOM 1468 C C . LYS A 1 184 ? 8.195 12.524 4.637 1.00 84.44 184 LYS A C 1
ATOM 1470 O O . LYS A 1 184 ? 8.945 12.172 3.738 1.00 84.44 184 LYS A O 1
ATOM 1475 N N . ILE A 1 185 ? 7.057 11.885 4.921 1.00 86.62 185 ILE A N 1
ATOM 1476 C CA . ILE A 1 185 ? 6.587 10.706 4.177 1.00 86.62 185 ILE A CA 1
ATOM 1477 C C . ILE A 1 185 ? 6.464 11.019 2.680 1.00 86.62 185 ILE A C 1
ATOM 1479 O O . ILE A 1 185 ? 6.942 10.245 1.852 1.00 86.62 185 ILE A O 1
ATOM 1483 N N . GLY A 1 186 ? 5.869 12.166 2.333 1.00 85.44 186 GLY A N 1
ATOM 1484 C CA . GLY A 1 186 ? 5.758 12.606 0.944 1.00 85.44 186 GLY A CA 1
ATOM 1485 C C . GLY A 1 186 ? 7.124 12.779 0.286 1.00 85.44 186 GLY A C 1
ATOM 1486 O O . GLY A 1 186 ? 7.379 12.162 -0.740 1.00 85.44 186 GLY A O 1
ATOM 1487 N N . LEU A 1 187 ? 8.023 13.550 0.900 1.00 89.69 187 LEU A N 1
ATOM 1488 C CA . LEU A 1 187 ? 9.364 13.803 0.364 1.00 89.69 187 LEU A CA 1
ATOM 1489 C C . LEU A 1 187 ? 10.168 12.512 0.174 1.00 89.69 187 LEU A C 1
ATOM 1491 O O . LEU A 1 187 ? 10.724 12.297 -0.898 1.00 89.69 187 LEU A O 1
ATOM 1495 N N . LEU A 1 188 ? 10.175 11.620 1.168 1.00 92.19 188 LEU A N 1
ATOM 1496 C CA . LEU A 1 188 ? 10.877 10.337 1.075 1.00 92.19 188 LEU A CA 1
ATOM 1497 C C . LEU A 1 188 ? 10.298 9.440 -0.027 1.00 92.19 188 LEU A C 1
ATOM 1499 O O . LEU A 1 188 ? 11.054 8.783 -0.733 1.00 92.19 188 LEU A O 1
ATOM 1503 N N . SER A 1 189 ? 8.975 9.450 -0.219 1.00 93.31 189 SER A N 1
ATOM 1504 C CA . SER A 1 189 ? 8.323 8.682 -1.293 1.00 93.31 189 SER A CA 1
ATOM 1505 C C . SER A 1 189 ? 8.653 9.236 -2.685 1.00 93.31 189 SER A C 1
ATOM 1507 O O . SER A 1 189 ? 8.780 8.476 -3.646 1.00 93.31 189 SER A O 1
ATOM 1509 N N . TRP A 1 190 ? 8.809 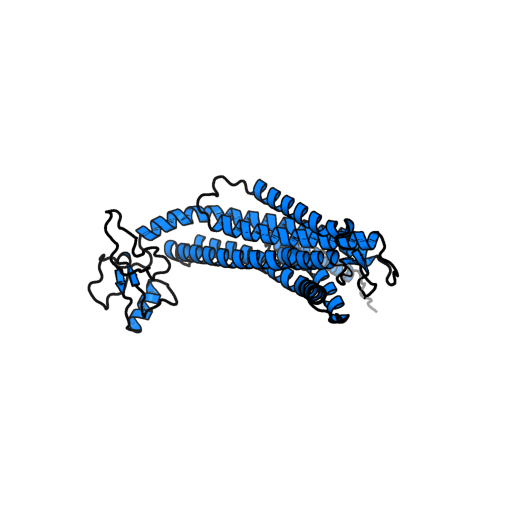10.557 -2.807 1.00 92.38 190 TRP A N 1
ATOM 1510 C CA . TRP A 1 190 ? 9.255 11.205 -4.043 1.00 92.38 190 TRP A CA 1
ATOM 1511 C C . TRP A 1 190 ? 10.716 10.876 -4.342 1.00 92.38 190 TRP A C 1
ATOM 1513 O O . TRP A 1 190 ? 11.016 10.448 -5.449 1.00 92.38 190 TRP A O 1
ATOM 1523 N N . ILE A 1 191 ? 11.606 10.985 -3.353 1.00 95.44 191 ILE A N 1
ATOM 1524 C CA . ILE A 1 191 ? 13.017 10.601 -3.511 1.00 95.44 191 ILE A CA 1
ATOM 1525 C C . ILE A 1 191 ? 13.113 9.133 -3.935 1.00 95.44 191 ILE A C 1
ATOM 1527 O O . ILE A 1 191 ? 13.757 8.831 -4.933 1.00 95.44 191 ILE A O 1
ATOM 1531 N N . TYR A 1 192 ? 12.396 8.241 -3.246 1.00 95.75 192 TYR A N 1
ATOM 1532 C CA . TYR A 1 192 ? 12.349 6.821 -3.580 1.00 95.75 192 TYR A CA 1
ATOM 1533 C C . TYR A 1 192 ? 11.931 6.583 -5.036 1.00 95.75 192 TYR A C 1
ATOM 1535 O O . TYR A 1 192 ? 12.632 5.895 -5.778 1.00 95.75 192 TYR A O 1
ATOM 1543 N N . GLY A 1 193 ? 10.808 7.169 -5.466 1.00 94.88 193 GLY A N 1
ATOM 1544 C CA . GLY A 1 193 ? 10.334 6.986 -6.835 1.00 94.88 193 GLY A CA 1
ATOM 1545 C C . GLY A 1 193 ? 11.308 7.542 -7.868 1.00 94.88 193 GLY A C 1
ATOM 1546 O O . GLY A 1 193 ? 11.530 6.915 -8.903 1.00 94.88 193 GLY A O 1
ATOM 1547 N N . PHE A 1 194 ? 11.908 8.700 -7.581 1.00 95.56 194 PHE A N 1
ATOM 1548 C CA . PHE A 1 194 ? 12.856 9.355 -8.475 1.00 95.56 194 PHE A CA 1
ATOM 1549 C C . PHE A 1 194 ? 14.112 8.505 -8.654 1.00 95.56 194 PHE A C 1
ATOM 1551 O O . PHE A 1 194 ? 14.553 8.302 -9.784 1.00 95.56 194 PHE A O 1
ATOM 1558 N N . THR A 1 195 ? 14.644 7.946 -7.562 1.00 95.38 195 THR A N 1
ATOM 1559 C CA . THR A 1 195 ? 15.791 7.035 -7.601 1.00 95.38 195 THR A CA 1
ATOM 1560 C C . THR A 1 195 ? 15.517 5.865 -8.541 1.00 95.38 195 THR A C 1
ATOM 1562 O O . THR A 1 195 ? 16.246 5.695 -9.514 1.00 95.38 195 THR A O 1
ATOM 1565 N N . TRP A 1 196 ? 14.436 5.107 -8.329 1.00 95.38 196 TRP A N 1
ATOM 1566 C CA . TRP A 1 196 ? 14.149 3.917 -9.143 1.00 95.38 196 TRP A CA 1
ATOM 1567 C C . TRP A 1 196 ? 13.858 4.230 -10.610 1.00 95.38 196 TRP A C 1
ATOM 1569 O O . TRP A 1 196 ? 14.305 3.487 -11.485 1.00 95.38 196 TRP A O 1
ATOM 1579 N N . ALA A 1 197 ? 13.161 5.334 -10.889 1.00 95.00 197 ALA A N 1
ATOM 1580 C CA . ALA A 1 197 ? 12.850 5.749 -12.253 1.00 95.00 197 ALA A CA 1
ATOM 1581 C C . ALA A 1 197 ? 14.063 6.308 -13.013 1.00 95.00 197 ALA A C 1
ATOM 1583 O O . ALA A 1 197 ? 14.077 6.253 -14.240 1.00 95.00 197 ALA A O 1
ATOM 1584 N N . THR A 1 198 ? 15.080 6.827 -12.318 1.00 95.81 198 THR A N 1
ATOM 1585 C CA . THR A 1 198 ? 16.286 7.394 -12.951 1.00 95.81 198 THR A CA 1
ATOM 1586 C C . THR A 1 198 ? 17.320 6.324 -13.306 1.00 95.81 198 THR A C 1
ATOM 1588 O O . THR A 1 198 ? 18.078 6.500 -14.255 1.00 95.81 198 THR A O 1
ATOM 1591 N N . MET A 1 199 ? 17.332 5.183 -12.610 1.00 94.38 199 MET A N 1
ATOM 1592 C CA . MET A 1 199 ? 18.296 4.092 -12.838 1.00 94.38 199 MET A CA 1
ATOM 1593 C C . MET A 1 199 ? 18.433 3.631 -14.309 1.00 94.38 199 MET A C 1
ATOM 1595 O O . MET A 1 199 ? 19.568 3.415 -14.737 1.00 94.38 199 MET A O 1
ATOM 1599 N N . PRO A 1 200 ? 17.362 3.533 -15.129 1.00 93.56 200 PRO A N 1
ATOM 1600 C CA . PRO A 1 200 ? 17.491 3.212 -16.554 1.00 93.56 200 PRO A CA 1
ATOM 1601 C C . PRO A 1 200 ? 18.233 4.278 -17.375 1.00 93.56 200 PRO A C 1
ATOM 1603 O O . PRO A 1 200 ? 18.815 3.965 -18.403 1.00 93.56 200 PRO A O 1
ATOM 1606 N N . PHE A 1 201 ? 18.253 5.543 -16.948 1.00 93.06 201 PHE A N 1
ATOM 1607 C CA . PHE A 1 201 ? 19.085 6.560 -17.603 1.00 93.06 201 PHE A CA 1
ATOM 1608 C C . PHE A 1 201 ? 20.561 6.454 -17.211 1.00 93.06 201 PHE A C 1
ATOM 1610 O O . PHE A 1 201 ? 21.422 6.866 -17.980 1.00 93.06 201 PHE A O 1
ATOM 1617 N N . LEU A 1 202 ? 20.854 5.871 -16.045 1.00 93.62 202 LEU A N 1
ATOM 1618 C CA . LEU A 1 202 ? 22.214 5.658 -15.540 1.00 93.62 202 LEU A CA 1
ATOM 1619 C C . LEU A 1 202 ? 22.862 4.364 -16.068 1.00 93.62 202 LEU A C 1
ATOM 1621 O O . LEU A 1 202 ? 23.969 4.030 -15.659 1.00 93.62 202 LEU A O 1
ATOM 1625 N N . GLY A 1 203 ? 22.184 3.622 -16.951 1.00 90.81 203 GLY A N 1
ATOM 1626 C CA . GLY A 1 203 ? 22.723 2.412 -17.582 1.00 90.81 203 GLY A CA 1
ATOM 1627 C C . GLY A 1 203 ? 22.479 1.104 -16.821 1.00 90.81 203 GLY A C 1
ATOM 1628 O O . GLY A 1 203 ? 22.970 0.062 -17.244 1.00 90.81 203 GLY A O 1
ATOM 1629 N N . PHE A 1 204 ? 21.695 1.112 -15.734 1.00 92.31 204 PHE A N 1
ATOM 1630 C CA . PHE A 1 204 ? 21.255 -0.134 -15.078 1.00 92.31 204 PHE A CA 1
ATOM 1631 C C . PHE A 1 204 ? 20.163 -0.867 -15.869 1.00 92.31 204 PHE A C 1
ATOM 1633 O O . PHE A 1 204 ? 19.951 -2.062 -15.683 1.00 92.31 204 PHE A O 1
ATOM 1640 N N . SER A 1 205 ? 19.452 -0.133 -16.722 1.00 93.81 205 SER A N 1
ATOM 1641 C CA . SER A 1 205 ? 18.467 -0.630 -17.679 1.00 93.81 205 SER A CA 1
ATOM 1642 C C . SER A 1 205 ? 18.344 0.382 -18.818 1.00 93.81 205 SER A C 1
ATOM 1644 O O . SER A 1 205 ? 19.207 1.245 -18.959 1.00 93.81 205 SER A O 1
ATOM 1646 N N . SER A 1 206 ? 17.290 0.309 -19.626 1.00 91.69 206 SER A N 1
ATOM 1647 C CA . SER A 1 206 ? 17.003 1.303 -20.650 1.00 91.69 206 SER A CA 1
ATOM 1648 C C . SER A 1 206 ? 15.501 1.564 -20.772 1.00 91.69 206 SER A C 1
ATOM 1650 O O . SER A 1 206 ? 14.675 0.688 -20.517 1.00 91.69 206 SER A O 1
ATOM 1652 N N . TYR A 1 207 ? 15.140 2.793 -21.149 1.00 91.44 207 TYR A N 1
ATOM 1653 C CA . TYR A 1 207 ? 13.796 3.096 -21.639 1.00 91.44 207 TYR A CA 1
ATOM 1654 C C . TYR A 1 207 ? 13.762 2.861 -23.147 1.00 91.44 207 TYR A C 1
ATOM 1656 O O . TYR A 1 207 ? 14.454 3.552 -23.906 1.00 91.44 207 TYR A O 1
ATOM 1664 N N . THR A 1 208 ? 12.953 1.898 -23.574 1.00 89.19 208 THR A N 1
ATOM 1665 C CA . THR A 1 208 ? 12.852 1.462 -24.969 1.00 89.19 208 THR A CA 1
ATOM 1666 C C . THR A 1 208 ? 11.395 1.340 -25.403 1.00 89.19 208 THR A C 1
ATOM 1668 O O . THR A 1 208 ? 10.483 1.336 -24.573 1.00 89.19 208 THR A O 1
ATOM 1671 N N . LEU A 1 209 ? 11.174 1.273 -26.716 1.00 85.31 209 LEU A N 1
ATOM 1672 C CA . LEU A 1 209 ? 9.881 0.886 -27.269 1.00 85.31 209 LEU A CA 1
ATOM 1673 C C . LEU A 1 209 ? 9.580 -0.548 -26.841 1.00 85.31 209 LEU A C 1
ATOM 1675 O O . LEU A 1 209 ? 10.413 -1.438 -27.010 1.00 85.31 209 LEU A O 1
ATOM 1679 N N . GLU A 1 210 ? 8.391 -0.768 -26.289 1.00 78.50 210 GLU A N 1
ATOM 1680 C CA . GLU A 1 210 ? 7.896 -2.129 -26.109 1.00 78.50 210 GLU A CA 1
ATOM 1681 C C . GLU A 1 210 ? 7.705 -2.799 -27.479 1.00 78.50 210 GLU A C 1
ATOM 1683 O O . GLU A 1 210 ? 7.411 -2.109 -28.452 1.00 78.50 210 GLU A O 1
ATOM 1688 N N . ASN A 1 211 ? 7.746 -4.136 -27.544 1.00 71.25 211 ASN A N 1
ATOM 1689 C CA . ASN A 1 211 ? 7.621 -4.942 -28.780 1.00 71.25 211 ASN A CA 1
ATOM 1690 C C . ASN A 1 211 ? 6.391 -4.629 -29.658 1.00 71.25 211 ASN A C 1
ATOM 1692 O O . ASN A 1 211 ? 6.309 -5.058 -30.802 1.00 71.25 211 ASN A O 1
ATOM 1696 N N . THR A 1 212 ? 5.422 -3.889 -29.122 1.00 68.75 212 THR A N 1
ATOM 1697 C CA . THR A 1 212 ? 4.222 -3.420 -29.830 1.00 68.75 212 THR A CA 1
ATOM 1698 C C . THR A 1 212 ? 4.445 -2.113 -30.605 1.00 68.75 212 THR A C 1
ATOM 1700 O O . THR A 1 212 ? 3.513 -1.617 -31.228 1.00 68.75 212 THR A O 1
ATOM 1703 N N . ASN A 1 213 ? 5.651 -1.531 -30.537 1.00 71.00 213 ASN A N 1
ATOM 1704 C CA . ASN A 1 213 ? 6.095 -0.285 -31.180 1.00 71.00 213 ASN A CA 1
ATOM 1705 C C . ASN A 1 213 ? 5.166 0.928 -30.985 1.00 71.00 213 ASN A C 1
ATOM 1707 O O . ASN A 1 213 ? 5.214 1.899 -31.737 1.00 71.00 213 ASN A O 1
ATOM 1711 N N . SER A 1 214 ? 4.321 0.892 -29.953 1.00 70.19 214 SER A N 1
ATOM 1712 C CA . SER A 1 214 ? 3.282 1.896 -29.719 1.00 70.19 214 SER A CA 1
ATOM 1713 C C . SER A 1 214 ? 3.537 2.757 -28.478 1.00 70.19 214 SER A C 1
ATOM 1715 O O . SER A 1 214 ? 2.725 3.619 -28.153 1.00 70.19 214 SER A O 1
ATOM 1717 N N . ARG A 1 215 ? 4.566 2.439 -27.683 1.00 77.44 215 ARG A N 1
ATOM 1718 C CA . ARG A 1 215 ? 4.812 3.035 -26.359 1.00 77.44 215 ARG A CA 1
ATOM 1719 C C . ARG A 1 215 ? 6.217 2.737 -25.863 1.00 77.44 215 ARG A C 1
ATOM 1721 O O . ARG A 1 215 ? 6.749 1.666 -26.149 1.00 77.44 215 ARG A O 1
ATOM 1728 N N . CYS A 1 216 ? 6.758 3.646 -25.058 1.00 86.19 216 CYS A N 1
ATOM 1729 C CA . CYS A 1 216 ? 7.979 3.393 -24.306 1.00 86.19 216 CYS A CA 1
ATOM 1730 C C . CYS A 1 216 ? 7.677 2.894 -22.901 1.00 86.19 216 CYS A C 1
ATOM 1732 O O . CYS A 1 216 ? 6.742 3.355 -22.244 1.00 86.19 216 CYS A O 1
ATOM 1734 N N . SER A 1 217 ? 8.526 1.990 -22.436 1.00 88.62 217 SER A N 1
ATOM 1735 C CA . SER A 1 217 ? 8.553 1.526 -21.059 1.00 88.62 217 SER A CA 1
ATOM 1736 C C . SER A 1 217 ? 9.983 1.158 -20.673 1.00 88.62 217 SER A C 1
ATOM 1738 O O . SER A 1 217 ? 10.920 1.333 -21.457 1.00 88.62 217 SER A O 1
ATOM 1740 N N . ILE A 1 218 ? 10.154 0.688 -19.443 1.00 90.50 218 ILE A N 1
ATOM 1741 C CA . ILE A 1 218 ? 11.393 0.036 -19.017 1.00 90.50 218 ILE A CA 1
ATOM 1742 C C . ILE A 1 218 ? 11.584 -1.216 -19.877 1.00 90.50 218 ILE A C 1
ATOM 1744 O O . ILE A 1 218 ? 10.608 -1.893 -20.207 1.00 90.50 218 ILE A O 1
ATOM 1748 N N . ASP A 1 219 ? 12.825 -1.510 -20.255 1.00 88.81 219 ASP A N 1
ATOM 1749 C CA . ASP A 1 219 ? 13.137 -2.720 -21.002 1.00 88.81 219 ASP A CA 1
ATOM 1750 C C . ASP A 1 219 ? 12.849 -3.965 -20.151 1.00 88.81 219 ASP A C 1
ATOM 1752 O O . ASP A 1 219 ? 13.567 -4.294 -19.204 1.00 88.81 219 ASP A O 1
ATOM 1756 N N . PHE A 1 220 ? 11.753 -4.643 -20.492 1.00 87.00 220 PHE A N 1
ATOM 1757 C CA . PHE A 1 220 ? 11.345 -5.906 -19.894 1.00 87.00 220 PHE A CA 1
ATOM 1758 C C . PHE A 1 220 ? 12.007 -7.102 -20.575 1.00 87.00 220 PHE A C 1
ATOM 1760 O O . PHE A 1 220 ? 11.571 -8.214 -20.326 1.00 87.00 220 PHE A O 1
ATOM 1767 N N . PHE A 1 221 ? 13.016 -6.935 -21.426 1.00 87.94 221 PHE A N 1
ATOM 1768 C CA . PHE A 1 221 ? 13.736 -8.035 -22.070 1.00 87.94 221 PHE A CA 1
ATOM 1769 C C . PHE A 1 221 ? 15.247 -7.840 -21.872 1.00 87.94 221 PHE A C 1
ATOM 1771 O O . PHE A 1 221 ? 15.941 -7.381 -22.780 1.00 87.94 221 PHE A O 1
ATOM 1778 N N . PRO A 1 222 ? 15.775 -8.163 -20.675 1.00 86.88 222 PRO A N 1
ATOM 1779 C CA . PRO A 1 222 ? 17.155 -7.873 -20.321 1.00 86.88 222 PRO A CA 1
ATOM 1780 C C . PRO A 1 222 ? 18.122 -8.666 -21.207 1.00 86.88 222 PRO A C 1
ATOM 1782 O O . PRO A 1 222 ? 18.013 -9.884 -21.341 1.00 86.88 222 PRO A O 1
ATOM 1785 N N . LYS A 1 223 ? 19.108 -7.972 -21.771 1.00 88.38 223 LYS A N 1
ATOM 1786 C CA . LYS A 1 223 ? 20.176 -8.527 -22.616 1.00 88.38 223 LYS A CA 1
ATOM 1787 C C . LYS A 1 223 ? 21.450 -8.756 -21.812 1.00 88.38 223 LYS A C 1
ATOM 1789 O O . LYS A 1 223 ? 22.254 -9.625 -22.137 1.00 88.38 223 LYS A O 1
ATOM 1794 N N . THR A 1 224 ? 21.630 -7.985 -20.743 1.00 90.81 224 THR A N 1
ATOM 1795 C CA . THR A 1 224 ? 22.791 -8.057 -19.853 1.00 90.81 224 THR A CA 1
ATOM 1796 C C . THR A 1 224 ? 22.415 -8.566 -18.461 1.00 90.81 224 THR A C 1
ATOM 1798 O O . THR A 1 224 ? 21.268 -8.481 -18.014 1.00 90.81 224 THR A O 1
ATOM 1801 N N . LYS A 1 225 ? 23.411 -9.073 -17.719 1.00 91.69 225 LYS A N 1
ATOM 1802 C CA . LYS A 1 225 ? 23.225 -9.461 -16.309 1.00 91.69 225 LYS A CA 1
ATOM 1803 C C . LYS A 1 225 ? 22.783 -8.272 -15.448 1.00 91.69 225 LYS A C 1
ATOM 1805 O O . LYS A 1 225 ? 21.950 -8.453 -14.566 1.00 91.69 225 LYS A O 1
ATOM 1810 N N . THR A 1 226 ? 23.298 -7.073 -15.723 1.00 93.69 226 THR A N 1
ATOM 1811 C CA . THR A 1 226 ? 22.944 -5.839 -15.006 1.00 93.69 226 THR A CA 1
ATOM 1812 C C . THR A 1 226 ? 21.466 -5.496 -15.175 1.00 93.69 226 THR A C 1
ATOM 1814 O O . THR A 1 226 ? 20.774 -5.308 -14.177 1.00 93.69 226 THR A O 1
ATOM 1817 N N . GLU A 1 227 ? 20.959 -5.516 -16.411 1.00 91.75 227 GLU A N 1
ATOM 1818 C CA . GLU A 1 227 ? 19.537 -5.289 -16.710 1.00 91.75 227 GLU A CA 1
ATOM 1819 C C . GLU A 1 227 ? 18.641 -6.317 -16.016 1.00 91.75 227 GLU A C 1
ATOM 1821 O O . GLU A 1 227 ? 17.610 -5.968 -15.438 1.00 91.75 227 GLU A O 1
ATOM 1826 N N . LYS A 1 228 ? 19.060 -7.589 -16.015 1.00 92.19 228 LYS A N 1
ATOM 1827 C CA . LYS A 1 228 ? 18.331 -8.668 -15.343 1.00 92.19 228 LYS A CA 1
ATOM 1828 C C . LYS A 1 228 ? 18.256 -8.447 -13.831 1.00 92.19 228 LYS A C 1
ATOM 1830 O O . LYS A 1 228 ? 17.182 -8.569 -13.246 1.00 92.19 228 LYS A O 1
ATOM 1835 N N . VAL A 1 229 ? 19.378 -8.104 -13.193 1.00 94.00 229 VAL A N 1
ATOM 1836 C CA . VAL A 1 229 ? 19.427 -7.795 -11.754 1.00 94.00 229 VAL A CA 1
ATOM 1837 C C . VAL A 1 229 ? 18.564 -6.578 -11.435 1.00 94.00 229 VAL A C 1
ATOM 1839 O O . VAL A 1 229 ? 17.795 -6.620 -10.477 1.00 94.00 229 VAL A O 1
ATOM 1842 N N . TYR A 1 230 ? 18.623 -5.525 -12.253 1.00 94.00 230 TYR A N 1
ATOM 1843 C CA . TYR A 1 230 ? 17.762 -4.356 -12.090 1.00 94.00 230 TYR A CA 1
ATOM 1844 C C . TYR A 1 230 ? 16.276 -4.726 -12.155 1.00 94.00 230 TYR A C 1
ATOM 1846 O O . TYR A 1 230 ? 15.512 -4.312 -11.285 1.00 94.00 230 TYR A O 1
ATOM 1854 N N . LEU A 1 231 ? 15.865 -5.554 -13.122 1.00 92.94 231 LEU A N 1
ATOM 1855 C CA . LEU A 1 231 ? 14.476 -5.997 -13.248 1.00 92.94 231 LEU A CA 1
ATOM 1856 C C . LEU A 1 231 ? 14.014 -6.811 -12.025 1.00 92.94 231 LEU A C 1
ATOM 1858 O O . LEU A 1 231 ? 12.916 -6.586 -11.515 1.00 92.94 231 LEU A O 1
ATOM 1862 N N . ILE A 1 232 ? 14.865 -7.700 -11.501 1.00 93.88 232 ILE A N 1
ATOM 1863 C CA . ILE A 1 232 ? 14.590 -8.455 -10.265 1.00 93.88 232 ILE A CA 1
ATOM 1864 C C . ILE A 1 232 ? 14.413 -7.503 -9.075 1.00 93.88 232 ILE A C 1
ATOM 1866 O O . ILE A 1 232 ? 13.453 -7.637 -8.313 1.00 93.88 232 ILE A O 1
ATOM 1870 N N . LEU A 1 233 ? 15.307 -6.522 -8.922 1.00 94.81 233 LEU A N 1
ATOM 1871 C CA . LEU A 1 233 ? 15.213 -5.515 -7.864 1.00 94.81 233 LEU A CA 1
ATOM 1872 C C . LEU A 1 233 ? 13.948 -4.664 -8.006 1.00 94.81 233 LEU A C 1
ATOM 1874 O O . LEU A 1 233 ? 13.297 -4.374 -7.005 1.00 94.81 233 LEU A O 1
ATOM 1878 N N . LEU A 1 234 ? 13.557 -4.319 -9.231 1.00 93.12 234 LEU A N 1
ATOM 1879 C CA . LEU A 1 234 ? 12.341 -3.566 -9.516 1.00 93.12 234 LEU A CA 1
ATOM 1880 C C . LEU A 1 234 ? 11.089 -4.347 -9.103 1.00 93.12 234 LEU A C 1
ATOM 1882 O O . LEU A 1 234 ? 10.199 -3.782 -8.474 1.00 93.12 234 LEU A O 1
ATOM 1886 N N . ILE A 1 235 ? 11.028 -5.651 -9.374 1.00 92.75 235 ILE A N 1
ATOM 1887 C CA . ILE A 1 235 ? 9.922 -6.511 -8.924 1.00 92.75 235 ILE A CA 1
ATOM 1888 C C . ILE A 1 235 ? 9.914 -6.626 -7.395 1.00 92.75 235 ILE A C 1
ATOM 1890 O O . ILE A 1 235 ? 8.864 -6.497 -6.759 1.00 92.75 235 ILE A O 1
ATOM 1894 N N . ALA A 1 236 ? 11.079 -6.844 -6.784 1.00 94.56 236 ALA A N 1
ATOM 1895 C CA . ALA A 1 236 ? 11.198 -7.017 -5.342 1.00 94.56 236 ALA A CA 1
ATOM 1896 C C . ALA A 1 236 ? 10.825 -5.737 -4.578 1.00 94.56 236 ALA A C 1
ATOM 1898 O O . ALA A 1 236 ? 9.929 -5.757 -3.734 1.00 94.56 236 ALA A O 1
ATOM 1899 N N . PHE A 1 237 ? 11.479 -4.618 -4.888 1.00 94.31 237 PHE A N 1
ATOM 1900 C CA . PHE A 1 237 ? 11.317 -3.353 -4.175 1.00 94.31 237 PHE A CA 1
ATOM 1901 C C . PHE A 1 237 ? 10.158 -2.513 -4.702 1.00 94.31 237 PHE A C 1
ATOM 1903 O O . PHE A 1 237 ? 9.521 -1.833 -3.908 1.00 94.31 237 PHE A O 1
ATOM 1910 N N . GLY A 1 238 ? 9.845 -2.576 -5.994 1.00 91.81 238 GLY A N 1
ATOM 1911 C CA . GLY A 1 238 ? 8.753 -1.817 -6.606 1.00 91.81 238 GLY A CA 1
ATOM 1912 C C . GLY A 1 238 ? 7.380 -2.485 -6.506 1.00 91.81 238 GLY A C 1
ATOM 1913 O O . GLY A 1 238 ? 6.374 -1.823 -6.760 1.00 91.81 238 GLY A O 1
ATOM 1914 N N . PHE A 1 239 ? 7.310 -3.768 -6.123 1.00 92.19 239 PHE A N 1
ATOM 1915 C CA . PHE A 1 239 ? 6.042 -4.494 -6.021 1.00 92.19 239 PHE A CA 1
ATOM 1916 C C . PHE A 1 239 ? 5.957 -5.416 -4.794 1.00 92.19 239 PHE A C 1
ATOM 1918 O O . PHE A 1 239 ? 5.177 -5.141 -3.884 1.00 92.19 239 PHE A O 1
ATOM 1925 N N . LEU A 1 240 ? 6.758 -6.483 -4.707 1.00 94.19 240 LEU A N 1
ATOM 1926 C CA . LEU A 1 240 ? 6.556 -7.547 -3.708 1.00 94.19 240 LEU A CA 1
ATOM 1927 C C . LEU A 1 240 ? 6.721 -7.078 -2.254 1.00 94.19 240 LEU A C 1
ATOM 1929 O O . LEU A 1 240 ? 5.809 -7.252 -1.444 1.00 94.19 240 LEU A O 1
ATOM 1933 N N . ILE A 1 241 ? 7.860 -6.468 -1.914 1.00 95.94 241 ILE A N 1
ATOM 1934 C CA . ILE A 1 241 ? 8.156 -5.994 -0.553 1.00 95.94 241 ILE A CA 1
ATOM 1935 C C . ILE A 1 241 ? 7.130 -4.942 -0.098 1.00 95.94 241 ILE A C 1
ATOM 1937 O O . ILE A 1 241 ? 6.578 -5.104 0.999 1.00 95.94 241 ILE A O 1
ATOM 1941 N N . PRO A 1 242 ? 6.804 -3.905 -0.899 1.00 95.12 242 PRO A N 1
ATOM 1942 C CA . PRO A 1 242 ? 5.733 -2.974 -0.562 1.00 95.12 242 PRO A CA 1
ATOM 1943 C C . PRO A 1 242 ? 4.390 -3.653 -0.300 1.00 95.12 242 PRO A C 1
ATOM 1945 O O . PRO A 1 242 ? 3.760 -3.378 0.719 1.00 95.12 242 PRO A O 1
ATOM 1948 N N . ILE A 1 243 ? 3.958 -4.573 -1.169 1.00 94.44 243 ILE A N 1
ATOM 1949 C CA . ILE A 1 243 ? 2.662 -5.244 -1.024 1.00 94.44 243 ILE A CA 1
ATOM 1950 C C . ILE A 1 243 ? 2.613 -6.101 0.242 1.00 94.44 243 ILE A C 1
ATOM 1952 O O . ILE A 1 243 ? 1.654 -5.993 1.008 1.00 94.44 243 ILE A O 1
ATOM 1956 N N . ILE A 1 244 ? 3.656 -6.886 0.524 1.00 95.88 244 ILE A N 1
ATOM 1957 C CA . ILE A 1 244 ? 3.743 -7.680 1.759 1.00 95.88 244 ILE A CA 1
ATOM 1958 C C . ILE A 1 244 ? 3.694 -6.763 2.989 1.00 95.88 244 ILE A C 1
ATOM 1960 O O . ILE A 1 244 ? 2.941 -7.017 3.935 1.00 95.88 244 ILE A O 1
ATOM 1964 N N . THR A 1 245 ? 4.442 -5.658 2.964 1.00 95.62 245 THR A N 1
ATOM 1965 C CA . THR A 1 245 ? 4.475 -4.671 4.054 1.00 95.62 245 THR A CA 1
ATOM 1966 C C . THR A 1 245 ? 3.108 -4.020 4.269 1.00 95.62 245 THR A C 1
ATOM 1968 O O . THR A 1 245 ? 2.652 -3.879 5.406 1.00 95.62 245 THR A O 1
ATOM 1971 N N . ILE A 1 246 ? 2.413 -3.655 3.190 1.00 94.56 246 ILE A N 1
ATOM 1972 C CA . ILE A 1 246 ? 1.075 -3.064 3.254 1.00 94.56 246 ILE A CA 1
ATOM 1973 C C . ILE A 1 246 ? 0.073 -4.070 3.820 1.00 94.56 246 ILE A C 1
ATOM 1975 O O . ILE A 1 246 ? -0.674 -3.719 4.733 1.00 94.56 246 ILE A O 1
ATOM 1979 N N . ILE A 1 247 ? 0.052 -5.310 3.318 1.00 93.81 247 ILE A N 1
ATOM 1980 C CA . ILE A 1 247 ? -0.899 -6.343 3.754 1.00 93.81 247 ILE A CA 1
ATOM 1981 C C . ILE A 1 247 ? -0.706 -6.653 5.240 1.00 93.81 247 ILE A C 1
ATOM 1983 O O . ILE A 1 247 ? -1.669 -6.600 6.006 1.00 93.81 247 ILE A O 1
ATOM 1987 N N . THR A 1 248 ? 0.530 -6.917 5.670 1.00 93.38 248 THR A N 1
ATOM 1988 C CA . THR A 1 248 ? 0.843 -7.207 7.081 1.00 93.38 248 THR A CA 1
ATOM 1989 C C . THR A 1 248 ? 0.457 -6.042 7.997 1.00 93.38 248 THR A C 1
ATOM 1991 O O . THR A 1 248 ? -0.226 -6.251 9.004 1.00 93.38 248 THR A O 1
ATOM 1994 N N . SER A 1 249 ? 0.778 -4.804 7.602 1.00 91.56 249 SER A N 1
ATOM 1995 C CA . SER A 1 249 ? 0.378 -3.592 8.330 1.00 91.56 249 SER A CA 1
ATOM 1996 C C . SER A 1 249 ? -1.144 -3.434 8.402 1.00 91.56 249 SER A C 1
ATOM 1998 O O . SER A 1 249 ? -1.686 -3.120 9.461 1.00 91.56 249 SER A O 1
ATOM 2000 N N . CYS A 1 250 ? -1.862 -3.699 7.305 1.00 90.81 250 CYS A N 1
ATOM 2001 C CA . CYS A 1 250 ? -3.323 -3.621 7.253 1.00 90.81 250 CYS A CA 1
ATOM 2002 C C . CYS A 1 250 ? -3.995 -4.654 8.156 1.00 90.81 250 CYS A C 1
ATOM 2004 O O . CYS A 1 250 ? -4.940 -4.309 8.865 1.00 90.81 250 CYS A O 1
ATOM 2006 N N . LEU A 1 251 ? -3.517 -5.902 8.150 1.00 90.69 251 LEU A N 1
ATOM 2007 C CA . LEU A 1 251 ? -4.035 -6.965 9.015 1.00 90.69 251 LEU A CA 1
ATOM 2008 C C . LEU A 1 251 ? -3.847 -6.606 10.491 1.00 90.69 251 LEU A C 1
ATOM 2010 O O . LEU A 1 251 ? -4.782 -6.718 11.288 1.00 90.69 251 LEU A O 1
ATOM 2014 N N . TYR A 1 252 ? -2.664 -6.099 10.845 1.00 87.56 252 TYR A N 1
ATOM 2015 C CA . TYR A 1 252 ? -2.390 -5.621 12.193 1.00 87.56 252 TYR A CA 1
ATOM 2016 C C . TYR A 1 252 ? -3.320 -4.460 12.579 1.00 87.56 252 TYR A C 1
ATOM 2018 O O . TYR A 1 252 ? -3.979 -4.498 13.622 1.00 87.56 252 TYR A O 1
ATOM 2026 N N . THR A 1 253 ? -3.431 -3.442 11.721 1.00 86.06 253 THR A N 1
ATOM 2027 C CA . THR A 1 253 ? -4.319 -2.294 11.930 1.00 86.06 253 THR A CA 1
ATOM 2028 C C . THR A 1 253 ? -5.777 -2.726 12.102 1.00 86.06 253 THR A C 1
ATOM 2030 O O . THR A 1 253 ? -6.433 -2.270 13.039 1.00 86.06 253 THR A O 1
ATOM 2033 N N . ALA A 1 254 ? -6.278 -3.647 11.277 1.00 87.19 254 ALA A N 1
ATOM 2034 C CA . ALA A 1 254 ? -7.643 -4.158 11.372 1.00 87.19 254 ALA A CA 1
ATOM 2035 C C . ALA A 1 254 ? -7.914 -4.854 12.718 1.00 87.19 254 ALA A C 1
ATOM 2037 O O . ALA A 1 254 ? -8.971 -4.643 13.320 1.00 87.19 254 ALA A O 1
ATOM 2038 N N . ASN A 1 255 ? -6.951 -5.626 13.231 1.00 84.12 255 ASN A N 1
ATOM 2039 C CA . ASN A 1 255 ? -7.053 -6.262 14.546 1.00 84.12 255 ASN A CA 1
ATOM 2040 C C . ASN A 1 255 ? -7.122 -5.229 15.679 1.00 84.12 255 ASN A C 1
ATOM 2042 O O . ASN A 1 255 ? -7.976 -5.335 16.564 1.00 84.12 255 ASN A O 1
ATOM 2046 N N . VAL A 1 256 ? -6.286 -4.187 15.625 1.00 81.19 256 VAL A N 1
ATOM 2047 C CA . VAL A 1 256 ? -6.318 -3.090 16.606 1.00 81.19 256 VAL A CA 1
ATOM 2048 C C . VAL A 1 256 ? -7.650 -2.340 16.555 1.00 81.19 256 VAL A C 1
ATOM 2050 O O . VAL A 1 256 ? -8.261 -2.114 17.601 1.00 81.19 256 VAL A O 1
ATOM 2053 N N . MET A 1 257 ? -8.144 -2.006 15.360 1.00 80.50 257 MET A N 1
ATOM 2054 C CA . MET A 1 257 ? -9.435 -1.330 15.181 1.00 80.50 257 MET A CA 1
ATOM 2055 C C . MET A 1 257 ? -10.601 -2.176 15.707 1.00 80.50 257 MET A C 1
ATOM 2057 O O . MET A 1 257 ? -11.519 -1.653 16.339 1.00 80.50 257 MET A O 1
ATOM 2061 N N . ARG A 1 258 ? -10.565 -3.497 15.493 1.00 82.38 258 ARG A N 1
ATOM 2062 C CA . ARG A 1 258 ? -11.572 -4.426 16.026 1.00 82.38 258 ARG A CA 1
ATOM 2063 C C . ARG A 1 258 ? -11.561 -4.454 17.554 1.00 82.38 258 ARG A C 1
ATOM 2065 O O . ARG A 1 258 ? -12.624 -4.383 18.164 1.00 82.38 258 ARG A O 1
ATOM 2072 N N . SER A 1 259 ? -10.377 -4.513 18.163 1.00 77.50 259 SER A N 1
ATOM 2073 C CA . SER A 1 259 ? -10.212 -4.465 19.622 1.00 77.50 259 SER A CA 1
ATOM 2074 C C . SER A 1 259 ? -10.748 -3.155 20.212 1.00 77.50 259 SER A C 1
ATOM 2076 O O . SER A 1 259 ? -11.492 -3.164 21.190 1.00 77.50 259 SER A O 1
ATOM 2078 N N . GLN A 1 260 ? -10.438 -2.024 19.571 1.00 76.75 260 GLN A N 1
ATOM 2079 C CA . GLN A 1 260 ? -10.946 -0.703 19.953 1.00 76.75 260 GLN A CA 1
ATOM 2080 C C . GLN A 1 260 ? -12.471 -0.610 19.826 1.00 76.75 260 GLN A C 1
ATOM 2082 O O . GLN A 1 260 ? -13.140 -0.127 20.737 1.00 76.75 260 GLN A O 1
ATOM 2087 N N . TYR A 1 261 ? -13.043 -1.111 18.728 1.00 79.12 261 TYR A N 1
ATOM 2088 C CA . TYR A 1 261 ? -14.493 -1.141 18.541 1.00 79.12 261 TYR A CA 1
ATOM 2089 C C . TYR A 1 261 ? -15.203 -1.962 19.623 1.00 79.12 261 TYR A C 1
ATOM 2091 O O . TYR A 1 261 ? -16.209 -1.506 20.166 1.00 79.12 261 TYR A O 1
ATOM 2099 N N . ASN A 1 262 ? -14.676 -3.145 19.953 1.00 76.12 262 ASN A N 1
ATOM 2100 C CA . ASN A 1 262 ? -15.234 -3.995 21.003 1.00 76.12 262 ASN A CA 1
ATOM 2101 C C . ASN A 1 262 ? -15.194 -3.299 22.369 1.00 76.12 262 ASN A C 1
ATOM 2103 O O . ASN A 1 262 ? -16.170 -3.365 23.108 1.00 76.12 262 ASN A O 1
ATOM 2107 N N . TYR A 1 263 ? -14.116 -2.573 22.674 1.00 75.06 263 TYR A N 1
ATOM 2108 C CA . TYR A 1 263 ? -14.054 -1.739 23.872 1.00 75.06 263 TYR A CA 1
ATOM 2109 C C . TYR A 1 263 ? -15.185 -0.697 23.904 1.00 75.06 263 TYR A C 1
ATOM 2111 O O . TYR A 1 263 ? -15.956 -0.663 24.861 1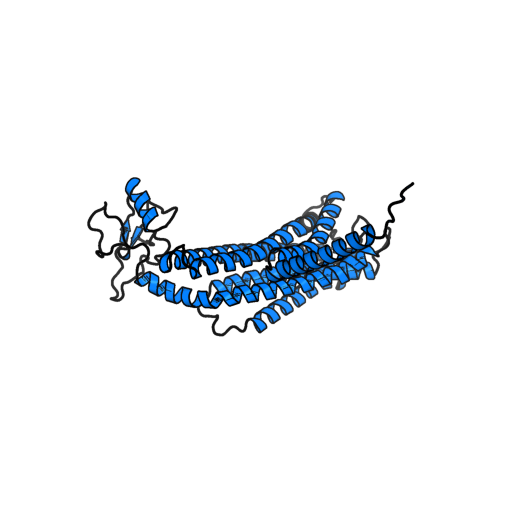.00 75.06 263 TYR A O 1
ATOM 2119 N N . PHE A 1 264 ? -15.348 0.111 22.848 1.00 74.06 264 PHE A N 1
ATOM 2120 C CA . PHE A 1 264 ? -16.406 1.130 22.805 1.00 74.06 264 PHE A CA 1
ATOM 2121 C C . PHE A 1 264 ? -17.808 0.523 22.915 1.00 74.06 264 PHE A C 1
ATOM 2123 O O . PHE A 1 264 ? -18.664 1.053 23.622 1.00 74.06 264 PHE A O 1
ATOM 2130 N N . TYR A 1 265 ? -18.025 -0.612 22.252 1.00 78.69 265 TYR A N 1
ATOM 2131 C CA . TYR A 1 265 ? -19.272 -1.363 22.324 1.00 78.69 265 TYR A CA 1
ATOM 2132 C C . TYR A 1 265 ? -19.613 -1.790 23.754 1.00 78.69 265 TYR A C 1
ATOM 2134 O O . TYR A 1 265 ? -20.769 -1.665 24.141 1.00 78.69 265 TYR A O 1
ATOM 2142 N N . MET A 1 266 ? -18.634 -2.255 24.531 1.00 71.06 266 MET A N 1
ATOM 2143 C CA . MET A 1 266 ? -18.871 -2.744 25.892 1.00 71.06 266 MET A CA 1
ATOM 2144 C C . MET A 1 266 ? -19.033 -1.620 26.914 1.00 71.06 266 MET A C 1
ATOM 2146 O O . MET A 1 266 ? -19.874 -1.730 27.796 1.00 71.06 266 MET A O 1
ATOM 2150 N N . ILE A 1 267 ? -18.259 -0.536 26.796 1.00 72.00 267 ILE A N 1
ATOM 2151 C CA . ILE A 1 267 ? -18.301 0.568 27.770 1.00 72.00 267 ILE A CA 1
ATOM 2152 C C . ILE A 1 267 ? -19.500 1.480 27.556 1.00 72.00 267 ILE A C 1
ATOM 2154 O O . ILE A 1 267 ? -20.172 1.862 28.507 1.00 72.00 267 ILE A O 1
ATOM 2158 N N . TYR A 1 268 ? -19.747 1.870 26.308 1.00 76.94 268 TYR A N 1
ATOM 2159 C CA . TYR A 1 268 ? -20.779 2.855 25.995 1.00 76.94 268 TYR A CA 1
ATOM 2160 C C . TYR A 1 268 ? -22.047 2.206 25.440 1.00 76.94 268 TYR A C 1
ATOM 2162 O O . TYR A 1 268 ? -23.077 2.864 25.327 1.00 76.94 268 TYR A O 1
ATOM 2170 N N . GLY A 1 269 ? -21.991 0.926 25.072 1.00 75.12 269 GLY A N 1
ATOM 2171 C CA . GLY A 1 269 ? -23.076 0.232 24.393 1.00 75.12 269 GLY A CA 1
ATOM 2172 C C . GLY A 1 269 ? -23.032 0.403 22.872 1.00 75.12 269 GLY A C 1
ATOM 2173 O O . GLY A 1 269 ? -22.497 1.370 22.314 1.00 75.12 269 GLY A O 1
ATOM 2174 N N . LYS A 1 270 ? -23.663 -0.541 22.164 1.00 76.00 270 LYS A N 1
ATOM 2175 C CA . LYS A 1 270 ? -23.796 -0.547 20.693 1.00 76.00 270 LYS A CA 1
ATOM 2176 C C . LYS A 1 270 ? -24.433 0.723 20.131 1.00 76.00 270 LYS A C 1
ATOM 2178 O O . LYS A 1 270 ? -24.073 1.175 19.043 1.00 76.00 270 LYS A O 1
ATOM 2183 N N . ASN A 1 271 ? -25.442 1.229 20.838 1.00 79.69 271 ASN A N 1
ATOM 2184 C CA . ASN A 1 271 ? -26.324 2.280 20.345 1.00 79.69 271 ASN A CA 1
ATOM 2185 C C . ASN A 1 271 ? -25.810 3.689 20.634 1.00 79.69 271 ASN A C 1
ATOM 2187 O O . ASN A 1 271 ? -26.355 4.637 20.067 1.00 79.69 271 ASN A O 1
ATOM 2191 N N . ASN A 1 272 ? -24.740 3.808 21.422 1.00 82.00 272 ASN A N 1
ATOM 2192 C CA . ASN A 1 272 ? -24.133 5.078 21.766 1.00 82.00 272 ASN A CA 1
ATOM 2193 C C . ASN A 1 272 ? -23.527 5.781 20.545 1.00 82.00 272 ASN A C 1
ATOM 2195 O O . ASN A 1 272 ? -22.975 5.165 19.625 1.00 82.00 272 ASN A O 1
ATOM 2199 N N . VAL A 1 273 ? -23.657 7.104 20.558 1.00 77.56 273 VAL A N 1
ATOM 2200 C CA . VAL A 1 273 ? -23.229 8.001 19.489 1.00 77.56 273 VAL A CA 1
ATOM 2201 C C . VAL A 1 273 ? -21.723 7.892 19.234 1.00 77.56 273 VAL A C 1
ATOM 2203 O O . VAL A 1 273 ? -21.315 7.815 18.076 1.00 77.56 273 VAL A O 1
ATOM 2206 N N . GLU A 1 274 ? -20.896 7.806 20.275 1.00 70.31 274 GLU A N 1
ATOM 2207 C CA . GLU A 1 274 ? -19.434 7.745 20.155 1.00 70.31 274 GLU A CA 1
ATOM 2208 C C . GLU A 1 274 ? -18.960 6.402 19.581 1.00 70.31 274 GLU A C 1
ATOM 2210 O O . GLU A 1 274 ? -18.145 6.375 18.654 1.00 70.31 274 GLU A O 1
ATOM 2215 N N . THR A 1 275 ? -19.565 5.287 20.008 1.00 72.44 275 THR A N 1
ATOM 2216 C CA . THR A 1 275 ? -19.316 3.950 19.436 1.00 72.44 275 THR A CA 1
ATOM 2217 C C . THR A 1 275 ? -19.650 3.901 17.941 1.00 72.44 275 THR A C 1
ATOM 2219 O O . THR A 1 275 ? -18.882 3.363 17.132 1.00 72.44 275 THR A O 1
ATOM 2222 N N . LYS A 1 276 ? -20.790 4.481 17.541 1.00 74.62 276 LYS A N 1
ATOM 2223 C CA . LYS A 1 276 ? -21.207 4.561 16.131 1.00 74.62 276 LYS A CA 1
ATOM 2224 C C . LYS A 1 276 ? -20.286 5.472 15.319 1.00 74.62 276 LYS A C 1
ATOM 2226 O O . LYS A 1 276 ? -19.844 5.067 14.242 1.00 74.62 276 LYS A O 1
ATOM 2231 N N . LYS A 1 277 ? -19.957 6.662 15.835 1.00 72.25 277 LYS A N 1
ATOM 2232 C CA . LYS A 1 277 ? -19.033 7.613 15.193 1.00 72.25 277 LYS A CA 1
ATOM 2233 C C . LYS A 1 277 ? -17.664 6.980 14.953 1.00 72.25 277 LYS A C 1
ATOM 2235 O O . LYS A 1 277 ? -17.166 7.079 13.832 1.00 72.25 277 LYS A O 1
ATOM 2240 N N . TYR A 1 278 ? -17.096 6.294 15.950 1.00 73.69 278 TYR A N 1
ATOM 2241 C CA . TYR A 1 278 ? -15.827 5.573 15.811 1.00 73.69 278 TYR A CA 1
ATOM 2242 C C . TYR A 1 278 ? -15.894 4.551 14.680 1.00 73.69 278 TYR A C 1
ATOM 2244 O O . TYR A 1 278 ? -15.121 4.626 13.724 1.00 73.69 278 TYR A O 1
ATOM 2252 N N . LYS A 1 279 ? -16.880 3.646 14.737 1.00 75.62 279 LYS A N 1
ATOM 2253 C CA . LYS A 1 279 ? -17.037 2.576 13.748 1.00 75.62 279 LYS A CA 1
ATOM 2254 C C . LYS A 1 279 ? -17.145 3.123 12.329 1.00 75.62 279 LYS A C 1
ATOM 2256 O O . LYS A 1 279 ? -16.499 2.598 11.428 1.00 75.62 279 LYS A O 1
ATOM 2261 N N . VAL A 1 280 ? -17.976 4.142 12.116 1.00 75.50 280 VAL A N 1
ATOM 2262 C CA . VAL A 1 280 ? -18.225 4.694 10.779 1.00 75.50 280 VAL A CA 1
ATOM 2263 C C . VAL A 1 280 ? -16.988 5.410 10.245 1.00 75.50 280 VAL A C 1
ATOM 2265 O O . VAL A 1 280 ? -16.594 5.150 9.110 1.00 75.50 280 VAL A O 1
ATOM 2268 N N . LYS A 1 281 ? -16.354 6.275 11.048 1.00 73.00 281 LYS A N 1
ATOM 2269 C CA . LYS A 1 281 ? -15.197 7.074 10.613 1.00 73.00 281 LYS A CA 1
ATOM 2270 C C . LYS A 1 281 ? -13.996 6.199 10.263 1.00 73.00 281 LYS A C 1
ATOM 2272 O O . LYS A 1 281 ? -13.484 6.281 9.148 1.00 73.00 281 LYS A O 1
ATOM 2277 N N . GLU A 1 282 ? -13.600 5.327 11.182 1.00 74.62 282 GLU A N 1
ATOM 2278 C CA . GLU A 1 282 ? -12.421 4.475 11.027 1.00 74.62 282 GLU A CA 1
ATOM 2279 C C . GLU A 1 282 ? -12.620 3.437 9.915 1.00 74.62 282 GLU A C 1
ATOM 2281 O O . GLU A 1 282 ? -11.763 3.276 9.044 1.00 74.62 282 GLU A O 1
ATOM 2286 N N . LYS A 1 283 ? -13.803 2.804 9.844 1.00 78.69 283 LYS A N 1
ATOM 2287 C CA . LYS A 1 283 ? -14.130 1.885 8.743 1.00 78.69 283 LYS A CA 1
ATOM 2288 C C . LYS A 1 283 ? -14.113 2.596 7.392 1.00 78.69 283 LYS A C 1
ATOM 2290 O O . LYS A 1 283 ? -13.656 2.011 6.414 1.00 78.69 283 LYS A O 1
ATOM 2295 N N . LYS A 1 284 ? -14.609 3.836 7.314 1.00 77.31 284 LYS A N 1
ATOM 2296 C CA . LYS A 1 284 ? -14.641 4.607 6.065 1.00 77.31 284 LYS A CA 1
ATOM 2297 C C . LYS A 1 284 ? -13.231 4.911 5.560 1.00 77.31 284 LYS A C 1
ATOM 2299 O O . LYS A 1 284 ? -12.953 4.635 4.394 1.00 77.31 284 LYS A O 1
ATOM 2304 N N . ALA A 1 285 ? -12.355 5.417 6.426 1.00 74.38 285 ALA A N 1
ATOM 2305 C CA . ALA A 1 285 ? -10.980 5.746 6.061 1.00 74.38 285 ALA A CA 1
ATOM 2306 C C . ALA A 1 285 ? -10.158 4.497 5.714 1.00 74.38 285 ALA A C 1
ATOM 2308 O O . ALA A 1 285 ? -9.532 4.447 4.659 1.00 74.38 285 ALA A O 1
ATOM 2309 N N . PHE A 1 286 ? -10.229 3.450 6.541 1.00 81.38 286 PHE A N 1
ATOM 2310 C CA . PHE A 1 286 ? -9.528 2.193 6.271 1.00 81.38 286 PHE A CA 1
ATOM 2311 C C . PHE A 1 286 ? -10.030 1.506 4.992 1.00 81.38 286 PHE A C 1
ATOM 2313 O O . PHE A 1 286 ? -9.236 1.005 4.204 1.00 81.38 286 PHE A O 1
ATOM 2320 N N . SER A 1 287 ? -11.342 1.539 4.730 1.00 80.69 287 SER A N 1
ATOM 2321 C CA . SER A 1 287 ? -11.917 1.005 3.488 1.00 80.69 287 SER A CA 1
ATOM 2322 C C . SER A 1 287 ? -11.480 1.787 2.248 1.00 80.69 287 SER A C 1
ATOM 2324 O O . SER A 1 287 ? -11.293 1.174 1.203 1.00 80.69 287 SER A O 1
ATOM 2326 N N . SER A 1 288 ? -11.344 3.114 2.343 1.00 79.06 288 SER A N 1
ATOM 2327 C CA . SER A 1 288 ? -10.829 3.945 1.246 1.00 79.06 288 SER A CA 1
ATOM 2328 C C . SER A 1 288 ? -9.388 3.564 0.912 1.00 79.06 288 SER A C 1
ATOM 2330 O O . SER A 1 288 ? -9.080 3.246 -0.233 1.00 79.06 288 SER A O 1
ATOM 2332 N N . PHE A 1 289 ? -8.538 3.493 1.938 1.00 82.88 289 PHE A N 1
ATOM 2333 C CA . PHE A 1 289 ? -7.147 3.078 1.801 1.00 82.88 289 PHE A CA 1
ATOM 2334 C C . PHE A 1 289 ? -7.012 1.674 1.191 1.00 82.88 289 PHE A C 1
ATOM 2336 O O . PHE A 1 289 ? -6.271 1.486 0.229 1.00 82.88 289 PHE A O 1
ATOM 2343 N N . LEU A 1 290 ? -7.775 0.696 1.693 1.00 86.12 290 LEU A N 1
ATOM 2344 C CA . LEU A 1 290 ? -7.742 -0.672 1.172 1.00 86.12 290 LEU A CA 1
ATOM 2345 C C . LEU A 1 290 ? -8.152 -0.732 -0.304 1.00 86.12 290 LEU A C 1
ATOM 2347 O O . LEU A 1 290 ? -7.549 -1.469 -1.076 1.00 86.12 290 LEU A O 1
ATOM 2351 N N . LEU A 1 291 ? -9.142 0.067 -0.710 1.00 86.19 291 LEU A N 1
ATOM 2352 C CA . LEU A 1 291 ? -9.569 0.133 -2.104 1.00 86.19 291 LEU A CA 1
ATOM 2353 C C . LEU A 1 291 ? -8.455 0.675 -3.010 1.00 86.19 291 LEU A C 1
ATOM 2355 O O . LEU A 1 291 ? -8.250 0.133 -4.093 1.00 86.19 291 LEU A O 1
ATOM 2359 N N . MET A 1 292 ? -7.694 1.679 -2.560 1.00 84.75 292 MET A N 1
ATOM 2360 C CA . MET A 1 292 ? -6.533 2.179 -3.308 1.00 84.75 292 MET A CA 1
ATOM 2361 C C . MET A 1 292 ? -5.444 1.111 -3.459 1.00 84.75 292 MET A C 1
ATOM 2363 O O . MET A 1 292 ? -4.911 0.924 -4.549 1.00 84.75 292 MET A O 1
ATOM 2367 N N . VAL A 1 293 ? -5.140 0.383 -2.380 1.00 87.88 293 VAL A N 1
ATOM 2368 C CA . VAL A 1 293 ? -4.146 -0.702 -2.389 1.00 87.88 293 VAL A CA 1
ATOM 2369 C C . VAL A 1 293 ? -4.566 -1.819 -3.342 1.00 87.88 293 VAL A C 1
ATOM 2371 O O . VAL A 1 293 ? -3.775 -2.233 -4.184 1.00 87.88 293 VAL A O 1
ATOM 2374 N N . LEU A 1 294 ? -5.815 -2.283 -3.249 1.00 89.81 294 LEU A N 1
ATOM 2375 C CA . LEU A 1 294 ? -6.345 -3.324 -4.133 1.00 89.81 294 LEU A CA 1
ATOM 2376 C C . LEU A 1 294 ? -6.299 -2.889 -5.597 1.00 89.81 294 LEU A C 1
ATOM 2378 O O . LEU A 1 294 ? -5.902 -3.666 -6.458 1.00 89.81 294 LEU A O 1
ATOM 2382 N N . SER A 1 295 ? -6.643 -1.633 -5.867 1.00 87.94 295 SER A N 1
ATOM 2383 C CA . SER A 1 295 ? -6.593 -1.076 -7.217 1.00 87.94 295 SER A CA 1
ATOM 2384 C C . SER A 1 295 ? -5.171 -1.043 -7.764 1.00 87.94 295 SER A C 1
ATOM 2386 O O . SER A 1 295 ? -4.955 -1.412 -8.916 1.00 87.94 295 SER A O 1
ATOM 2388 N N . PHE A 1 296 ? -4.192 -0.665 -6.936 1.00 87.31 296 PHE A N 1
ATOM 2389 C CA . PHE A 1 296 ? -2.783 -0.724 -7.310 1.00 87.31 296 PHE A CA 1
ATOM 2390 C C . PHE A 1 296 ? -2.358 -2.163 -7.636 1.00 87.31 296 PHE A C 1
ATOM 2392 O O . PHE A 1 296 ? -1.808 -2.402 -8.706 1.00 87.31 296 PHE A O 1
ATOM 2399 N N . ILE A 1 297 ? -2.667 -3.132 -6.768 1.00 91.06 297 ILE A N 1
ATOM 2400 C CA . ILE A 1 297 ? -2.333 -4.547 -6.998 1.00 91.06 297 ILE A CA 1
ATOM 2401 C C . ILE A 1 297 ? -2.932 -5.023 -8.321 1.00 91.06 297 ILE A C 1
ATOM 2403 O O . ILE A 1 297 ? -2.200 -5.519 -9.172 1.00 91.06 297 ILE A O 1
ATOM 2407 N N . VAL A 1 298 ? -4.235 -4.831 -8.533 1.00 91.19 298 VAL A N 1
ATOM 2408 C CA . VAL A 1 298 ? -4.928 -5.281 -9.751 1.00 91.19 298 VAL A CA 1
ATOM 2409 C C . VAL A 1 298 ? -4.319 -4.654 -11.004 1.00 91.19 298 VAL A C 1
ATOM 2411 O O . VAL A 1 298 ? -4.095 -5.352 -11.988 1.00 91.19 298 VAL A O 1
ATOM 2414 N N . CYS A 1 299 ? -4.007 -3.358 -10.968 1.00 90.31 299 CYS A N 1
ATOM 2415 C CA . CYS A 1 299 ? -3.484 -2.665 -12.140 1.00 90.31 299 CYS A CA 1
ATOM 2416 C C . CYS A 1 299 ? -2.030 -3.024 -12.481 1.00 90.31 299 CYS A C 1
ATOM 2418 O O . CYS A 1 299 ? -1.655 -3.008 -13.650 1.00 90.31 299 CYS A O 1
ATOM 2420 N N . TRP A 1 300 ? -1.205 -3.324 -11.476 1.00 90.44 300 TRP A N 1
ATOM 2421 C CA . TRP A 1 300 ? 0.236 -3.528 -11.662 1.00 90.44 300 TRP A CA 1
ATOM 2422 C C . TRP A 1 300 ? 0.660 -4.996 -11.664 1.00 90.44 300 TRP A C 1
ATOM 2424 O O . TRP A 1 300 ? 1.736 -5.302 -12.174 1.00 90.44 300 TRP A O 1
ATOM 2434 N N . THR A 1 301 ? -0.187 -5.912 -11.181 1.00 92.81 301 THR A N 1
ATOM 2435 C CA . THR A 1 301 ? 0.090 -7.360 -11.218 1.00 92.81 301 THR A CA 1
ATOM 2436 C C . THR A 1 301 ? 0.433 -7.848 -12.626 1.00 92.81 301 THR A C 1
ATOM 2438 O O . THR A 1 301 ? 1.455 -8.514 -12.751 1.00 92.81 301 THR A O 1
ATOM 2441 N N . PRO A 1 302 ? -0.301 -7.490 -13.700 1.00 92.56 302 PRO A N 1
ATOM 2442 C CA . PRO A 1 302 ? 0.055 -7.947 -15.044 1.00 92.56 302 PRO A CA 1
ATOM 2443 C C . PRO A 1 302 ? 1.477 -7.550 -15.474 1.00 92.56 302 PRO A C 1
ATOM 2445 O O . PRO A 1 302 ? 2.204 -8.370 -16.030 1.00 92.56 302 PRO A O 1
ATOM 2448 N N . TYR A 1 303 ? 1.907 -6.320 -15.169 1.00 88.69 303 TYR A N 1
ATOM 2449 C CA . TYR A 1 303 ? 3.272 -5.859 -15.452 1.00 88.69 303 TYR A CA 1
ATOM 2450 C C . TYR A 1 303 ? 4.311 -6.571 -14.581 1.00 88.69 303 TYR A C 1
ATOM 2452 O O . TYR A 1 303 ? 5.366 -6.956 -15.081 1.00 88.69 303 TYR A O 1
ATOM 2460 N N . ALA A 1 304 ? 4.011 -6.793 -13.298 1.00 90.94 304 ALA A N 1
ATOM 2461 C CA . ALA A 1 304 ? 4.879 -7.570 -12.417 1.00 90.94 304 ALA A CA 1
ATOM 2462 C C . ALA A 1 304 ? 5.037 -9.014 -12.924 1.00 90.94 304 ALA A C 1
ATOM 2464 O O . ALA A 1 304 ? 6.143 -9.544 -12.922 1.00 90.94 304 ALA A O 1
ATOM 2465 N N . THR A 1 305 ? 3.963 -9.624 -13.432 1.00 91.50 305 THR A N 1
ATOM 2466 C CA . THR A 1 305 ? 3.985 -10.950 -14.056 1.00 91.50 305 THR A CA 1
ATOM 2467 C C . THR A 1 305 ? 4.884 -10.972 -15.291 1.00 91.50 305 THR A C 1
ATOM 2469 O O . THR A 1 305 ? 5.745 -11.843 -15.378 1.00 91.50 305 THR A O 1
ATOM 2472 N N . VAL A 1 306 ? 4.753 -10.000 -16.203 1.00 90.00 306 VAL A N 1
ATOM 2473 C CA . VAL A 1 306 ? 5.653 -9.847 -17.367 1.00 90.00 306 VAL A CA 1
ATOM 2474 C C . VAL A 1 306 ? 7.113 -9.743 -16.921 1.00 90.00 306 VAL A C 1
ATOM 2476 O O . VAL A 1 306 ? 7.965 -10.467 -17.434 1.00 90.00 306 VAL A O 1
ATOM 2479 N N . GLY A 1 307 ? 7.394 -8.900 -15.923 1.00 88.62 307 GLY A N 1
ATOM 2480 C CA . GLY A 1 307 ? 8.731 -8.765 -15.349 1.00 88.62 307 GLY A CA 1
ATOM 2481 C C . GLY A 1 307 ? 9.263 -10.081 -14.778 1.00 88.62 307 GLY A C 1
ATOM 2482 O O . GLY A 1 307 ? 10.408 -10.435 -15.040 1.00 88.62 307 GLY A O 1
ATOM 2483 N N . CYS A 1 308 ? 8.443 -10.836 -14.042 1.00 89.81 308 CYS A N 1
ATOM 2484 C CA . CYS A 1 308 ? 8.828 -12.136 -13.489 1.00 89.81 308 CYS A CA 1
ATOM 2485 C C . CYS A 1 308 ? 9.135 -13.161 -14.585 1.00 89.81 308 CYS A C 1
ATOM 2487 O O . CYS A 1 308 ? 10.156 -13.842 -14.504 1.00 89.81 308 CYS A O 1
ATOM 2489 N N . PHE A 1 309 ? 8.283 -13.265 -15.611 1.00 90.75 309 PHE A N 1
ATOM 2490 C CA . PHE A 1 309 ? 8.538 -14.161 -16.740 1.00 90.75 309 PHE A CA 1
ATOM 2491 C C . PHE A 1 309 ? 9.859 -13.812 -17.416 1.00 90.75 309 PHE A C 1
ATOM 2493 O O . PHE A 1 309 ? 10.688 -14.692 -17.613 1.00 90.75 309 PHE A O 1
ATOM 2500 N N . SER A 1 310 ? 10.096 -12.532 -17.678 1.00 87.00 310 SER A N 1
ATOM 2501 C CA . SER A 1 310 ? 11.347 -12.075 -18.274 1.00 87.00 310 SER A CA 1
ATOM 2502 C C . SER A 1 310 ? 12.582 -12.327 -17.396 1.00 87.00 310 SER A C 1
ATOM 2504 O O . SER A 1 310 ? 13.635 -12.752 -17.872 1.00 87.00 310 SER A O 1
ATOM 2506 N N . ALA A 1 311 ? 12.468 -12.091 -16.089 1.00 86.62 311 ALA A N 1
ATOM 2507 C CA . ALA A 1 311 ? 13.588 -12.218 -15.168 1.00 86.62 311 ALA A CA 1
ATOM 2508 C C . ALA A 1 311 ? 13.939 -13.678 -14.842 1.00 86.62 311 ALA A C 1
ATOM 2510 O O . ALA A 1 311 ? 15.106 -13.990 -14.603 1.00 86.62 311 ALA A O 1
ATOM 2511 N N . PHE A 1 312 ? 12.960 -14.581 -14.800 1.00 87.75 312 PHE A N 1
ATOM 2512 C CA . PHE A 1 312 ? 13.161 -15.938 -14.278 1.00 87.75 312 PHE A CA 1
ATOM 2513 C C . PHE A 1 312 ? 12.950 -17.045 -15.306 1.00 87.75 312 PHE A C 1
ATOM 2515 O O . PHE A 1 312 ? 13.332 -18.182 -15.042 1.00 87.75 312 PHE A O 1
ATOM 2522 N N . THR A 1 313 ? 12.386 -16.739 -16.472 1.00 85.06 313 THR A N 1
ATOM 2523 C CA . THR A 1 313 ? 12.118 -17.731 -17.516 1.00 85.06 313 THR A CA 1
ATOM 2524 C C . THR A 1 313 ? 12.694 -17.286 -18.854 1.00 85.06 313 THR A C 1
ATOM 2526 O O . THR A 1 313 ? 12.965 -16.110 -19.074 1.00 85.06 313 THR A O 1
ATOM 2529 N N . SER A 1 314 ? 12.862 -18.239 -19.764 1.00 79.81 314 SER A N 1
ATOM 2530 C CA . SER A 1 314 ? 13.237 -17.979 -21.160 1.00 79.81 314 SER A CA 1
ATOM 2531 C C . SER A 1 314 ? 12.032 -18.063 -22.103 1.00 79.81 314 SER A C 1
ATOM 2533 O O . SER A 1 314 ? 12.201 -18.201 -23.311 1.00 79.81 314 SER A O 1
ATOM 2535 N N . LEU A 1 315 ? 10.810 -18.043 -21.557 1.00 81.81 315 LEU A N 1
ATOM 2536 C CA . LEU A 1 315 ? 9.586 -18.175 -22.340 1.00 81.81 315 LEU A CA 1
ATOM 2537 C C . LEU A 1 315 ? 9.304 -16.893 -23.124 1.00 81.81 315 LEU A C 1
ATOM 2539 O O . LEU A 1 315 ? 9.472 -15.782 -22.621 1.00 81.81 315 LEU A O 1
ATOM 2543 N N . VAL A 1 316 ? 8.813 -17.059 -24.352 1.00 83.31 316 VAL A N 1
ATOM 2544 C CA . VAL A 1 316 ? 8.354 -15.936 -25.169 1.00 83.31 316 VAL A CA 1
ATOM 2545 C C . VAL A 1 316 ? 7.087 -15.360 -24.542 1.00 83.31 316 VAL A C 1
ATOM 2547 O O . VAL A 1 316 ? 6.074 -16.046 -24.405 1.00 83.31 316 VAL A O 1
ATOM 2550 N N . ILE A 1 317 ? 7.146 -14.087 -24.158 1.00 85.12 317 ILE A N 1
ATOM 2551 C CA . ILE A 1 317 ? 6.009 -13.380 -23.569 1.00 85.12 317 ILE A CA 1
ATOM 2552 C C . ILE A 1 317 ? 5.016 -13.056 -24.690 1.00 85.12 317 ILE A C 1
ATOM 2554 O O . ILE A 1 317 ? 5.385 -12.363 -25.642 1.00 85.12 317 ILE A O 1
ATOM 2558 N N . PRO A 1 318 ? 3.759 -13.519 -24.609 1.00 86.75 318 PRO A N 1
ATOM 2559 C CA . PRO A 1 318 ? 2.804 -13.284 -25.676 1.00 86.75 318 PRO A CA 1
ATOM 2560 C C . PRO A 1 318 ? 2.374 -11.810 -25.718 1.00 86.75 318 PRO A C 1
ATOM 2562 O O . PRO A 1 318 ? 2.129 -11.184 -24.684 1.00 86.75 318 PRO A O 1
ATOM 2565 N N . ASN A 1 319 ? 2.207 -11.263 -26.926 1.00 84.69 319 ASN A N 1
ATOM 2566 C CA . ASN A 1 319 ? 1.866 -9.848 -27.131 1.00 84.69 319 ASN A CA 1
ATOM 2567 C C . ASN A 1 319 ? 0.567 -9.423 -26.424 1.00 84.69 319 ASN A C 1
ATOM 2569 O O . ASN A 1 319 ? 0.479 -8.302 -25.921 1.00 84.69 319 ASN A O 1
ATOM 2573 N N . TRP A 1 320 ? -0.429 -10.312 -26.325 1.00 87.69 320 TRP A N 1
ATOM 2574 C CA . TRP A 1 320 ? -1.686 -10.009 -25.631 1.00 87.69 320 TRP A CA 1
ATOM 2575 C C . TRP A 1 320 ? -1.464 -9.676 -24.148 1.00 87.69 320 TRP A C 1
ATOM 2577 O O . TRP A 1 320 ? -2.118 -8.773 -23.629 1.00 87.69 320 TRP A O 1
ATOM 2587 N N . LEU A 1 321 ? -0.506 -10.331 -23.479 1.00 87.94 321 LEU A N 1
ATOM 2588 C CA . LEU A 1 321 ? -0.197 -10.084 -22.070 1.00 87.94 321 LEU A CA 1
ATOM 2589 C C . LEU A 1 321 ? 0.472 -8.716 -21.887 1.00 87.94 321 LEU A C 1
ATOM 2591 O O . LEU A 1 321 ? 0.148 -7.997 -20.943 1.00 87.94 321 LEU A O 1
ATOM 2595 N N . LEU A 1 322 ? 1.338 -8.315 -22.823 1.00 84.25 322 LEU A N 1
ATOM 2596 C CA . LEU A 1 322 ? 1.949 -6.982 -22.840 1.00 84.25 322 LEU A CA 1
ATOM 2597 C C . LEU A 1 322 ? 0.904 -5.877 -23.041 1.00 84.25 322 LEU A C 1
ATOM 2599 O O . LEU A 1 322 ? 0.972 -4.840 -22.385 1.00 84.25 322 LEU A O 1
ATOM 2603 N N . HIS A 1 323 ? -0.071 -6.074 -23.935 1.00 85.62 323 HIS A N 1
ATOM 2604 C CA . HIS A 1 323 ? -1.178 -5.126 -24.124 1.00 85.62 323 HIS A CA 1
ATOM 2605 C C . HIS A 1 323 ? -2.090 -5.052 -22.900 1.00 85.62 323 HIS A C 1
ATOM 2607 O O . HIS A 1 323 ? -2.448 -3.957 -22.460 1.00 85.62 323 HIS A O 1
ATOM 2613 N N . PHE A 1 324 ? -2.426 -6.209 -22.331 1.00 88.81 324 PHE A N 1
ATOM 2614 C CA . PHE A 1 324 ? -3.233 -6.306 -21.125 1.00 88.81 324 PHE A CA 1
ATOM 2615 C C . PHE A 1 324 ? -2.562 -5.584 -19.950 1.00 88.81 324 PHE A C 1
ATOM 2617 O O . PHE A 1 324 ? -3.198 -4.777 -19.271 1.00 88.81 324 PHE A O 1
ATOM 2624 N N . ALA A 1 325 ? -1.253 -5.785 -19.769 1.00 88.62 325 ALA A N 1
ATOM 2625 C CA . ALA A 1 325 ? -0.482 -5.089 -18.750 1.00 88.62 325 ALA A CA 1
ATOM 2626 C C . ALA A 1 325 ? -0.466 -3.572 -18.956 1.00 88.62 325 ALA A C 1
ATOM 2628 O O . ALA A 1 325 ? -0.768 -2.830 -18.019 1.00 88.62 325 ALA A O 1
ATOM 2629 N N . ALA A 1 326 ? -0.229 -3.107 -20.186 1.00 83.44 326 ALA A N 1
ATOM 2630 C CA . ALA A 1 326 ? -0.305 -1.686 -20.535 1.00 83.44 326 ALA A CA 1
ATOM 2631 C C . ALA A 1 326 ? -1.626 -1.048 -20.143 1.00 83.44 326 ALA A C 1
ATOM 2633 O O . ALA A 1 326 ? -1.657 0.047 -19.578 1.00 83.44 326 ALA A O 1
ATOM 2634 N N . PHE A 1 327 ? -2.717 -1.715 -20.511 1.00 85.19 327 PHE A N 1
ATOM 2635 C CA . PHE A 1 327 ? -4.059 -1.206 -20.315 1.00 85.19 327 PHE A CA 1
ATOM 2636 C C . PHE A 1 327 ? -4.341 -1.016 -18.825 1.00 85.19 327 PHE A C 1
ATOM 2638 O O . PHE A 1 327 ? -4.679 0.086 -18.394 1.00 85.19 327 PHE A O 1
ATOM 2645 N N . PHE A 1 328 ? -4.092 -2.050 -18.021 1.00 87.19 328 PHE A N 1
ATOM 2646 C CA . PHE A 1 328 ? -4.283 -1.991 -16.575 1.00 87.19 328 PHE A CA 1
ATOM 2647 C C . PHE A 1 328 ? -3.347 -0.979 -15.899 1.00 87.19 328 PHE A C 1
ATOM 2649 O O . PHE A 1 328 ? -3.795 -0.201 -15.052 1.00 87.19 328 PHE A O 1
ATOM 2656 N N . GLY A 1 329 ? -2.087 -0.892 -16.337 1.00 81.31 329 GLY A N 1
ATOM 2657 C CA . GLY A 1 329 ? -1.150 0.135 -15.883 1.00 81.31 329 GLY A CA 1
ATOM 2658 C C . GLY A 1 329 ? -1.697 1.550 -16.101 1.00 81.31 329 GLY A C 1
ATOM 2659 O O . GLY A 1 329 ? -1.694 2.355 -15.167 1.00 81.31 329 GLY A O 1
ATOM 2660 N N . LYS A 1 330 ? -2.257 1.830 -17.288 1.00 80.12 330 LYS A N 1
ATOM 2661 C CA . LYS A 1 330 ? -2.913 3.111 -17.621 1.00 80.12 330 LYS A CA 1
ATOM 2662 C C . LYS A 1 330 ? -4.139 3.383 -16.752 1.00 80.12 330 LYS A C 1
ATOM 2664 O O . LYS A 1 330 ? -4.279 4.483 -16.216 1.00 80.12 330 LYS A O 1
ATOM 2669 N N . CYS A 1 331 ? -4.994 2.380 -16.553 1.00 81.44 331 CYS A N 1
ATOM 2670 C CA . CYS A 1 331 ? -6.189 2.512 -15.720 1.00 81.44 331 CYS A CA 1
ATOM 2671 C C . CYS A 1 331 ? -5.862 2.923 -14.279 1.00 81.44 331 CYS A C 1
ATOM 2673 O O . CYS A 1 331 ? -6.642 3.657 -13.674 1.00 81.44 331 CYS A O 1
ATOM 2675 N N . SER A 1 332 ? -4.696 2.541 -13.745 1.00 80.94 332 SER A N 1
ATOM 2676 C CA . SER A 1 332 ? -4.308 2.860 -12.364 1.00 80.94 332 SER A CA 1
ATOM 2677 C C . SER A 1 332 ? -4.307 4.358 -12.025 1.00 80.94 332 SER A C 1
ATOM 2679 O O . SER A 1 332 ? -4.508 4.708 -10.862 1.00 80.94 332 SER A O 1
ATOM 2681 N N . ALA A 1 333 ? -4.122 5.250 -13.009 1.00 71.81 333 ALA A N 1
ATOM 2682 C CA . ALA A 1 333 ? -4.177 6.704 -12.803 1.00 71.81 333 ALA A CA 1
ATOM 2683 C C . ALA A 1 333 ? -5.592 7.250 -12.613 1.00 71.81 333 ALA A C 1
ATOM 2685 O O . ALA A 1 333 ? -5.771 8.286 -11.975 1.00 71.81 333 ALA A O 1
ATOM 2686 N N . LEU A 1 334 ? -6.599 6.539 -13.115 1.00 73.19 334 LEU A N 1
ATOM 2687 C CA . LEU A 1 334 ? -7.997 6.953 -13.027 1.00 73.19 334 LEU A CA 1
ATOM 2688 C C . LEU A 1 334 ? -8.646 6.501 -11.718 1.00 73.19 334 LEU A C 1
ATOM 2690 O O . LEU A 1 334 ? -9.605 7.115 -11.251 1.00 73.19 334 LEU A O 1
ATOM 2694 N N . VAL A 1 335 ? -8.119 5.442 -11.101 1.00 71.88 335 VAL A N 1
ATOM 2695 C CA . VAL A 1 335 ? -8.777 4.808 -9.959 1.00 71.88 335 VAL A CA 1
ATOM 2696 C C . VAL A 1 335 ? -8.727 5.682 -8.704 1.00 71.88 335 VAL A C 1
ATOM 2698 O O . VAL A 1 335 ? -9.747 5.856 -8.039 1.00 71.88 335 VAL A O 1
ATOM 2701 N N . ASN A 1 336 ? -7.584 6.297 -8.394 1.00 71.38 336 ASN A N 1
ATOM 2702 C CA . ASN A 1 336 ? -7.438 7.101 -7.177 1.00 71.38 336 ASN A CA 1
ATOM 2703 C C . ASN A 1 336 ? -8.401 8.315 -7.133 1.00 71.38 336 ASN A C 1
ATOM 2705 O O . ASN A 1 336 ? -9.128 8.439 -6.143 1.00 71.38 336 ASN A O 1
ATOM 2709 N N . PRO A 1 337 ? -8.524 9.157 -8.184 1.00 70.75 337 PRO A N 1
ATOM 2710 C CA . PRO A 1 337 ? -9.546 10.208 -8.249 1.00 70.75 337 PRO A CA 1
ATOM 2711 C C . PRO A 1 337 ? -10.983 9.702 -8.045 1.00 70.75 337 PRO A C 1
ATOM 2713 O O . PRO A 1 337 ? -11.753 10.319 -7.306 1.00 70.75 337 PRO A O 1
ATOM 2716 N N . VAL A 1 338 ? -11.343 8.565 -8.656 1.00 70.94 338 VAL A N 1
ATOM 2717 C CA . VAL A 1 338 ? -12.683 7.966 -8.531 1.00 70.94 338 VAL A CA 1
ATOM 2718 C C . VAL A 1 338 ? -12.945 7.510 -7.096 1.00 70.94 338 VAL A C 1
ATOM 2720 O O . VAL A 1 338 ? -14.005 7.802 -6.540 1.00 70.94 338 VAL A O 1
ATOM 2723 N N . ILE A 1 339 ? -11.971 6.862 -6.453 1.00 70.56 339 ILE A N 1
ATOM 2724 C CA . ILE A 1 339 ? -12.081 6.450 -5.048 1.00 70.56 339 ILE A CA 1
ATOM 2725 C C . ILE A 1 339 ? -12.309 7.669 -4.150 1.00 70.56 339 ILE A C 1
ATOM 2727 O O . ILE A 1 339 ? -13.218 7.651 -3.314 1.00 70.56 339 ILE A O 1
ATOM 2731 N N . TYR A 1 340 ? -11.534 8.743 -4.340 1.00 66.62 340 TYR A N 1
ATOM 2732 C CA . TYR A 1 340 ? -11.696 9.967 -3.553 1.00 66.62 340 TYR A CA 1
ATOM 2733 C C . TYR A 1 340 ? -13.049 10.630 -3.772 1.00 66.62 340 TYR A C 1
ATOM 2735 O O . TYR A 1 340 ? -13.681 11.030 -2.795 1.00 66.62 340 TYR A O 1
ATOM 2743 N N . TYR A 1 341 ? -13.523 10.697 -5.017 1.00 66.88 341 TYR A N 1
ATOM 2744 C CA . TYR A 1 341 ? -14.836 11.244 -5.345 1.00 66.88 341 TYR A CA 1
ATOM 2745 C C . TYR A 1 341 ? -15.969 10.497 -4.627 1.00 66.88 341 TYR A C 1
ATOM 2747 O O . TYR A 1 341 ? -16.842 11.115 -4.021 1.00 66.88 341 TYR A O 1
ATOM 2755 N N . TRP A 1 342 ? -15.939 9.162 -4.643 1.00 66.00 342 TRP A N 1
ATOM 2756 C CA . TRP A 1 342 ? -16.982 8.345 -4.016 1.00 66.00 342 TRP A CA 1
ATOM 2757 C C . TRP A 1 342 ? -16.927 8.392 -2.485 1.00 66.00 342 TRP A C 1
ATOM 2759 O O . TRP A 1 342 ? -17.963 8.302 -1.818 1.00 66.00 342 TRP A O 1
ATOM 2769 N N . LYS A 1 343 ? -15.727 8.506 -1.904 1.00 61.78 343 LYS A N 1
ATOM 2770 C CA . LYS A 1 343 ? -15.519 8.401 -0.453 1.00 61.78 343 LYS A CA 1
ATOM 2771 C C . LYS A 1 343 ? -15.570 9.747 0.266 1.00 61.78 343 LYS A C 1
ATOM 2773 O O . LYS A 1 343 ? -16.080 9.788 1.388 1.00 61.78 343 LYS A O 1
ATOM 2778 N N . ASP A 1 344 ? -15.086 10.842 -0.311 1.00 63.34 344 ASP A N 1
ATOM 2779 C CA . ASP A 1 344 ? -15.159 12.157 0.330 1.00 63.34 344 ASP A CA 1
ATOM 2780 C C . ASP A 1 344 ? -16.585 12.716 0.190 1.00 63.34 344 ASP A C 1
ATOM 2782 O O . ASP A 1 344 ? -17.034 13.107 -0.884 1.00 63.34 344 ASP A O 1
ATOM 2786 N N . SER A 1 345 ? -17.330 12.727 1.300 1.00 55.41 345 SER A N 1
ATOM 2787 C CA . SER A 1 345 ? -18.721 13.191 1.322 1.00 55.41 345 SER A CA 1
ATOM 2788 C C . SER A 1 345 ? -18.844 14.680 1.009 1.00 55.41 345 SER A C 1
ATOM 2790 O O . SER A 1 345 ? -19.898 15.087 0.538 1.00 55.41 345 SER A O 1
ATOM 2792 N N . LEU A 1 346 ? -17.794 15.480 1.237 1.00 51.69 346 LEU A N 1
ATOM 2793 C CA . LEU A 1 346 ? -17.792 16.906 0.904 1.00 51.69 346 LEU A CA 1
ATOM 2794 C C . LEU A 1 346 ? -17.593 17.122 -0.596 1.00 51.69 346 LEU A C 1
ATOM 2796 O O . LEU A 1 346 ? -18.338 17.893 -1.190 1.00 51.69 346 LEU A O 1
ATOM 2800 N N . LEU A 1 347 ? -16.656 16.401 -1.223 1.00 52.28 347 LEU A N 1
ATOM 2801 C CA . LEU A 1 347 ? -16.484 16.429 -2.682 1.00 52.28 347 LEU A CA 1
ATOM 2802 C C . LEU A 1 347 ? -17.728 15.881 -3.383 1.00 52.28 347 LEU A C 1
ATOM 2804 O O . LEU A 1 347 ? -18.253 16.531 -4.282 1.00 52.28 347 LEU A O 1
ATOM 2808 N N . ASN A 1 348 ? -18.255 14.743 -2.932 1.00 54.66 348 ASN A N 1
ATOM 2809 C CA . ASN A 1 348 ? -19.471 14.162 -3.493 1.00 54.66 348 A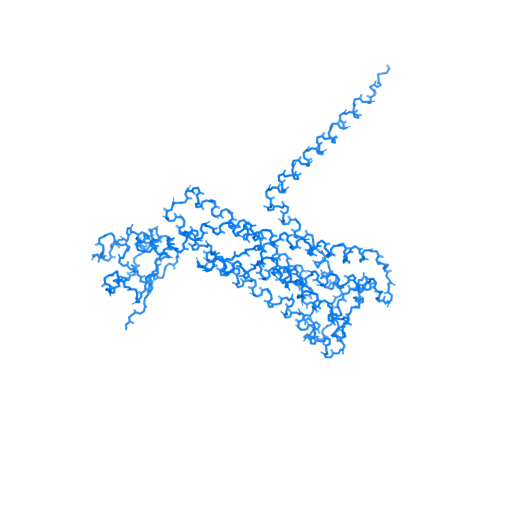SN A CA 1
ATOM 2810 C C . ASN A 1 348 ? -20.664 15.131 -3.370 1.00 54.66 348 ASN A C 1
ATOM 2812 O O . ASN A 1 348 ? -21.363 15.377 -4.349 1.00 54.66 348 ASN A O 1
ATOM 2816 N N . HIS A 1 349 ? -20.852 15.774 -2.211 1.00 57.28 349 HIS A N 1
ATOM 2817 C CA . HIS A 1 349 ? -21.917 16.766 -2.027 1.00 57.28 349 HIS A CA 1
ATOM 2818 C C . HIS A 1 349 ? -21.697 18.036 -2.867 1.00 57.28 349 HIS A C 1
ATOM 2820 O O . HIS A 1 349 ? -22.646 18.545 -3.464 1.00 57.28 349 HIS A O 1
ATOM 2826 N N . TYR A 1 350 ? -20.461 18.535 -2.959 1.00 57.44 350 TYR A N 1
ATOM 2827 C CA . TYR A 1 350 ? -20.106 19.689 -3.789 1.00 57.44 350 TYR A CA 1
ATOM 2828 C C . TYR A 1 350 ? -20.379 19.421 -5.273 1.00 57.44 350 TYR A C 1
ATOM 2830 O O . TYR A 1 350 ? -21.059 20.205 -5.933 1.00 57.44 350 TYR A O 1
ATOM 2838 N N . PHE A 1 351 ? -19.923 18.282 -5.794 1.00 59.41 351 PHE A N 1
ATOM 2839 C CA . PHE A 1 351 ? -20.149 17.898 -7.184 1.00 59.41 351 PHE A CA 1
ATOM 2840 C C . PHE A 1 351 ? -21.607 17.552 -7.472 1.00 59.41 351 PHE A C 1
ATOM 2842 O O . PHE A 1 351 ? -22.099 17.895 -8.541 1.00 59.41 351 PHE A O 1
ATOM 2849 N N . LYS A 1 352 ? -22.327 16.917 -6.540 1.00 61.16 352 LYS A N 1
ATOM 2850 C CA . LYS A 1 352 ? -23.769 16.674 -6.680 1.00 61.16 352 LYS A CA 1
ATOM 2851 C C . LYS A 1 352 ? -24.538 17.997 -6.729 1.00 61.16 352 LYS A C 1
ATOM 2853 O O . LYS A 1 352 ? -25.405 18.151 -7.583 1.00 61.16 352 LYS A O 1
ATOM 2858 N N . SER A 1 353 ? -24.161 18.968 -5.893 1.00 62.84 353 SER A N 1
ATOM 2859 C CA . SER A 1 353 ? -24.709 20.332 -5.902 1.00 62.84 353 SER A CA 1
ATOM 2860 C C . SER A 1 353 ? -24.415 21.069 -7.218 1.00 62.84 353 SER A C 1
ATOM 2862 O O . SER A 1 353 ? -25.336 21.559 -7.868 1.00 62.84 353 SER A O 1
ATOM 2864 N N . LYS A 1 354 ? -23.161 21.057 -7.690 1.00 66.88 354 LYS A N 1
ATOM 2865 C CA . LYS A 1 354 ? -22.757 21.633 -8.987 1.00 66.88 354 LYS A CA 1
ATOM 2866 C C . LYS A 1 354 ? -23.438 20.946 -10.178 1.00 66.88 354 LYS A C 1
ATOM 2868 O O . LYS A 1 354 ? -23.899 21.630 -11.082 1.00 66.88 354 LYS A O 1
ATOM 2873 N N . ARG A 1 355 ? -23.555 19.612 -10.179 1.00 70.00 355 ARG A N 1
ATOM 2874 C CA . ARG A 1 355 ? -24.271 18.845 -11.214 1.00 70.00 355 ARG A CA 1
ATOM 2875 C C . ARG A 1 355 ? -25.753 19.209 -11.242 1.00 70.00 355 ARG A C 1
ATOM 2877 O O . ARG A 1 355 ? -26.296 19.391 -12.322 1.00 70.00 355 ARG A O 1
ATOM 2884 N N . LEU A 1 356 ? -26.391 19.3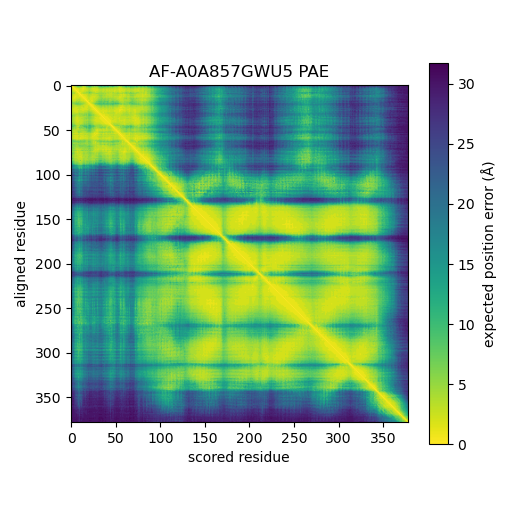56 -10.080 1.00 63.62 356 LEU A N 1
ATOM 2885 C CA . LEU A 1 356 ? -27.772 19.837 -9.975 1.00 63.62 356 LEU A CA 1
ATOM 2886 C C . LEU A 1 356 ? -27.915 21.265 -10.514 1.00 63.62 356 LEU A C 1
ATOM 2888 O O . LEU A 1 356 ? -28.869 21.536 -11.231 1.00 63.62 356 LEU A O 1
ATOM 2892 N N . GLN A 1 357 ? -26.967 22.162 -10.227 1.00 67.56 357 GLN A N 1
ATOM 2893 C CA . GLN A 1 357 ? -26.957 23.517 -10.792 1.00 67.56 357 GLN A CA 1
ATOM 2894 C C . GLN A 1 357 ? -26.801 23.506 -12.319 1.00 67.56 357 GLN A C 1
ATOM 2896 O O . GLN A 1 357 ? -27.561 24.179 -13.004 1.00 67.56 357 GLN A O 1
ATOM 2901 N N . ILE A 1 358 ? -25.874 22.713 -12.862 1.00 70.38 358 ILE A N 1
ATOM 2902 C CA . ILE A 1 358 ? -25.669 22.593 -14.314 1.00 70.38 358 ILE A CA 1
ATOM 2903 C C . ILE A 1 358 ? -26.895 21.971 -14.987 1.00 70.38 358 ILE A C 1
ATOM 2905 O O . ILE A 1 358 ? -27.349 22.493 -15.997 1.00 70.38 358 ILE A O 1
ATOM 2909 N N . MET A 1 359 ? -27.481 20.910 -14.419 1.00 62.94 359 MET A N 1
ATOM 2910 C CA . MET A 1 359 ? -28.721 20.340 -14.954 1.00 62.94 359 MET A CA 1
ATOM 2911 C C . MET A 1 359 ? -29.865 21.353 -14.910 1.00 62.94 359 MET A C 1
ATOM 2913 O O . MET A 1 359 ? -30.582 21.459 -15.891 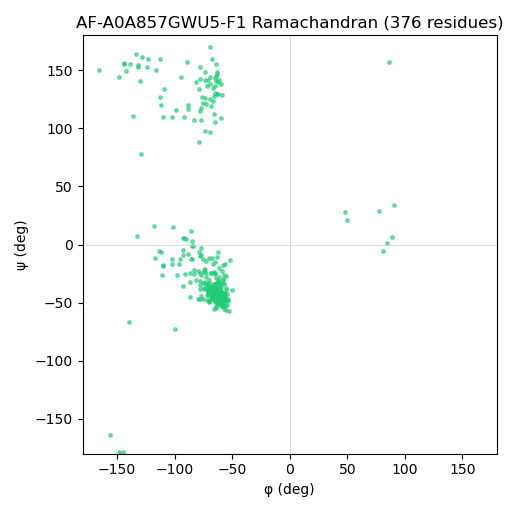1.00 62.94 359 MET A O 1
ATOM 2917 N N . LYS A 1 360 ? -30.002 22.153 -13.845 1.00 68.31 360 LYS A N 1
ATOM 2918 C CA . LYS A 1 360 ? -30.997 23.239 -13.794 1.00 68.31 360 LYS A CA 1
ATOM 2919 C C . LYS A 1 360 ? -30.765 24.297 -14.873 1.00 68.31 360 LYS A C 1
ATOM 2921 O O . LYS A 1 360 ? -31.727 24.754 -15.471 1.00 68.31 360 LYS A O 1
ATOM 2926 N N . LEU A 1 361 ? -29.513 24.668 -15.145 1.00 69.75 361 LEU A N 1
ATOM 2927 C CA . LEU A 1 361 ? -29.176 25.616 -16.212 1.00 69.75 361 LEU A CA 1
ATOM 2928 C C . LEU A 1 361 ? -29.450 25.038 -17.609 1.00 69.75 361 LEU A C 1
ATOM 2930 O O . LEU A 1 361 ? -29.932 25.758 -18.476 1.00 69.75 361 LEU A O 1
ATOM 2934 N N . LEU A 1 362 ? -29.182 23.747 -17.821 1.00 65.88 362 LEU A N 1
ATOM 2935 C CA . LEU A 1 362 ? -29.478 23.055 -19.079 1.00 65.88 362 LEU A CA 1
ATOM 2936 C C . LEU A 1 362 ? -30.985 22.844 -19.286 1.00 65.88 362 LEU A C 1
ATOM 2938 O O . LEU A 1 362 ? -31.461 23.033 -20.398 1.00 65.88 362 LEU A O 1
ATOM 2942 N N . PHE A 1 363 ? -31.736 22.517 -18.229 1.00 63.75 363 PHE A N 1
ATOM 2943 C CA . PHE A 1 363 ? -33.199 22.421 -18.274 1.00 63.75 363 PHE A CA 1
ATOM 2944 C C . PHE A 1 363 ? -33.847 23.784 -18.531 1.00 63.75 363 PHE A C 1
ATOM 2946 O O . PHE A 1 363 ? -34.698 23.878 -19.405 1.00 63.75 363 PHE A O 1
ATOM 2953 N N . ARG A 1 364 ? -33.384 24.852 -17.867 1.00 59.84 364 ARG A N 1
ATOM 2954 C CA . ARG A 1 364 ? -33.876 26.217 -18.110 1.00 59.84 364 ARG A CA 1
ATOM 2955 C C . ARG A 1 364 ? -33.610 26.668 -19.548 1.00 59.84 364 ARG A C 1
ATOM 2957 O O . ARG A 1 364 ? -34.510 27.141 -20.219 1.00 59.84 364 ARG A O 1
ATOM 2964 N N . ARG A 1 365 ? -32.404 26.399 -20.062 1.00 54.31 365 ARG A N 1
ATOM 2965 C CA . ARG A 1 365 ? -32.053 26.652 -21.469 1.00 54.31 365 ARG A CA 1
ATOM 2966 C C . ARG A 1 365 ? -32.876 25.807 -22.453 1.00 54.31 365 ARG A C 1
ATOM 2968 O O . ARG A 1 365 ? -33.082 26.229 -23.583 1.00 54.31 365 ARG A O 1
ATOM 2975 N N . SER A 1 366 ? -33.319 24.615 -22.051 1.00 54.56 366 SER A N 1
ATOM 2976 C CA . SER A 1 366 ? -34.204 23.770 -22.858 1.00 54.56 366 SER A CA 1
ATOM 2977 C C . SER A 1 366 ? -35.644 24.288 -22.880 1.00 54.56 366 SER A C 1
ATOM 2979 O O . SER A 1 366 ? -36.277 24.191 -23.924 1.00 54.56 366 SER A O 1
ATOM 2981 N N . GLU A 1 367 ? -36.156 24.825 -21.769 1.00 58.53 367 GLU A N 1
ATOM 2982 C CA . GLU A 1 367 ? -37.476 25.473 -21.707 1.00 58.53 367 GLU A CA 1
ATOM 2983 C C . GLU A 1 367 ? -37.496 26.773 -22.517 1.00 58.53 367 GLU A C 1
ATOM 2985 O O . GLU A 1 367 ? -38.397 26.955 -23.330 1.00 58.53 367 GLU A O 1
ATOM 2990 N N . ASP A 1 368 ? -36.458 27.608 -22.387 1.00 57.53 368 ASP A N 1
ATOM 2991 C CA . ASP A 1 368 ? -36.315 28.857 -23.151 1.00 57.53 368 ASP A CA 1
ATOM 2992 C C . ASP A 1 368 ? -36.223 28.605 -24.671 1.00 57.53 368 ASP A C 1
ATOM 2994 O O . ASP A 1 368 ? -36.666 29.421 -25.471 1.00 57.53 368 ASP A O 1
ATOM 2998 N N . ASN A 1 369 ? -35.674 27.460 -25.095 1.00 52.06 369 ASN A N 1
ATOM 2999 C CA . ASN A 1 369 ? -35.638 27.069 -26.507 1.00 52.06 369 ASN A CA 1
ATOM 3000 C C . ASN A 1 369 ? -36.971 26.479 -27.008 1.00 52.06 369 ASN A C 1
ATOM 3002 O O . ASN A 1 369 ? -37.215 26.491 -28.213 1.00 52.06 369 ASN A O 1
ATOM 3006 N N . LEU A 1 370 ? -37.825 25.954 -26.119 1.00 51.75 370 LEU A N 1
ATOM 3007 C CA . LEU A 1 370 ? -39.129 25.385 -26.482 1.00 51.75 370 LEU A CA 1
ATOM 3008 C C . LEU A 1 370 ? -40.200 26.473 -26.662 1.00 51.75 370 LEU A C 1
ATOM 3010 O O . LEU A 1 370 ? -41.092 26.314 -27.488 1.00 51.75 370 LEU A O 1
ATOM 3014 N N . THR A 1 371 ? -40.097 27.588 -25.934 1.00 53.16 371 THR A N 1
ATOM 3015 C CA . THR A 1 371 ? -40.989 28.757 -26.059 1.00 53.16 371 THR A CA 1
ATOM 3016 C C . THR A 1 371 ? -40.723 29.619 -27.297 1.00 53.16 371 THR A C 1
ATOM 3018 O O . THR A 1 371 ? -41.557 30.455 -27.632 1.00 53.16 371 THR A O 1
ATOM 3021 N N . ILE A 1 372 ? -39.601 29.420 -28.001 1.00 52.38 372 ILE A N 1
ATOM 3022 C CA . ILE A 1 372 ? -39.233 30.181 -29.213 1.00 52.38 372 ILE A CA 1
ATOM 3023 C C . ILE A 1 372 ? -39.699 29.486 -30.510 1.00 52.38 372 ILE A C 1
ATOM 3025 O O . ILE A 1 372 ? -39.579 30.061 -31.587 1.00 52.38 372 ILE A O 1
ATOM 3029 N N . LEU A 1 373 ? -40.273 28.278 -30.454 1.00 46.28 373 LEU A N 1
ATOM 3030 C CA . LEU A 1 373 ? -40.888 27.661 -31.635 1.00 46.28 373 LEU A CA 1
ATOM 3031 C C . LEU A 1 373 ? -42.320 28.200 -31.809 1.00 46.28 373 LEU A C 1
ATOM 3033 O O . LEU A 1 373 ? -43.194 27.819 -31.029 1.00 46.28 373 LEU A O 1
ATOM 3037 N N . PRO A 1 374 ? -42.602 29.072 -32.799 1.00 44.59 374 PRO A N 1
ATOM 3038 C CA . PRO A 1 374 ? -43.963 29.521 -33.038 1.00 44.59 374 PRO A CA 1
ATOM 3039 C C . PRO A 1 374 ? -44.798 28.330 -33.509 1.00 44.59 374 PRO A C 1
ATOM 3041 O O . PRO A 1 374 ? -44.429 27.620 -34.450 1.00 44.59 374 PRO A O 1
ATOM 3044 N N . ILE A 1 375 ? -45.931 28.119 -32.844 1.00 51.72 375 ILE A N 1
ATOM 3045 C CA . ILE A 1 375 ? -46.992 27.234 -33.312 1.00 51.72 375 ILE A CA 1
ATOM 3046 C C . ILE A 1 375 ? -47.437 27.798 -34.667 1.00 51.72 375 ILE A C 1
ATOM 3048 O O . ILE A 1 375 ? -48.014 28.881 -34.734 1.00 51.72 375 ILE A O 1
ATOM 3052 N N . LYS A 1 376 ? -47.103 27.104 -35.760 1.00 51.72 376 LYS A N 1
ATOM 3053 C CA . LYS A 1 376 ? -47.721 27.352 -37.065 1.00 51.72 376 LYS A CA 1
ATOM 3054 C C . LYS A 1 376 ? -49.173 26.892 -36.962 1.00 51.72 376 LYS A C 1
ATOM 3056 O O . LYS A 1 376 ? -49.442 25.700 -37.084 1.00 51.72 376 LYS A O 1
ATOM 3061 N N . GLU A 1 377 ? -50.079 27.822 -36.693 1.00 43.78 377 GLU A N 1
ATOM 3062 C CA . GLU A 1 377 ? -51.495 27.637 -37.004 1.00 43.78 377 GLU A CA 1
ATOM 3063 C C . GLU A 1 377 ? -51.698 27.907 -38.503 1.00 43.78 377 GLU A C 1
ATOM 3065 O O . GLU A 1 377 ? -51.090 28.825 -39.059 1.00 43.78 377 GLU A O 1
ATOM 3070 N N . ASN A 1 378 ? -52.448 27.004 -39.142 1.00 44.03 378 ASN A N 1
ATOM 3071 C CA . ASN A 1 378 ? -52.722 26.942 -40.583 1.00 44.03 378 ASN A CA 1
ATOM 3072 C C . ASN A 1 378 ? -53.489 28.151 -41.113 1.00 44.03 378 ASN A C 1
ATOM 3074 O O . ASN A 1 378 ? -54.421 28.603 -40.410 1.00 44.03 378 ASN A O 1
#

Secondary structure (DSSP, 8-state):
----BB-STT---BTT-B-TTSPBPPEEEPP--HHHHHHHHHHS--TT--TTT-EEEGGGSTTSS--STT-----SS-HHHHHHHHHHHHHHHTTHHHHHHHHHHHHHHHHHHHHIIIIIIHHHHSSPTT-SS--HHHHHHHHHHHHHHHHHHHHHHHHHHHHHHHHH-SSGGGG--HHHHHHHHHHHHHHHHHHHHHGGGGTSS-EEE-TTSS-EEE-SS--SHHHHHHHHHHHIIIIIHHHHHHHHHHHHHHHHHHHHHHHHHHHH-TT-HHHHHHHHHHHHHHHHHHHHHHHHHHHHHHHHHHHHHHHH--PPPPHHHHHHHHHHHHHHHHHHHHHHHHH-HHHHHHHHHHHHHHHHHHHHHHHHHHTTS-----

InterPro domains:
  IPR000276 G protein-coupled receptor, rhodopsin-like [PF00001] (134-340)
  IPR000276 G protein-coupled receptor, rhodopsin-like [PR00237] (145-167)
  IPR000276 G protein-coupled receptor, rhodopsin-like [PR00237] (231-254)
  IPR000276 G protein-coupled receptor, rhodopsin-like [PR00237] (285-309)
  IPR000276 G protein-coupled receptor, rhodopsin-like [PR00237] (322-348)
  IPR006612 THAP-type zinc finger [PF05485] (6-64)
  IPR006612 THAP-type zinc finger [PS50950] (1-76)
  IPR017452 GPCR, rhodopsin-like, 7TM [PS50262] (112-340)
  IPR050125 G-protein coupled receptor opsins [PTHR24240] (112-347)

Sequence (378 aa):
MVHWFCSASLCFNNFRSKTTNGERIKFYRLPKDVSLQKEYIRILHTKGMNFKNGHFCWEHFSSGIRELCTDIPDIAAPPSQIAIMKRKYTNALTKMTTSQKATEAEKKNLKSDLLRSIAGYIPALFLETNLNRASTLCKLSAFFIAFSSFTTIAMLTAIALSRMVLLSTCFLHSQVNYKTLFIKIGLLSWIYGFTWATMPFLGFSSYTLENTNSRCSIDFFPKTKTEKVYLILLIAFGFLIPIITIITSCLYTANVMRSQYNYFYMIYGKNNVETKKYKVKEKKAFSSFLLMVLSFIVCWTPYATVGCFSAFTSLVIPNWLLHFAAFFGKCSALVNPVIYYWKDSLLNHYFKSKRLQIMKLLFRRSEDNLTILPIKEN

Solvent-accessible surface area (backbone atoms only — not comparable to full-atom values): 20516 Å² total; per-residue (Å²): 132,82,87,50,51,31,56,38,80,65,44,87,49,35,70,84,37,55,46,99,85,68,45,75,65,56,70,44,73,48,55,82,50,68,70,59,43,53,51,50,33,64,51,37,67,32,84,86,62,53,47,90,82,32,29,33,52,32,65,24,28,88,85,59,57,80,90,50,90,80,64,72,63,76,38,54,62,31,69,71,42,47,51,56,45,44,66,52,42,58,55,44,63,71,44,59,61,51,56,55,53,49,52,53,50,53,57,53,47,53,54,38,36,47,46,21,45,62,54,8,50,50,57,53,70,72,52,71,78,76,50,94,62,66,47,73,67,38,38,49,14,27,33,33,42,45,19,27,51,39,20,47,49,40,39,52,30,50,52,28,47,47,49,29,52,62,70,69,44,65,73,67,59,92,77,59,60,59,71,60,49,54,48,50,49,49,52,52,15,46,53,52,7,47,53,67,37,45,38,31,79,74,66,42,38,42,62,32,53,42,100,78,40,67,50,43,31,72,60,63,71,58,88,46,72,58,28,34,52,42,51,48,47,44,44,41,66,66,42,52,52,40,50,54,53,28,51,55,24,46,55,52,37,52,53,52,53,49,53,52,49,53,50,35,33,70,76,63,30,74,84,29,67,66,36,46,51,49,54,54,53,54,51,50,50,53,51,52,52,50,51,50,51,51,46,49,49,67,18,43,45,48,47,48,50,50,44,47,42,47,60,76,43,90,65,85,79,56,67,68,57,57,51,52,17,51,52,32,48,59,50,48,54,57,48,56,62,52,52,48,44,76,65,37,65,65,56,38,49,51,50,53,50,51,48,51,53,50,51,51,54,52,50,51,55,50,52,62,58,60,75,69,59,80,81,82,76,132

Nearest PDB structures (foldseek):
  2ziy-assembly1_A  TM=7.528E-01  e=9.208E-08  unclassified
  2z73-assembly1_A  TM=7.390E-01  e=1.566E-07  unclassified
  6i9k-assembly1_A  TM=7.231E-01  e=9.208E-08  Hasarius adansoni
  3uza-assembly1_A  TM=7.105E-01  e=1.561E-05  Homo sapiens
  6ak3-assembly1_A  TM=6.543E-01  e=3.468E-06  Homo sapiens

Radius of gyration: 28.93 Å; Cα contacts (8 Å, |Δi|>4): 427; chains: 1; bounding box: 76×59×87 Å

Mean predicted aligned error: 13.16 Å